Protein AF-A0A4S1ZKF4-F1 (afdb_monomer)

Secondary structure (DSSP, 8-state):
--THHHHHHHHHHHHHHTT----HHHHHHHHHHHHHHHTT--HHHHHHHTT--HHHHHHHHTTSS---HHHHHHHHHHTT--HHHHHS-HHHHHTT--EEEEETTEEEEE-SHHHHHHHHHHHHIIIIIHHHHHHHHHHHHHHHHTT------SS--SS--EEEETTTS-EEEE-STT-EETTEE----TT--SS-EEETTEEESSHHHHHHHHHT-SS-HHHHHHHHHHHT-SSHHHHHHHHHHIIIII-GGGS-TTGGGTHHHHHHHHHHHHHHH-HHHHHHHHHS-TTSEEEEB-TT--S-TTHHHHSEE-HHHHHHHHHHHHHHHHH-TTS-HHHHHHHHHHHHTT--SSSEEEE--HHHHHHHHHHHHHHHT------HHHHHHTT-EETTEE---GGGS-SPPEEEE-SBTTTEE-GGGGGGTT-HHHHGGGGGG-EEPTTHHHHHHHHHHHSEEEEEEEEEHHHHHHHHHHHT-S--GGGEEEE-TTS-SSHHHHHHHHHHHHHHHHHHHH---GGGEEEEESSHHHHHHHHHHT-EEEEE-SS--TTTT-TTSEEESSGGGHHHHHHHTTS--

Nearest PDB structures (foldseek):
  3vk0-assembly2_B  TM=8.733E-01  e=2.312E-02  Neisseria meningitidis MC58
  3f52-assembly1_A  TM=8.769E-01  e=2.549E-02  Corynebacterium glutamicum
  3g5g-assembly5_J  TM=8.722E-01  e=1.901E-02  Enterobacter sp. RFL1396
  1y9q-assembly1_A-2  TM=7.727E-01  e=1.351E-02  Vibrio cholerae
  5d50-assembly1_C  TM=8.800E-01  e=1.554E-01  Salmonella phage SPC32H

Sequence (581 aa):
MTMSSKVNVIIDNIINFAASNFNKMETAINNIKAILKEQNMSQSDLADKCGMAAGTINRIIRGKQKLTQNTLKLIADVLNVSIDELSENVSILNNGVNGYLQFGNEITHITSYRSLLNWLKKYEPLIIGLPQMAKNIQKEERRNQQYMIDSDLCNIDLFKHETIDCTKYDCWSFRKSEDERDGIDIDLGNMCVSYPFECNGKLFSNSEALYICGLFSLNTPQHIAIQEQLLNAKSGYDAKKGIRAVITRHHKELLRKDWNSFNVEWMKWCVWQKIKKNKQFAEILCSIPRTAYIIENSTHQRNSDTSLFWGMSNVELEEKRAIIEKWVEMSNPTLSQKELDKIKMKERNKINHIGVWQGVNCMGKILKSCQLALLYKKELGINYDLLRAKHIYMFGELMRFEDELSTPKIIIFDWDMTLVDSTLAKQYGNNYREVQKHISEFSIFEGIKEVIEQLSEHHIIYVVSGNVGSTIKKVIQYFNLNIPLENVHGYRQGYPMENLARKKKVMQVALDCIIQTHSVSKSNILYIGDEADDYTACQEYGVHFVGCLWGNNELKENSEVCTIDHPNEIFDIINLDGVTQ

Mean predicted aligned error: 17.49 Å

Structure (mmCIF, N/CA/C/O backbone):
data_AF-A0A4S1ZKF4-F1
#
_entry.id   AF-A0A4S1ZKF4-F1
#
loop_
_atom_site.group_PDB
_atom_site.id
_atom_site.type_symbol
_atom_site.label_atom_id
_atom_site.label_alt_id
_atom_site.label_comp_id
_atom_site.label_asym_id
_atom_site.label_entity_id
_atom_site.label_seq_id
_atom_site.pdbx_PDB_ins_code
_atom_site.Cartn_x
_atom_site.Cartn_y
_atom_site.Cartn_z
_atom_site.occupancy
_atom_site.B_iso_or_equiv
_atom_site.auth_seq_id
_atom_site.auth_comp_id
_atom_site.auth_asym_id
_atom_site.auth_atom_id
_atom_site.pdbx_PDB_model_num
ATOM 1 N N . MET A 1 1 ? -57.838 -2.610 44.134 1.00 38.38 1 MET A N 1
ATOM 2 C CA . MET A 1 1 ? -58.034 -1.990 45.464 1.00 38.38 1 MET A CA 1
ATOM 3 C C . MET A 1 1 ? -57.108 -0.794 45.565 1.00 38.38 1 MET A C 1
ATOM 5 O O . MET A 1 1 ? -55.912 -0.946 45.361 1.00 38.38 1 MET A O 1
ATOM 9 N N . THR A 1 2 ? -57.676 0.394 45.731 1.00 28.75 2 THR A N 1
ATOM 10 C CA . THR A 1 2 ? -57.017 1.692 45.550 1.00 28.75 2 THR A CA 1
ATOM 11 C C . THR A 1 2 ? -55.937 1.963 46.602 1.00 28.75 2 THR A C 1
ATOM 13 O O . THR A 1 2 ? -56.181 1.880 47.801 1.00 28.75 2 THR A O 1
ATOM 16 N N . MET A 1 3 ? -54.749 2.360 46.129 1.00 29.77 3 MET A N 1
ATOM 17 C CA . MET A 1 3 ? -53.576 2.794 46.911 1.00 29.77 3 MET A CA 1
ATOM 18 C C . MET A 1 3 ? -53.817 4.018 47.819 1.00 29.77 3 MET A C 1
ATOM 20 O O . MET A 1 3 ? -52.929 4.412 48.565 1.00 29.77 3 MET A O 1
ATOM 24 N N . SER A 1 4 ? -55.005 4.622 47.784 1.00 37.41 4 SER A N 1
ATOM 25 C CA . SER A 1 4 ? -55.293 5.906 48.429 1.00 37.41 4 SER A CA 1
ATOM 26 C C . SER A 1 4 ? -55.601 5.806 49.933 1.00 37.41 4 SER A C 1
ATOM 28 O O . SER A 1 4 ? -55.290 6.737 50.668 1.00 37.41 4 SER A O 1
ATOM 30 N N . SER A 1 5 ? -56.140 4.689 50.437 1.00 32.41 5 SER A N 1
ATOM 31 C CA . SER A 1 5 ? -56.579 4.611 51.845 1.00 32.41 5 SER A CA 1
ATOM 32 C C . SER A 1 5 ? -55.468 4.255 52.840 1.00 32.41 5 SER A C 1
ATOM 34 O O . SER A 1 5 ? -55.540 4.648 54.001 1.00 32.41 5 SER A O 1
ATOM 36 N N . LYS A 1 6 ? -54.408 3.561 52.402 1.00 37.22 6 LYS A N 1
ATOM 37 C CA . LYS A 1 6 ? -53.252 3.231 53.260 1.00 37.22 6 LYS A CA 1
ATOM 38 C C . LYS A 1 6 ? -52.252 4.381 53.403 1.00 37.22 6 LYS A C 1
ATOM 40 O O . LYS A 1 6 ? -51.510 4.404 54.377 1.00 37.22 6 LYS A O 1
ATOM 45 N N . VAL A 1 7 ? -52.251 5.336 52.472 1.00 40.12 7 VAL A N 1
ATOM 46 C CA . VAL A 1 7 ? -51.339 6.491 52.500 1.00 40.12 7 VAL A CA 1
ATOM 47 C C . VAL A 1 7 ? -51.798 7.534 53.527 1.00 40.12 7 VAL A C 1
ATOM 49 O O . VAL A 1 7 ? -50.971 8.048 54.273 1.00 40.12 7 VAL A O 1
ATOM 52 N N . ASN A 1 8 ? -53.107 7.760 53.676 1.00 34.25 8 ASN A N 1
ATOM 53 C CA . ASN A 1 8 ? -53.626 8.764 54.615 1.00 34.25 8 ASN A CA 1
ATOM 54 C C . ASN A 1 8 ? -53.453 8.371 56.096 1.00 34.25 8 ASN A C 1
ATOM 56 O O . ASN A 1 8 ? -53.095 9.213 56.909 1.00 34.25 8 ASN A O 1
ATOM 60 N N . VAL A 1 9 ? -53.575 7.083 56.442 1.00 40.59 9 VAL A N 1
ATOM 61 C CA . VAL A 1 9 ? -53.352 6.595 57.824 1.00 40.59 9 VAL A CA 1
ATOM 62 C C . VAL A 1 9 ? -51.876 6.690 58.244 1.00 40.59 9 VAL A C 1
ATOM 64 O O . VAL A 1 9 ? -51.563 6.802 59.428 1.00 40.59 9 VAL A O 1
ATOM 67 N N . ILE A 1 10 ? -50.947 6.668 57.285 1.00 44.81 10 ILE A N 1
ATOM 68 C CA . ILE A 1 10 ? -49.514 6.859 57.544 1.00 44.81 10 ILE A CA 1
ATOM 69 C C . ILE A 1 10 ? -49.207 8.351 57.724 1.00 44.81 10 ILE A C 1
ATOM 71 O O . ILE A 1 10 ? -48.476 8.710 58.642 1.00 44.81 10 ILE A O 1
ATOM 75 N N . ILE A 1 11 ? -49.827 9.223 56.924 1.00 39.16 11 ILE A N 1
ATOM 76 C CA . ILE A 1 11 ? -49.673 10.681 57.032 1.00 39.16 11 ILE A CA 1
ATOM 77 C C . ILE A 1 11 ? -50.222 11.205 58.372 1.00 39.16 11 ILE A C 1
ATOM 79 O O . ILE A 1 11 ? -49.535 11.974 59.040 1.00 39.16 11 ILE A O 1
ATOM 83 N N . ASP A 1 12 ? -51.377 10.723 58.840 1.00 35.84 12 ASP A N 1
ATOM 84 C CA . ASP A 1 12 ? -51.964 11.166 60.119 1.00 35.84 12 ASP A CA 1
ATOM 85 C C . ASP A 1 12 ? -51.167 10.695 61.352 1.00 35.84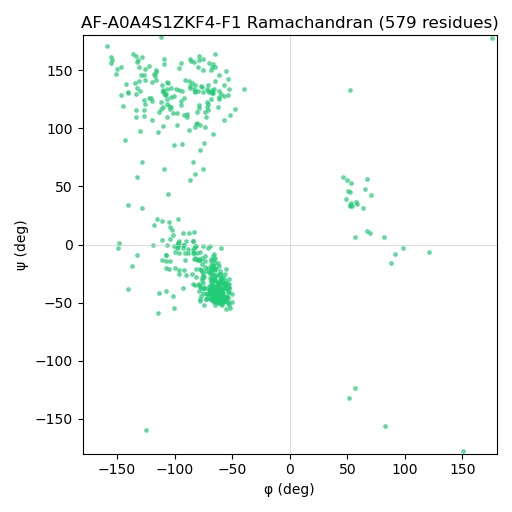 12 ASP A C 1
ATOM 87 O O . ASP A 1 12 ? -51.117 11.381 62.377 1.00 35.84 12 ASP A O 1
ATOM 91 N N . ASN A 1 13 ? -50.475 9.554 61.254 1.00 39.25 13 ASN A N 1
ATOM 92 C CA . ASN A 1 13 ? -49.548 9.094 62.294 1.00 39.25 13 ASN A CA 1
ATOM 93 C C . ASN A 1 13 ? -48.215 9.864 62.271 1.00 39.25 13 ASN A C 1
ATOM 95 O O . ASN A 1 13 ? -47.617 10.083 63.325 1.00 39.25 13 ASN A O 1
ATOM 99 N N . ILE A 1 14 ? -47.777 10.335 61.098 1.00 39.69 14 ILE A N 1
ATOM 100 C CA . ILE A 1 14 ? -46.602 11.209 60.942 1.00 39.69 14 ILE A CA 1
ATOM 101 C C . ILE A 1 14 ? -46.886 12.610 61.509 1.00 39.69 14 ILE A C 1
ATOM 103 O O . ILE A 1 14 ? -46.028 13.185 62.178 1.00 39.69 14 ILE A O 1
ATOM 107 N N . ILE A 1 15 ? -48.101 13.134 61.320 1.00 35.84 15 ILE A N 1
ATOM 108 C CA . ILE A 1 15 ? -48.511 14.448 61.839 1.00 35.84 15 ILE A CA 1
ATOM 109 C C . ILE A 1 15 ? -48.637 14.430 63.373 1.00 35.84 15 ILE A C 1
ATOM 111 O O . ILE A 1 15 ? -48.198 15.372 64.030 1.00 35.84 15 ILE A O 1
ATOM 115 N N . ASN A 1 16 ? -49.150 13.347 63.968 1.00 35.59 16 ASN A N 1
ATOM 116 C CA . ASN A 1 16 ? -49.294 13.245 65.428 1.00 35.59 16 ASN A CA 1
ATOM 117 C C . ASN A 1 16 ? -47.978 12.937 66.171 1.00 35.59 16 ASN A C 1
ATOM 119 O O . ASN A 1 16 ? -47.849 13.272 67.349 1.00 35.59 16 ASN A O 1
ATOM 123 N N . PHE A 1 17 ? -46.972 12.364 65.501 1.00 40.53 17 PHE A N 1
ATOM 124 C CA . PHE A 1 17 ? -45.644 12.135 66.089 1.00 40.53 17 PHE A CA 1
ATOM 125 C C . PHE A 1 17 ? -44.726 13.373 66.018 1.00 40.53 17 PHE A C 1
ATOM 127 O O . PHE A 1 17 ? -43.726 13.456 66.730 1.00 40.53 17 PHE A O 1
ATOM 134 N N . ALA A 1 18 ? -45.100 14.389 65.232 1.00 33.09 18 ALA A N 1
ATOM 135 C CA . ALA A 1 18 ? -44.397 15.672 65.144 1.00 33.09 18 ALA A CA 1
ATOM 136 C C . ALA A 1 18 ? -44.517 16.546 66.416 1.00 33.09 18 ALA A C 1
ATOM 138 O O . ALA A 1 18 ? -43.929 17.626 66.481 1.00 33.09 18 ALA A O 1
ATOM 139 N N . ALA A 1 19 ? -45.249 16.090 67.441 1.00 31.70 19 ALA A N 1
ATOM 140 C CA . ALA A 1 19 ? -45.538 16.852 68.655 1.00 31.70 19 ALA A CA 1
ATOM 141 C C . ALA A 1 19 ? -44.613 16.568 69.862 1.00 31.70 19 ALA A C 1
ATOM 143 O O . ALA A 1 19 ? -44.798 17.180 70.915 1.00 31.70 19 ALA A O 1
ATOM 144 N N . SER A 1 20 ? -43.599 15.698 69.764 1.00 33.59 20 SER A N 1
ATOM 145 C CA . SER A 1 20 ? -42.666 15.475 70.883 1.00 33.59 20 SER A CA 1
ATOM 146 C C . SER A 1 20 ? -41.370 16.279 70.731 1.00 33.59 20 SER A C 1
ATOM 148 O O . SER A 1 20 ? -40.472 15.914 69.972 1.00 33.59 20 SER A O 1
ATOM 150 N N . ASN A 1 21 ? -41.280 17.371 71.494 1.00 39.88 21 ASN A N 1
ATOM 151 C CA . ASN A 1 21 ? -40.092 18.204 71.680 1.00 39.88 21 ASN A CA 1
ATOM 152 C C . ASN A 1 21 ? -38.859 17.376 72.089 1.00 39.88 21 ASN A C 1
ATOM 154 O O . ASN A 1 21 ? -38.769 16.916 73.225 1.00 39.88 21 ASN A O 1
ATOM 158 N N . PHE A 1 22 ? -37.873 17.277 71.195 1.00 41.97 22 PHE A N 1
ATOM 159 C CA . PHE A 1 22 ? -36.510 16.837 71.503 1.00 41.97 22 PHE A CA 1
ATOM 160 C C . PHE A 1 22 ? -35.496 17.840 70.936 1.00 41.97 22 PHE A C 1
ATOM 162 O O . PHE A 1 22 ? -35.723 18.485 69.913 1.00 41.97 22 PHE A O 1
ATOM 169 N N . ASN A 1 23 ? -34.381 18.023 71.644 1.00 54.91 23 ASN A N 1
ATOM 170 C CA . ASN A 1 23 ? -33.386 19.067 71.394 1.00 54.91 23 ASN A CA 1
ATOM 171 C C . ASN A 1 23 ? -32.812 18.997 69.956 1.00 54.91 23 ASN A C 1
ATOM 173 O O . ASN A 1 23 ? -31.979 18.141 69.647 1.00 54.91 23 ASN A O 1
ATOM 177 N N . LYS A 1 24 ? -33.193 19.939 69.078 1.00 56.28 24 LYS A N 1
ATOM 178 C CA . LYS A 1 24 ? -32.708 20.035 67.678 1.00 56.28 24 LYS A CA 1
ATOM 179 C C . LYS A 1 24 ? -31.172 20.045 67.558 1.00 56.28 24 LYS A C 1
ATOM 181 O O . LYS A 1 24 ? -30.616 19.558 66.581 1.00 56.28 24 LYS A O 1
ATOM 186 N N . MET A 1 25 ? -30.467 20.558 68.570 1.00 57.25 25 MET A N 1
ATOM 187 C CA . MET A 1 25 ? -28.998 20.643 68.578 1.00 57.25 25 MET A CA 1
ATOM 188 C C . MET A 1 25 ? -28.289 19.306 68.830 1.00 57.25 25 MET A C 1
ATOM 190 O O . MET A 1 25 ? -27.208 19.079 68.291 1.00 57.25 25 MET A O 1
ATOM 194 N N . GLU A 1 26 ? -28.875 18.420 69.633 1.00 63.53 26 GLU A N 1
ATOM 195 C CA . GLU A 1 26 ? -28.297 17.101 69.923 1.00 63.53 26 GLU A CA 1
ATOM 196 C C . GLU A 1 26 ? -28.477 16.155 68.728 1.00 63.53 26 GLU A C 1
ATOM 198 O O . GLU A 1 26 ? -27.555 15.431 68.347 1.00 63.53 26 GLU A O 1
ATOM 203 N N . THR A 1 27 ? -29.628 16.277 68.062 1.00 67.94 27 THR A N 1
ATOM 204 C CA . THR A 1 27 ? -29.941 15.626 66.783 1.00 67.94 27 THR A CA 1
ATOM 205 C C . THR A 1 27 ? -28.910 15.999 65.712 1.00 67.94 27 THR A C 1
ATOM 207 O O . THR A 1 27 ? -28.309 15.115 65.102 1.00 67.94 27 THR A O 1
ATOM 210 N N . ALA A 1 28 ? -28.575 17.287 65.589 1.00 72.19 28 ALA A N 1
ATOM 211 C CA . ALA A 1 28 ? -27.570 17.752 64.635 1.00 72.19 28 ALA A CA 1
ATOM 212 C C . ALA A 1 28 ? -26.160 17.221 64.881 1.00 72.19 28 ALA A C 1
ATOM 214 O O . ALA A 1 28 ? -25.482 16.804 63.943 1.00 72.19 28 ALA A O 1
ATOM 215 N N . ILE A 1 29 ? -25.715 17.158 66.134 1.00 80.62 29 ILE A N 1
ATOM 216 C CA . ILE A 1 29 ? -24.396 16.603 66.461 1.00 80.62 29 ILE A CA 1
ATOM 217 C C . ILE A 1 29 ? -24.318 15.107 66.114 1.00 80.62 29 ILE A C 1
ATOM 219 O O . ILE A 1 29 ? -23.286 14.640 65.623 1.00 80.62 29 ILE A O 1
ATOM 223 N N . ASN A 1 30 ? -25.393 14.352 66.343 1.00 76.94 30 ASN A N 1
ATOM 224 C CA . ASN A 1 30 ? -25.444 12.929 66.011 1.00 76.94 30 ASN A CA 1
ATOM 225 C C . ASN A 1 30 ? -25.490 12.691 64.495 1.00 76.94 30 ASN A C 1
ATOM 227 O O . ASN A 1 30 ? -24.772 11.819 64.000 1.00 76.94 30 ASN A O 1
ATOM 231 N N . ASN A 1 31 ? -26.229 13.518 63.753 1.00 77.00 31 ASN A N 1
ATOM 232 C CA . ASN A 1 31 ? -26.263 13.472 62.291 1.00 77.00 31 ASN A CA 1
ATOM 233 C C . ASN A 1 31 ? -24.893 13.801 61.681 1.00 77.00 31 ASN A C 1
ATOM 235 O O . ASN A 1 31 ? -24.424 13.074 60.807 1.00 77.00 31 ASN A O 1
ATOM 239 N N . ILE A 1 32 ? -24.189 14.813 62.204 1.00 83.50 32 ILE A N 1
ATOM 240 C CA . ILE A 1 32 ? -22.815 15.136 61.782 1.00 83.50 32 ILE A CA 1
ATOM 241 C C . ILE A 1 32 ? -21.889 13.926 61.984 1.00 83.50 32 ILE A C 1
ATOM 243 O O . ILE A 1 32 ? -21.141 13.568 61.077 1.00 83.50 32 ILE A O 1
ATOM 247 N N . LYS A 1 33 ? -21.956 13.243 63.137 1.00 81.62 33 LYS A N 1
ATOM 248 C CA . LYS A 1 33 ? -21.145 12.035 63.398 1.00 81.62 33 LYS A CA 1
ATOM 249 C C . LYS A 1 33 ? -21.451 10.899 62.420 1.00 81.62 33 LYS A C 1
ATOM 251 O O . LYS A 1 33 ? -20.522 10.233 61.966 1.00 81.62 33 LYS A O 1
ATOM 256 N N . ALA A 1 34 ? -22.729 10.665 62.124 1.00 74.00 34 ALA A N 1
ATOM 257 C CA . ALA A 1 34 ? -23.150 9.623 61.193 1.00 74.00 34 ALA A CA 1
ATOM 258 C C . ALA A 1 34 ? -22.637 9.909 59.774 1.00 74.00 34 ALA A C 1
ATOM 260 O O . ALA A 1 34 ? -22.007 9.046 59.167 1.00 74.00 34 ALA A O 1
ATOM 261 N N . ILE A 1 35 ? -22.801 11.147 59.301 1.00 77.56 35 ILE A N 1
ATOM 262 C CA . ILE A 1 35 ? -22.356 11.585 57.973 1.00 77.56 35 ILE A CA 1
ATOM 263 C C . ILE A 1 35 ? -20.831 11.501 57.834 1.00 77.56 35 ILE A C 1
ATOM 265 O O . ILE A 1 35 ? -20.337 11.050 56.803 1.00 77.56 35 ILE A O 1
ATOM 269 N N . LEU A 1 36 ? -20.070 11.874 58.869 1.00 80.69 36 LEU A N 1
ATOM 270 C CA . LEU A 1 36 ? -18.608 11.738 58.859 1.00 80.69 36 LEU A CA 1
ATOM 271 C C . LEU A 1 36 ? -18.166 10.280 58.690 1.00 80.69 36 LEU A C 1
ATOM 273 O O . LEU A 1 36 ? -17.253 9.994 57.916 1.00 80.69 36 LEU A O 1
ATOM 277 N N . LYS A 1 37 ? -18.850 9.350 59.367 1.00 76.00 37 LYS A N 1
ATOM 278 C CA . LYS A 1 37 ? -18.589 7.914 59.230 1.00 76.00 37 LYS A CA 1
ATOM 279 C C . LYS A 1 37 ? -18.945 7.404 57.830 1.00 76.00 37 LYS A C 1
ATOM 281 O O . LYS A 1 37 ? -18.180 6.626 57.271 1.00 76.00 37 LYS A O 1
ATOM 286 N N . GLU A 1 38 ? -20.065 7.850 57.259 1.00 69.38 38 GLU A N 1
ATOM 287 C CA . GLU A 1 38 ? -20.486 7.487 55.896 1.00 69.38 38 GLU A CA 1
ATOM 288 C C . GLU A 1 38 ? -19.513 7.996 54.821 1.00 69.38 38 GLU A C 1
ATOM 290 O O . GLU A 1 38 ? -19.218 7.280 53.868 1.00 69.38 38 GLU A O 1
ATOM 295 N N . GLN A 1 39 ? -18.986 9.215 54.973 1.00 77.94 39 GLN A N 1
ATOM 296 C CA . GLN A 1 39 ? -18.048 9.820 54.018 1.00 77.94 39 GLN A CA 1
ATOM 297 C C . GLN A 1 39 ? -16.585 9.405 54.244 1.00 77.94 39 GLN A C 1
ATOM 299 O O . GLN A 1 39 ? -15.699 9.911 53.556 1.00 77.94 39 GLN A O 1
ATOM 304 N N . ASN A 1 40 ? -16.321 8.513 55.208 1.00 78.44 40 ASN A N 1
ATOM 305 C CA . ASN A 1 40 ? -14.977 8.139 55.655 1.00 78.44 40 ASN A CA 1
ATOM 306 C C . ASN A 1 40 ? -14.087 9.369 55.947 1.00 78.44 40 ASN A C 1
ATOM 308 O O . ASN A 1 40 ? -12.909 9.403 55.598 1.00 78.44 40 ASN A O 1
ATOM 312 N N . MET A 1 41 ? -14.686 10.403 56.546 1.00 83.25 41 MET A N 1
ATOM 313 C CA . MET A 1 41 ? -14.066 11.698 56.826 1.00 83.25 41 MET A CA 1
ATOM 314 C C . MET A 1 41 ? -13.800 11.827 58.326 1.00 83.25 41 MET A C 1
ATOM 316 O O . MET A 1 41 ? -14.696 11.613 59.147 1.00 83.25 41 MET A O 1
ATOM 320 N N . SER A 1 42 ? -12.576 12.194 58.711 1.00 89.31 42 SER A N 1
ATOM 321 C CA . SER A 1 42 ? -12.251 12.411 60.120 1.00 89.31 42 SER A CA 1
ATOM 322 C C . SER A 1 42 ? -12.757 13.771 60.619 1.00 89.31 42 SER A C 1
ATOM 324 O O . SER A 1 42 ? -13.047 14.690 59.853 1.00 89.31 42 SER A O 1
ATOM 326 N N . GLN A 1 43 ? -12.843 13.931 61.943 1.00 89.56 43 GLN A N 1
ATOM 327 C CA . GLN A 1 43 ? -13.203 15.218 62.556 1.00 89.56 43 GLN A CA 1
ATOM 328 C C . GLN A 1 43 ? -12.142 16.298 62.287 1.00 89.56 43 GLN A C 1
ATOM 330 O O . GLN A 1 43 ? -12.477 17.481 62.264 1.00 89.56 43 GLN A O 1
ATOM 335 N N . SER A 1 44 ? -10.887 15.890 62.066 1.00 86.69 44 SER A N 1
ATOM 336 C CA . SER A 1 44 ? -9.796 16.780 61.662 1.00 86.69 44 SER A CA 1
ATOM 337 C C . SER A 1 44 ? -9.980 17.252 60.220 1.00 86.69 44 SER A C 1
ATOM 339 O O . SER A 1 44 ? -9.949 18.453 59.986 1.00 86.69 44 SER A O 1
ATOM 341 N N . ASP A 1 45 ? -10.312 16.346 59.293 1.00 85.94 45 ASP A N 1
ATOM 342 C CA . ASP A 1 45 ? -10.576 16.705 57.890 1.00 85.94 45 ASP A CA 1
ATOM 343 C C . ASP A 1 45 ? -11.765 17.668 57.766 1.00 85.94 45 ASP A C 1
ATOM 345 O O . ASP A 1 45 ? -11.742 18.604 56.967 1.00 85.94 45 ASP A O 1
ATOM 349 N N . LEU A 1 46 ? -12.809 17.459 58.579 1.00 89.19 46 LEU A N 1
ATOM 350 C CA . LEU A 1 46 ? -13.943 18.378 58.656 1.00 89.19 46 LEU A CA 1
ATOM 351 C C . LEU A 1 46 ? -13.510 19.758 59.161 1.00 89.19 46 LEU A C 1
ATOM 353 O O . LEU A 1 46 ? -13.970 20.773 58.646 1.00 89.19 46 LEU A O 1
ATOM 357 N N . ALA A 1 47 ? -12.646 19.807 60.175 1.00 89.25 47 ALA A N 1
ATOM 358 C CA . ALA A 1 47 ? -12.159 21.065 60.724 1.00 89.25 47 ALA A CA 1
ATOM 359 C C . ALA A 1 47 ? -11.341 21.852 59.698 1.00 89.25 47 ALA A C 1
ATOM 361 O O . ALA A 1 47 ? -11.614 23.037 59.502 1.00 89.25 47 ALA A O 1
ATOM 362 N N . ASP A 1 48 ? -10.437 21.178 58.989 1.00 88.06 48 ASP A N 1
ATOM 363 C CA . ASP A 1 48 ? -9.610 21.783 57.947 1.00 88.06 48 ASP A CA 1
ATOM 364 C C . ASP A 1 48 ? -10.472 22.329 56.801 1.00 88.06 48 ASP A C 1
ATOM 366 O O . ASP A 1 48 ? -10.307 23.479 56.392 1.00 88.06 48 ASP A O 1
ATOM 370 N N . LYS A 1 49 ? -11.469 21.559 56.339 1.00 86.75 49 LYS A N 1
ATOM 371 C CA . LYS A 1 49 ? -12.396 21.996 55.279 1.00 86.75 49 LYS A CA 1
ATOM 372 C C . LYS A 1 49 ? -13.333 23.127 55.706 1.00 86.75 49 LYS A C 1
ATOM 374 O O . LYS A 1 49 ? -13.694 23.956 54.877 1.00 86.75 49 LYS A O 1
ATOM 379 N N . CYS A 1 50 ? -13.707 23.190 56.982 1.00 86.69 50 CYS A N 1
ATOM 380 C CA . CYS A 1 50 ? -14.457 24.314 57.545 1.00 86.69 50 CYS A CA 1
ATOM 381 C C . CYS A 1 50 ? -13.567 25.540 57.832 1.00 86.69 50 CYS A C 1
ATOM 383 O O . CYS A 1 50 ? -14.089 26.572 58.246 1.00 86.69 50 CYS A O 1
ATOM 385 N N . GLY A 1 51 ? -12.238 25.451 57.686 1.00 85.62 51 GLY A N 1
ATOM 386 C CA . GLY A 1 51 ? -11.320 26.521 58.093 1.00 85.62 51 GLY A CA 1
ATOM 387 C C . GLY A 1 51 ? -11.339 26.785 59.605 1.00 85.62 51 GLY A C 1
ATOM 388 O O . GLY A 1 51 ? -11.175 27.920 60.052 1.00 85.62 51 GLY A O 1
ATOM 389 N N . MET A 1 52 ? -11.594 25.751 60.410 1.00 85.88 52 MET A N 1
ATOM 390 C CA . MET A 1 52 ? -11.732 25.833 61.863 1.00 85.88 52 MET A CA 1
ATOM 391 C C . MET A 1 52 ? -10.626 25.044 62.565 1.00 85.88 52 MET A C 1
ATOM 393 O O . MET A 1 52 ? -10.188 24.001 62.098 1.00 85.88 52 MET A O 1
ATOM 397 N N . ALA A 1 53 ? -10.226 25.477 63.763 1.00 88.69 53 ALA A N 1
ATOM 398 C CA . ALA A 1 53 ? -9.321 24.678 64.587 1.00 88.69 53 ALA A CA 1
ATOM 399 C C . ALA A 1 53 ? -9.961 23.319 64.944 1.00 88.69 53 ALA A C 1
ATOM 401 O O . ALA A 1 53 ? -11.083 23.280 65.461 1.00 88.69 53 ALA A O 1
ATOM 402 N N . ALA A 1 54 ? -9.227 22.212 64.769 1.00 86.06 54 ALA A N 1
ATOM 403 C CA . ALA A 1 54 ? -9.694 20.853 65.082 1.00 86.06 54 ALA A CA 1
ATOM 404 C C . ALA A 1 54 ? -10.235 20.704 66.517 1.00 86.06 54 ALA A C 1
ATOM 406 O O . ALA A 1 54 ? -11.224 20.010 66.764 1.00 86.06 54 ALA A O 1
ATOM 407 N N . GLY A 1 55 ? -9.649 21.429 67.477 1.00 84.31 55 GLY A N 1
ATOM 408 C CA . GLY A 1 55 ? -10.132 21.483 68.861 1.00 84.31 55 GLY A CA 1
ATOM 409 C C . GLY A 1 55 ? -11.542 22.072 69.016 1.00 84.31 55 GLY A C 1
ATOM 410 O O . GLY A 1 55 ? -12.249 21.738 69.966 1.00 84.31 55 GLY A O 1
ATOM 411 N N . THR A 1 56 ? -11.989 22.925 68.095 1.00 84.06 56 THR A N 1
ATOM 412 C CA . THR A 1 56 ? -13.337 23.511 68.097 1.00 84.06 56 THR A CA 1
ATOM 413 C C . THR A 1 56 ? -14.374 22.512 67.591 1.00 84.06 56 THR A C 1
ATOM 415 O O . THR A 1 56 ? -15.355 22.268 68.291 1.00 84.06 56 THR A O 1
ATOM 418 N N . ILE A 1 57 ? -14.127 21.850 66.455 1.00 87.19 57 ILE A N 1
ATOM 419 C CA . ILE A 1 57 ? -15.011 20.792 65.936 1.00 87.19 57 ILE A CA 1
ATOM 420 C C . ILE A 1 57 ? -15.112 19.623 66.928 1.00 87.19 57 ILE A C 1
ATOM 422 O O . ILE A 1 57 ? -16.216 19.192 67.255 1.00 87.19 57 ILE A O 1
ATOM 426 N N . ASN A 1 58 ? -13.993 19.185 67.517 1.00 88.19 58 ASN A N 1
ATOM 427 C CA . ASN A 1 58 ? -13.986 18.125 68.532 1.00 88.19 58 ASN A CA 1
ATOM 428 C C . ASN A 1 58 ? -14.827 18.475 69.773 1.00 88.19 58 ASN A C 1
ATOM 430 O O . ASN A 1 58 ? -15.541 17.621 70.305 1.00 88.19 58 ASN A O 1
ATOM 434 N N . ARG A 1 59 ? -14.758 19.723 70.262 1.00 84.75 59 ARG A N 1
ATOM 435 C CA . ARG A 1 59 ? -15.568 20.166 71.412 1.00 84.75 59 ARG A CA 1
ATOM 436 C C . ARG A 1 59 ? -17.052 20.233 71.067 1.00 84.75 59 ARG A C 1
ATOM 438 O O . ARG A 1 59 ? -17.859 19.810 71.891 1.00 84.75 59 ARG A O 1
ATOM 445 N N . ILE A 1 60 ? -17.397 20.697 69.866 1.00 86.44 60 ILE A N 1
ATOM 446 C CA . ILE A 1 60 ? -18.778 20.730 69.364 1.00 86.44 60 ILE A CA 1
ATOM 447 C C . ILE A 1 60 ? -19.341 19.306 69.256 1.00 86.44 60 ILE A C 1
ATOM 449 O O . ILE A 1 60 ? -20.383 19.011 69.834 1.00 86.44 60 ILE A O 1
ATOM 453 N N . ILE A 1 61 ? -18.617 18.384 68.614 1.00 84.06 61 ILE A N 1
ATOM 454 C CA . ILE A 1 61 ? -19.055 16.994 68.403 1.00 84.06 61 ILE A CA 1
ATOM 455 C C . ILE A 1 61 ? -19.191 16.216 69.727 1.00 84.06 61 ILE A C 1
ATOM 457 O O . ILE A 1 61 ? -20.035 15.324 69.859 1.00 84.06 61 ILE A O 1
ATOM 461 N N . ARG A 1 62 ? -18.388 16.553 70.744 1.00 82.75 62 ARG A N 1
ATOM 462 C CA . ARG A 1 62 ? -18.479 15.975 72.098 1.00 82.75 62 ARG A CA 1
ATOM 463 C C . ARG A 1 62 ? -19.521 16.658 72.996 1.00 82.75 62 ARG A C 1
ATOM 465 O O . ARG A 1 62 ? -19.590 16.316 74.171 1.00 82.75 62 ARG A O 1
ATOM 472 N N . GLY A 1 63 ? -20.277 17.634 72.486 1.00 76.94 63 GLY A N 1
ATOM 473 C CA . GLY A 1 63 ? -21.269 18.386 73.264 1.00 76.94 63 GLY A CA 1
ATOM 474 C C . GLY A 1 63 ? -20.668 19.335 74.309 1.00 76.94 63 GLY A C 1
ATOM 475 O O . GLY A 1 63 ? -21.390 19.889 75.128 1.00 76.94 63 GLY A O 1
ATOM 476 N N . LYS A 1 64 ? -19.344 19.550 74.285 1.00 79.19 64 LYS A N 1
ATOM 477 C CA . LYS A 1 64 ? -18.622 20.457 75.197 1.00 79.19 64 LYS A CA 1
ATOM 478 C C . LYS A 1 64 ? -18.646 21.917 74.734 1.00 79.19 64 LYS A C 1
ATOM 480 O O . LYS A 1 64 ? -18.169 22.793 75.449 1.00 79.19 64 LYS A O 1
ATOM 485 N N . GLN A 1 65 ? -19.154 22.180 73.533 1.00 83.50 65 GLN A N 1
ATOM 486 C CA . GLN A 1 65 ? -19.325 23.516 72.973 1.00 83.50 65 GLN A CA 1
ATOM 487 C C . GLN A 1 65 ? -20.630 23.573 72.176 1.00 83.50 65 GLN A C 1
ATOM 489 O O . GLN A 1 65 ? -20.951 22.644 71.438 1.00 83.50 65 GLN A O 1
ATOM 494 N N . LYS A 1 66 ? -21.381 24.672 72.320 1.00 79.94 66 LYS A N 1
ATOM 495 C CA . LYS A 1 66 ? -22.665 24.869 71.635 1.00 79.94 66 LYS A CA 1
ATOM 496 C C . LYS A 1 66 ? -22.459 24.992 70.123 1.00 79.94 66 LYS A C 1
ATOM 498 O O . LYS A 1 66 ? -21.653 25.806 69.672 1.00 79.94 66 LYS A O 1
ATOM 503 N N . LEU A 1 67 ? -23.226 24.223 69.353 1.00 82.06 67 LEU A N 1
ATOM 504 C CA . LEU A 1 67 ? -23.287 24.345 67.900 1.00 82.06 67 LEU A CA 1
ATOM 505 C C . LEU A 1 67 ? -24.083 25.607 67.533 1.00 82.06 67 LEU A C 1
ATOM 507 O O . LEU A 1 67 ? -25.267 25.710 67.847 1.00 82.06 67 LEU A O 1
ATOM 511 N N . THR A 1 68 ? -23.427 26.599 66.926 1.00 82.06 68 THR A N 1
ATOM 512 C CA . THR A 1 68 ? -24.101 27.826 66.463 1.00 82.06 68 THR A CA 1
ATOM 513 C C . THR A 1 68 ? -24.732 27.610 65.089 1.00 82.06 68 THR A C 1
ATOM 515 O O . THR A 1 68 ? -24.275 26.753 64.339 1.00 82.06 68 THR A O 1
ATOM 518 N N . GLN A 1 69 ? -25.740 28.410 64.730 1.00 76.56 69 GLN A N 1
ATOM 519 C CA . GLN A 1 69 ? -26.384 28.333 63.409 1.00 76.56 69 GLN A CA 1
ATOM 520 C C . GLN A 1 69 ? -25.400 28.596 62.257 1.00 76.56 69 GLN A C 1
ATOM 522 O O . GLN A 1 69 ? -25.425 27.898 61.249 1.00 76.56 69 GLN A O 1
ATOM 527 N N . ASN A 1 70 ? -24.464 29.534 62.433 1.00 78.62 70 ASN A N 1
ATOM 528 C CA . ASN A 1 70 ? -23.435 29.819 61.428 1.00 78.62 70 ASN A CA 1
ATOM 529 C C . ASN A 1 70 ? -22.468 28.641 61.256 1.00 78.62 70 ASN A C 1
ATOM 531 O O . ASN A 1 70 ? -22.113 28.288 60.137 1.00 78.62 70 ASN A O 1
ATOM 535 N N . THR A 1 71 ? -22.071 28.002 62.361 1.00 82.81 71 THR A N 1
ATOM 536 C CA . THR A 1 71 ? -21.224 26.801 62.317 1.00 82.81 71 THR A CA 1
ATOM 537 C C . THR A 1 71 ? -21.972 25.603 61.734 1.00 82.81 71 THR A C 1
ATOM 539 O O . THR A 1 71 ? -21.385 24.835 60.985 1.00 82.81 71 THR A O 1
ATOM 542 N N . LEU A 1 72 ? -23.263 25.453 62.042 1.00 82.69 72 LEU A N 1
ATOM 543 C CA . LEU A 1 72 ? -24.119 24.412 61.474 1.00 82.69 72 LEU A CA 1
ATOM 544 C C . LEU A 1 72 ? -24.233 24.559 59.954 1.00 82.69 72 LEU A C 1
ATOM 546 O O . LEU A 1 72 ? -24.055 23.574 59.249 1.00 82.69 72 LEU A O 1
ATOM 550 N N . LYS A 1 73 ? -24.452 25.782 59.455 1.00 81.75 73 LYS A N 1
ATOM 551 C CA . LYS A 1 73 ? -24.476 26.083 58.019 1.00 81.75 73 LYS A CA 1
ATOM 552 C C . LYS A 1 73 ? -23.141 25.766 57.342 1.00 81.75 73 LYS A C 1
ATOM 554 O O . LYS A 1 73 ? -23.127 25.077 56.336 1.00 81.75 73 LYS A O 1
ATOM 559 N N . LEU A 1 74 ? -22.027 26.188 57.940 1.00 85.31 74 LEU A N 1
ATOM 560 C CA . LEU A 1 74 ? -20.691 25.914 57.403 1.00 85.31 74 LEU A CA 1
ATOM 561 C C . LEU A 1 74 ? -20.391 24.409 57.328 1.00 85.31 74 LEU A C 1
ATOM 563 O O . LEU A 1 74 ? -19.859 23.925 56.333 1.00 85.31 74 LEU A O 1
ATOM 567 N N . ILE A 1 75 ? -20.771 23.660 58.366 1.00 86.50 75 ILE A N 1
ATOM 568 C CA . ILE A 1 75 ? -20.654 22.199 58.379 1.00 86.50 75 ILE A CA 1
ATOM 569 C C . ILE A 1 75 ? -21.578 21.575 57.323 1.00 86.50 75 ILE A C 1
ATOM 571 O O . ILE A 1 75 ? -21.159 20.639 56.649 1.00 86.50 75 ILE A O 1
ATOM 575 N N . ALA A 1 76 ? -22.799 22.087 57.147 1.00 82.88 76 ALA A N 1
ATOM 576 C CA . ALA A 1 76 ? -23.730 21.619 56.120 1.00 82.88 76 ALA A CA 1
ATOM 577 C C . ALA A 1 76 ? -23.156 21.800 54.707 1.00 82.88 76 ALA A C 1
ATOM 579 O O . ALA A 1 76 ? -23.129 20.847 53.929 1.00 82.88 76 ALA A O 1
ATOM 580 N N . ASP A 1 77 ? -22.604 22.983 54.426 1.00 80.38 77 ASP A N 1
ATOM 581 C CA . ASP A 1 77 ? -21.982 23.320 53.145 1.00 80.38 77 ASP A CA 1
ATOM 582 C C . ASP A 1 77 ? -20.777 22.402 52.855 1.00 80.38 77 ASP A C 1
ATOM 584 O O . ASP A 1 77 ? -20.676 21.819 51.775 1.00 80.38 77 ASP A O 1
ATOM 588 N N . VAL A 1 78 ? -19.895 22.187 53.841 1.00 85.62 78 VAL A N 1
ATOM 589 C CA . VAL A 1 78 ? -18.714 21.310 53.702 1.00 85.62 78 VAL A CA 1
ATOM 590 C C . VAL A 1 78 ? -19.091 19.837 53.531 1.00 85.62 78 VAL A C 1
ATOM 592 O O . VAL A 1 78 ? -18.449 19.114 52.766 1.00 85.62 78 VAL A O 1
ATOM 595 N N . LEU A 1 79 ? -20.132 19.378 54.228 1.00 81.44 79 LEU A N 1
ATOM 596 C CA . LEU A 1 79 ? -20.644 18.009 54.121 1.00 81.44 79 LEU A CA 1
ATOM 597 C C . LEU A 1 79 ? -21.583 17.810 52.920 1.00 81.44 79 LEU A C 1
ATOM 599 O O . LEU A 1 79 ? -22.042 16.679 52.698 1.00 81.44 79 LEU A O 1
ATOM 603 N N . ASN A 1 80 ? -21.844 18.878 52.157 1.00 77.75 80 ASN A N 1
ATOM 604 C CA . ASN A 1 80 ? -22.755 18.939 51.018 1.00 77.75 80 ASN A CA 1
ATOM 605 C C . ASN A 1 80 ? -24.142 18.357 51.353 1.00 77.75 80 ASN A C 1
ATOM 607 O O . ASN A 1 80 ? -24.600 17.397 50.725 1.00 77.75 80 ASN A O 1
ATOM 611 N N . VAL A 1 81 ? -24.755 18.894 52.410 1.00 76.19 81 VAL A N 1
ATOM 612 C CA . VAL A 1 81 ? -26.107 18.567 52.895 1.00 76.19 81 VAL A CA 1
ATOM 613 C C . VAL A 1 81 ? -26.904 19.832 53.158 1.00 76.19 81 VAL A C 1
ATOM 615 O O . VAL A 1 81 ? -26.332 20.894 53.399 1.00 76.19 81 VAL A O 1
ATOM 618 N N . SER A 1 82 ? -28.230 19.722 53.170 1.00 76.12 82 SER A N 1
ATOM 619 C CA . SER A 1 82 ? -29.076 20.810 53.661 1.00 76.12 82 SER A CA 1
ATOM 620 C C . SER A 1 82 ? -28.959 20.987 55.186 1.00 76.12 82 SER A C 1
ATOM 622 O O . SER A 1 82 ? -28.616 20.064 55.929 1.00 76.12 82 SER A O 1
ATOM 624 N N . ILE A 1 83 ? -29.262 22.193 55.682 1.00 71.69 83 ILE A N 1
ATOM 625 C CA . ILE A 1 83 ? -29.337 22.460 57.131 1.00 71.69 83 ILE A CA 1
ATOM 626 C C . ILE A 1 83 ? -30.436 21.604 57.776 1.00 71.69 83 ILE A C 1
ATOM 628 O O . ILE A 1 83 ? -30.276 21.155 58.913 1.00 71.69 83 ILE A O 1
ATOM 632 N N . ASP A 1 84 ? -31.517 21.344 57.045 1.00 66.50 84 ASP A N 1
ATOM 633 C CA . ASP A 1 84 ? -32.632 20.520 57.504 1.00 66.50 84 ASP A CA 1
ATOM 634 C C . ASP A 1 84 ? -32.212 19.051 57.659 1.00 66.50 84 ASP A C 1
ATOM 636 O O . ASP A 1 84 ? -32.487 18.462 58.698 1.00 66.50 84 ASP A O 1
ATOM 640 N N . GLU A 1 85 ? -31.404 18.497 56.745 1.00 66.62 85 GLU A N 1
ATOM 641 C CA . GLU A 1 85 ? -30.815 17.150 56.895 1.00 66.62 85 GLU A CA 1
ATOM 642 C C . GLU A 1 85 ? -29.941 17.003 58.148 1.00 66.62 85 GLU A C 1
ATOM 644 O O . GLU A 1 85 ? -29.860 15.922 58.732 1.00 66.62 85 GLU A O 1
ATOM 649 N N . LEU A 1 86 ? -29.276 18.077 58.583 1.00 72.38 86 LEU A N 1
ATOM 650 C CA . LEU A 1 86 ? -28.561 18.065 59.856 1.00 72.38 86 LEU A CA 1
ATOM 651 C C . LEU A 1 86 ? -29.514 18.242 61.038 1.00 72.38 86 LEU A C 1
ATOM 653 O O . LEU A 1 86 ? -29.263 17.679 62.092 1.00 72.38 86 LEU A O 1
ATOM 657 N N . SER A 1 87 ? -30.592 19.004 60.898 1.00 65.81 87 SER A N 1
ATOM 658 C CA . SER A 1 87 ? -31.437 19.431 62.021 1.00 65.81 87 SER A CA 1
ATOM 659 C C . SER A 1 87 ? -32.611 18.492 62.316 1.00 65.81 87 SER A C 1
ATOM 661 O O . SER A 1 87 ? -33.137 18.505 63.432 1.00 65.81 87 SER A O 1
ATOM 663 N N . GLU A 1 88 ? -33.030 17.696 61.335 1.00 60.56 88 GLU A N 1
ATOM 664 C CA . GLU A 1 88 ? -34.122 16.734 61.437 1.00 60.56 88 GLU A CA 1
ATOM 665 C C . GLU A 1 88 ? -33.660 15.387 61.998 1.00 60.56 88 GLU A C 1
ATOM 667 O O . GLU A 1 88 ? -32.487 15.010 61.956 1.00 60.56 88 GLU A O 1
ATOM 672 N N . ASN A 1 89 ? -34.604 14.625 62.548 1.00 54.53 89 ASN A N 1
ATOM 673 C CA . ASN A 1 89 ? -34.327 13.292 63.061 1.00 54.53 89 ASN A CA 1
ATOM 674 C C . ASN A 1 89 ? -34.156 12.329 61.869 1.00 54.53 89 ASN A C 1
ATOM 676 O O . ASN A 1 89 ? -35.110 11.693 61.426 1.00 54.53 89 ASN A O 1
ATOM 680 N N . VAL A 1 90 ? -32.928 12.223 61.341 1.00 51.72 90 VAL A N 1
ATOM 681 C CA . VAL A 1 90 ? -32.545 11.344 60.211 1.00 51.72 90 VAL A CA 1
ATOM 682 C C . VAL A 1 90 ? -32.908 9.873 60.482 1.00 51.72 90 VAL A C 1
ATOM 684 O O . VAL A 1 90 ? -33.110 9.088 59.557 1.00 51.72 90 VAL A O 1
ATOM 687 N N . SER A 1 91 ? -33.086 9.505 61.754 1.00 50.38 91 SER A N 1
ATOM 688 C CA . SER A 1 91 ? -33.631 8.215 62.190 1.00 50.38 91 SER A CA 1
ATOM 689 C C . SER A 1 91 ? -35.019 7.897 61.603 1.00 50.38 91 SER A C 1
ATOM 691 O O . SER A 1 91 ? -35.298 6.733 61.331 1.00 50.38 91 SER A O 1
ATOM 693 N N . ILE A 1 92 ? -35.859 8.900 61.321 1.00 49.75 92 ILE A N 1
ATOM 694 C CA . ILE A 1 92 ? -37.193 8.708 60.723 1.00 49.75 92 ILE A CA 1
ATOM 695 C C . ILE A 1 92 ? -37.093 8.473 59.204 1.00 49.75 92 ILE A C 1
ATOM 697 O O . ILE A 1 92 ? -37.833 7.653 58.671 1.00 49.75 92 ILE A O 1
ATOM 701 N N . LEU A 1 93 ? -36.135 9.112 58.519 1.00 48.75 93 LEU A N 1
ATOM 702 C CA . LEU A 1 93 ? -35.868 8.909 57.083 1.00 48.75 93 LEU A CA 1
ATOM 703 C C . LEU A 1 93 ? -35.139 7.584 56.787 1.00 48.75 93 LEU A C 1
ATOM 705 O O . LEU A 1 93 ? -35.259 7.039 55.692 1.00 48.75 93 LEU A O 1
ATOM 709 N N . ASN A 1 94 ? -34.390 7.056 57.759 1.00 50.66 94 ASN A N 1
ATOM 710 C CA . ASN A 1 94 ? -33.662 5.788 57.638 1.00 50.66 94 ASN A CA 1
ATOM 711 C C . ASN A 1 94 ? -34.474 4.562 58.091 1.00 50.66 94 ASN A C 1
ATOM 713 O O . ASN A 1 94 ? -34.079 3.431 57.795 1.00 50.66 94 ASN A O 1
ATOM 717 N N . ASN A 1 95 ? -35.605 4.759 58.777 1.00 49.31 95 ASN A N 1
ATOM 718 C CA . ASN A 1 95 ? -36.507 3.676 59.163 1.00 49.31 95 ASN A CA 1
ATOM 719 C C . ASN A 1 95 ? -37.148 3.052 57.912 1.00 49.31 95 ASN A C 1
ATOM 721 O O . ASN A 1 95 ? -38.155 3.529 57.401 1.00 49.31 95 ASN A O 1
ATOM 725 N N . GLY A 1 96 ? -36.543 1.968 57.418 1.00 57.91 96 GLY A N 1
ATOM 726 C CA . GLY A 1 96 ? -37.044 1.178 56.288 1.00 57.91 96 GLY A CA 1
ATOM 727 C C . GLY A 1 96 ? -36.097 1.075 55.090 1.00 57.91 96 GLY A C 1
ATOM 728 O O . GLY A 1 96 ? -36.376 0.293 54.185 1.00 57.91 96 GLY A O 1
ATOM 729 N N . VAL A 1 97 ? -34.967 1.794 55.077 1.00 63.09 97 VAL A N 1
ATOM 730 C CA . VAL A 1 97 ? -33.976 1.714 53.987 1.00 63.09 97 VAL A CA 1
ATOM 731 C C . VAL A 1 97 ? -32.804 0.829 54.413 1.00 63.09 97 VAL A C 1
ATOM 733 O O . VAL A 1 97 ? -31.796 1.300 54.929 1.00 63.09 97 VAL A O 1
ATOM 736 N N . ASN A 1 98 ? -32.953 -0.479 54.214 1.00 73.81 98 ASN A N 1
ATOM 737 C CA . ASN A 1 98 ? -31.895 -1.464 54.426 1.00 73.81 98 ASN A CA 1
ATOM 738 C C . ASN A 1 98 ? -32.019 -2.577 53.379 1.00 73.81 98 ASN A C 1
ATOM 740 O O . ASN A 1 98 ? -33.046 -3.252 53.318 1.00 73.81 98 ASN A O 1
ATOM 744 N N . GLY A 1 99 ? -30.999 -2.764 52.548 1.00 79.94 99 GLY A N 1
ATOM 745 C CA . GLY A 1 99 ? -31.004 -3.790 51.508 1.00 79.94 99 GLY A CA 1
ATOM 746 C C . GLY A 1 99 ? -29.770 -3.738 50.619 1.00 79.94 99 GLY A C 1
ATOM 747 O O . GLY A 1 99 ? -28.913 -2.874 50.775 1.00 79.94 99 GLY A O 1
ATOM 748 N N . TYR A 1 100 ? -29.668 -4.666 49.675 1.00 82.62 100 TYR A N 1
ATOM 749 C CA . TYR A 1 100 ? -28.556 -4.730 48.728 1.00 82.62 100 TYR A CA 1
ATOM 750 C C . TYR A 1 100 ? -29.047 -4.352 47.333 1.00 82.62 100 TYR A C 1
ATOM 752 O O . TYR A 1 100 ? -30.063 -4.868 46.874 1.00 82.62 100 TYR A O 1
ATOM 760 N N . LEU A 1 101 ? -28.317 -3.465 46.659 1.00 79.94 101 LEU A N 1
ATOM 761 C CA . LEU A 1 101 ? -28.509 -3.162 45.244 1.00 79.94 101 LEU A CA 1
ATOM 762 C C . LEU A 1 101 ? -27.321 -3.694 44.456 1.00 79.94 101 LEU A C 1
ATOM 764 O O . LEU A 1 101 ? -26.175 -3.429 44.811 1.00 79.94 101 LEU A O 1
ATOM 768 N N . GLN A 1 102 ? -27.592 -4.413 43.373 1.00 77.38 102 GLN A N 1
ATOM 769 C CA . GLN A 1 102 ? -26.566 -4.892 42.455 1.00 77.38 102 GLN A CA 1
ATOM 770 C C . GLN A 1 102 ? -26.600 -4.081 41.157 1.00 77.38 102 GLN A C 1
ATOM 772 O O . GLN A 1 102 ? -27.667 -3.874 40.582 1.00 77.38 102 GLN A O 1
ATOM 777 N N . PHE A 1 103 ? -25.432 -3.650 40.684 1.00 72.56 103 PHE A N 1
ATOM 778 C CA . PHE A 1 103 ? -25.248 -3.070 39.356 1.00 72.56 103 PHE A CA 1
ATOM 779 C C . PHE A 1 103 ? -24.018 -3.690 38.689 1.00 72.56 103 PHE A C 1
ATOM 781 O O . PHE A 1 103 ? -22.896 -3.553 39.179 1.00 72.56 103 PHE A O 1
ATOM 788 N N . GLY A 1 104 ? -24.230 -4.404 37.580 1.00 69.88 104 GLY A N 1
ATOM 789 C CA . GLY A 1 104 ? -23.198 -5.261 36.993 1.00 69.88 104 GLY A CA 1
ATOM 790 C C . GLY A 1 104 ? -22.706 -6.298 38.011 1.00 69.88 104 GLY A C 1
ATOM 791 O O . GLY A 1 104 ? -23.505 -7.036 38.593 1.00 69.88 104 GLY A O 1
ATOM 792 N N . ASN A 1 105 ? -21.397 -6.307 38.264 1.00 70.62 105 ASN A N 1
ATOM 793 C CA . ASN A 1 105 ? -20.759 -7.197 39.240 1.00 70.62 105 ASN A CA 1
ATOM 794 C C . ASN A 1 105 ? -20.617 -6.569 40.639 1.00 70.62 105 ASN A C 1
ATOM 796 O O . ASN A 1 105 ? -20.144 -7.233 41.559 1.00 70.62 105 ASN A O 1
ATOM 800 N N . GLU A 1 106 ? -21.006 -5.302 40.823 1.00 76.38 106 GLU A N 1
ATOM 801 C CA . GLU A 1 106 ? -20.916 -4.619 42.117 1.00 76.38 106 GLU A CA 1
ATOM 802 C C . GLU A 1 106 ? -22.215 -4.787 42.914 1.00 76.38 106 GLU A C 1
ATOM 804 O O . GLU A 1 106 ? -23.294 -4.420 42.448 1.00 76.38 106 GLU A O 1
ATOM 809 N N . ILE A 1 107 ? -22.107 -5.284 44.150 1.00 81.75 107 ILE A N 1
ATOM 810 C CA . ILE A 1 107 ? -23.198 -5.305 45.132 1.00 81.75 107 ILE A CA 1
ATOM 811 C C . ILE A 1 107 ? -22.922 -4.211 46.164 1.00 81.75 107 ILE A C 1
ATOM 813 O O . ILE A 1 107 ? -21.906 -4.236 46.853 1.00 81.75 107 ILE A O 1
ATOM 817 N N . THR A 1 108 ? -23.828 -3.244 46.279 1.00 82.50 108 THR A N 1
ATOM 818 C CA . THR A 1 108 ? -23.758 -2.161 47.265 1.00 82.50 108 THR A CA 1
ATOM 819 C C . THR A 1 108 ? -24.794 -2.386 48.358 1.00 82.50 108 THR A C 1
ATOM 821 O O . THR A 1 108 ? -25.985 -2.516 48.078 1.00 82.50 108 THR A O 1
ATOM 824 N N . HIS A 1 109 ? -24.349 -2.415 49.614 1.00 83.75 109 HIS A N 1
ATOM 825 C CA . HIS A 1 109 ? -25.249 -2.418 50.766 1.00 83.75 109 HIS A CA 1
ATOM 826 C C . HIS A 1 109 ? -25.754 -0.994 51.023 1.00 83.75 109 HIS A C 1
ATOM 828 O O . HIS A 1 109 ? -24.969 -0.072 51.239 1.00 83.75 109 HIS A O 1
ATOM 834 N N . ILE A 1 110 ? -27.068 -0.813 50.965 1.00 81.69 110 ILE A N 1
ATOM 835 C CA . ILE A 1 110 ? -27.757 0.456 51.168 1.00 81.69 110 ILE A CA 1
ATOM 836 C C . ILE A 1 110 ? -28.389 0.434 52.555 1.00 81.69 110 ILE A C 1
ATOM 838 O O . ILE A 1 110 ? -29.275 -0.374 52.820 1.00 81.69 110 ILE A O 1
ATOM 842 N N . THR A 1 111 ? -27.938 1.330 53.429 1.00 72.38 111 THR A N 1
ATOM 843 C CA . THR A 1 111 ? -28.367 1.408 54.839 1.00 72.38 111 THR A CA 1
ATOM 844 C C . THR A 1 111 ? -29.034 2.733 55.205 1.00 72.38 111 THR A C 1
ATOM 846 O O . THR A 1 111 ? -29.375 2.950 56.366 1.00 72.38 111 THR A O 1
ATOM 849 N N . SER A 1 112 ? -29.149 3.658 54.251 1.00 70.56 112 SER A N 1
ATOM 850 C CA . SER A 1 112 ? -29.729 4.985 54.458 1.00 70.56 112 SER A CA 1
ATOM 851 C C . SER A 1 112 ? -30.280 5.551 53.150 1.00 70.56 112 SER A C 1
ATOM 853 O O . SER A 1 112 ? -29.821 5.192 52.060 1.00 70.56 112 SER A O 1
ATOM 855 N N . TYR A 1 113 ? -31.242 6.474 53.246 1.00 66.06 113 TYR A N 1
ATOM 856 C CA . TYR A 1 113 ? -31.784 7.191 52.082 1.00 66.06 113 TYR A CA 1
ATOM 857 C C . TYR A 1 113 ? -30.685 7.943 51.309 1.00 66.06 113 TYR A C 1
ATOM 859 O O . TYR A 1 113 ? -30.673 7.975 50.079 1.00 66.06 113 TYR A O 1
ATOM 867 N N . ARG A 1 114 ? -29.686 8.477 52.022 1.00 65.06 114 ARG A N 1
ATOM 868 C CA . ARG A 1 114 ? -28.535 9.148 51.411 1.00 65.06 114 ARG A CA 1
ATOM 869 C C . ARG A 1 114 ? -27.640 8.191 50.622 1.00 65.06 114 ARG A C 1
ATOM 871 O O . ARG A 1 114 ? -27.213 8.537 49.522 1.00 65.06 114 ARG A O 1
ATOM 878 N N . SER A 1 115 ? -27.377 6.995 51.153 1.00 68.81 115 SER A N 1
ATOM 879 C CA . SER A 1 115 ? -26.634 5.953 50.431 1.00 68.81 115 SER A CA 1
ATOM 880 C C . SER A 1 115 ? -27.350 5.565 49.131 1.00 68.81 115 SER A C 1
ATOM 882 O O . SER A 1 115 ? -26.714 5.481 48.080 1.00 68.81 115 SER A O 1
ATOM 884 N N . LEU A 1 116 ? -28.686 5.465 49.161 1.00 75.88 116 LEU A N 1
ATOM 885 C CA . LEU A 1 116 ? -29.506 5.240 47.968 1.00 75.88 116 LEU A CA 1
ATOM 886 C C . LEU A 1 116 ? -29.387 6.382 46.945 1.00 75.88 116 LEU A C 1
ATOM 888 O O . LEU A 1 116 ? -29.184 6.119 45.762 1.00 75.88 116 LEU A O 1
ATOM 892 N N . LEU A 1 117 ? -29.466 7.647 47.378 1.00 73.44 117 LEU A N 1
ATOM 893 C CA . LEU A 1 117 ? -29.305 8.804 46.486 1.00 73.44 117 LEU A CA 1
ATOM 894 C C . LEU A 1 117 ? -27.904 8.881 45.868 1.00 73.44 117 LEU A C 1
ATOM 896 O O . LEU A 1 117 ? -27.773 9.216 44.695 1.00 73.44 117 LEU A O 1
ATOM 900 N N . ASN A 1 118 ? -26.855 8.568 46.630 1.00 73.19 118 ASN A N 1
ATOM 901 C CA . ASN A 1 118 ? -25.488 8.525 46.108 1.00 73.19 118 ASN A CA 1
ATOM 902 C C . ASN A 1 118 ? -25.306 7.385 45.102 1.00 73.19 118 ASN A C 1
ATOM 904 O O . ASN A 1 118 ? -24.667 7.577 44.068 1.00 73.19 118 ASN A O 1
ATOM 908 N N . TRP A 1 119 ? -25.900 6.222 45.378 1.00 81.19 119 TRP A N 1
ATOM 909 C CA . TRP A 1 119 ? -25.942 5.104 44.442 1.00 81.19 119 TRP A CA 1
ATOM 910 C C . TRP A 1 119 ? -26.655 5.509 43.146 1.00 81.19 119 TRP A C 1
ATOM 912 O O . TRP A 1 119 ? -26.101 5.336 42.063 1.00 81.19 119 TRP A O 1
ATOM 922 N N . LEU A 1 120 ? -27.829 6.144 43.240 1.00 76.19 120 LEU A N 1
ATOM 923 C CA . LEU A 1 120 ? -28.557 6.658 42.078 1.00 76.19 120 LEU A CA 1
ATOM 924 C C . LEU A 1 120 ? -27.730 7.691 41.312 1.00 76.19 120 LEU A C 1
ATOM 926 O O . LEU A 1 120 ? -27.520 7.506 40.125 1.00 76.19 120 LEU A O 1
ATOM 930 N N . LYS A 1 121 ? -27.141 8.697 41.966 1.00 75.06 121 LYS A N 1
ATOM 931 C CA . LYS A 1 121 ? -26.253 9.670 41.299 1.00 75.06 121 LYS A CA 1
ATOM 932 C C . LYS A 1 121 ? -25.071 9.008 40.578 1.00 75.06 121 LYS A C 1
ATOM 934 O O . LYS A 1 121 ? -24.656 9.491 39.528 1.00 75.06 121 LYS A O 1
ATOM 939 N N . LYS A 1 122 ? -24.529 7.913 41.126 1.00 76.81 122 LYS A N 1
ATOM 940 C CA . LYS A 1 122 ? -23.431 7.144 40.516 1.00 76.81 122 LYS A CA 1
ATOM 941 C C . LYS A 1 122 ? -23.887 6.405 39.251 1.00 76.81 122 LYS A C 1
ATOM 943 O O . LYS A 1 122 ? -23.155 6.405 38.263 1.00 76.81 122 LYS A O 1
ATOM 948 N N . TYR A 1 123 ? -25.062 5.774 39.272 1.00 77.00 123 TYR A N 1
ATOM 949 C CA . TYR A 1 123 ? -25.481 4.840 38.217 1.00 77.00 123 TYR A CA 1
ATOM 950 C C . TYR A 1 123 ? -26.577 5.358 37.280 1.00 77.00 123 TYR A C 1
ATOM 952 O O . TYR A 1 123 ? -26.681 4.873 36.160 1.00 77.00 123 TYR A O 1
ATOM 960 N N . GLU A 1 124 ? -27.356 6.364 37.663 1.00 76.06 124 GLU A N 1
ATOM 961 C CA . GLU A 1 124 ? -28.405 6.977 36.838 1.00 76.06 124 GLU A CA 1
ATOM 962 C C . GLU A 1 124 ? -27.878 7.469 35.476 1.00 76.06 124 GLU A C 1
ATOM 964 O O . GLU A 1 124 ? -28.498 7.128 34.461 1.00 76.06 124 GLU A O 1
ATOM 969 N N . PRO A 1 125 ? -26.710 8.148 35.374 1.00 73.50 125 PRO A N 1
ATOM 970 C CA . PRO A 1 125 ? -26.145 8.512 34.073 1.00 73.50 125 PRO A CA 1
ATOM 971 C C . PRO A 1 125 ? -25.844 7.298 33.183 1.00 73.50 125 PRO A C 1
ATOM 973 O O . PRO A 1 125 ? -25.901 7.393 31.959 1.00 73.50 125 PRO A O 1
ATOM 976 N N . LEU A 1 126 ? -25.544 6.144 33.784 1.00 72.44 126 LEU A N 1
ATOM 977 C CA . LEU A 1 126 ? -25.281 4.894 33.072 1.00 72.44 126 LEU A CA 1
ATOM 978 C C . LEU A 1 126 ? -26.581 4.168 32.695 1.00 72.44 126 LEU A C 1
ATOM 980 O O . LEU A 1 126 ? -26.648 3.562 31.633 1.00 72.44 126 LEU A O 1
ATOM 984 N N . ILE A 1 127 ? -27.616 4.239 33.533 1.00 70.94 127 ILE A N 1
ATOM 985 C CA . ILE A 1 127 ? -28.899 3.553 33.315 1.00 70.94 127 ILE A CA 1
ATOM 986 C C . ILE A 1 127 ? -29.757 4.296 32.286 1.00 70.94 127 ILE A C 1
ATOM 988 O O . ILE A 1 127 ? -30.302 3.676 31.376 1.00 70.94 127 ILE A O 1
ATOM 992 N N . ILE A 1 128 ? -29.881 5.618 32.417 1.00 75.62 128 ILE A N 1
ATOM 993 C CA . ILE A 1 128 ? -30.757 6.441 31.568 1.00 75.62 128 ILE A CA 1
ATOM 994 C C . ILE A 1 128 ? -29.943 7.160 30.489 1.00 75.62 128 ILE A C 1
ATOM 996 O O . ILE A 1 128 ? -30.326 7.176 29.317 1.00 75.62 128 ILE A O 1
ATOM 1000 N N . GLY A 1 129 ? -28.803 7.738 30.871 1.00 82.25 129 GLY A N 1
ATOM 1001 C CA . GLY A 1 129 ? -27.987 8.554 29.973 1.00 82.25 129 GLY A CA 1
ATOM 1002 C C . GLY A 1 129 ? -27.324 7.739 28.864 1.00 82.25 129 GLY A C 1
ATOM 1003 O O . GLY A 1 129 ? -27.425 8.109 27.696 1.00 82.25 129 GLY A O 1
ATOM 1004 N N . LEU A 1 130 ? -26.699 6.606 29.197 1.00 86.69 130 LEU A N 1
ATOM 1005 C CA . LEU A 1 130 ? -25.938 5.811 28.230 1.00 86.69 130 LEU A CA 1
ATOM 1006 C C . LEU A 1 130 ? -26.796 5.261 27.072 1.00 86.69 130 LEU A C 1
ATOM 1008 O O . LEU A 1 130 ? -26.389 5.447 25.922 1.00 86.69 130 LEU A O 1
ATOM 1012 N N . PRO A 1 131 ? -27.993 4.670 27.294 1.00 88.81 131 PRO A N 1
ATOM 1013 C CA . PRO A 1 131 ? -28.859 4.267 26.185 1.00 88.81 131 PRO A CA 1
ATOM 1014 C C . PRO A 1 131 ? -29.305 5.444 25.312 1.00 88.81 131 PRO A C 1
ATOM 1016 O O . PRO A 1 131 ? -29.416 5.299 24.095 1.00 88.81 131 PRO A O 1
ATOM 1019 N N . GLN A 1 132 ? -29.550 6.619 25.904 1.00 90.12 132 GLN A N 1
ATOM 1020 C CA . GLN A 1 132 ? -29.917 7.813 25.142 1.00 90.12 132 GLN A CA 1
ATOM 1021 C C . GLN A 1 132 ? -28.742 8.332 24.303 1.00 90.12 132 GLN A C 1
ATOM 1023 O O . GLN A 1 132 ? -28.932 8.680 23.137 1.00 90.12 132 GLN A O 1
ATOM 1028 N N . MET A 1 133 ? -27.528 8.339 24.861 1.00 92.81 133 MET A N 1
ATOM 1029 C CA . MET A 1 133 ? -26.303 8.677 24.133 1.00 92.81 133 MET A CA 1
ATOM 1030 C C . MET A 1 133 ? -26.079 7.712 22.966 1.00 92.81 133 MET A C 1
ATOM 1032 O O . MET A 1 133 ? -25.906 8.168 21.840 1.00 92.81 133 MET A O 1
ATOM 1036 N N . ALA A 1 134 ? -26.176 6.399 23.197 1.00 94.38 134 ALA A N 1
ATOM 1037 C CA . ALA A 1 134 ? -26.034 5.386 22.151 1.00 94.38 134 ALA A CA 1
ATOM 1038 C C . ALA A 1 134 ? -27.062 5.573 21.021 1.00 94.38 134 ALA A C 1
ATOM 1040 O O . ALA A 1 134 ? -26.696 5.600 19.845 1.00 94.38 134 ALA A O 1
ATOM 1041 N N . LYS A 1 135 ? -28.339 5.806 21.362 1.00 94.62 135 LYS A N 1
ATOM 1042 C CA . LYS A 1 135 ? -29.391 6.116 20.378 1.00 94.62 135 LYS A CA 1
ATOM 1043 C C . LYS A 1 135 ? -29.093 7.383 19.577 1.00 94.62 135 LYS A C 1
ATOM 1045 O O . LYS A 1 135 ? -29.338 7.411 18.371 1.00 94.62 135 LYS A O 1
ATOM 1050 N N . ASN A 1 136 ? -28.585 8.429 20.229 1.00 96.44 136 ASN A N 1
ATOM 1051 C CA . ASN A 1 136 ? -28.223 9.678 19.562 1.00 96.44 136 ASN A CA 1
ATOM 1052 C C . ASN A 1 136 ? -27.055 9.471 18.588 1.00 96.44 136 ASN A C 1
ATOM 1054 O O . ASN A 1 136 ? -27.146 9.943 17.460 1.00 96.44 136 ASN A O 1
ATOM 1058 N N . ILE A 1 137 ? -26.027 8.709 18.978 1.00 97.50 137 ILE A N 1
ATOM 1059 C CA . ILE A 1 137 ? -24.886 8.345 18.118 1.00 97.50 137 ILE A CA 1
ATOM 1060 C C . ILE A 1 137 ? -25.364 7.559 16.894 1.00 97.50 137 ILE A C 1
ATOM 1062 O O . ILE A 1 137 ? -25.050 7.914 15.766 1.00 97.50 137 ILE A O 1
ATOM 1066 N N . GLN A 1 138 ? -26.209 6.544 17.086 1.00 96.56 138 GLN A N 1
ATOM 1067 C CA . GLN A 1 138 ? -26.778 5.767 15.978 1.00 96.56 138 GLN A CA 1
ATOM 1068 C C . GLN A 1 138 ? -27.694 6.600 15.064 1.00 96.56 138 GLN A C 1
ATOM 1070 O O . GLN A 1 138 ? -27.900 6.264 13.897 1.00 96.56 138 GLN A O 1
ATOM 1075 N N . LYS A 1 139 ? -28.327 7.658 15.586 1.00 96.69 139 LYS A N 1
ATOM 1076 C CA . LYS A 1 139 ? -29.113 8.606 14.781 1.00 96.69 139 LYS A CA 1
ATOM 1077 C C . LYS A 1 139 ? -28.202 9.550 13.995 1.00 96.69 139 LYS A C 1
ATOM 1079 O O . LYS A 1 139 ? -28.495 9.827 12.837 1.00 96.69 139 LYS A O 1
ATOM 1084 N N . GLU A 1 140 ? -27.136 10.031 14.623 1.00 96.56 140 GLU A N 1
ATOM 1085 C CA . GLU A 1 140 ? -26.098 10.855 14.005 1.00 96.56 140 GLU A CA 1
ATOM 1086 C C . GLU A 1 140 ? -25.413 10.110 12.854 1.00 96.56 140 GLU A C 1
ATOM 1088 O O . GLU A 1 140 ? -25.415 10.622 11.740 1.00 96.56 140 GLU A O 1
ATOM 1093 N N . GLU A 1 141 ? -24.974 8.870 13.082 1.00 95.75 141 GLU A N 1
ATOM 1094 C CA . GLU A 1 141 ? -24.398 7.980 12.066 1.00 95.75 141 GLU A CA 1
ATOM 1095 C C . GLU A 1 141 ? -25.313 7.847 10.840 1.00 95.75 141 GLU A C 1
ATOM 1097 O O . GLU A 1 141 ? -24.918 8.160 9.720 1.00 95.75 141 GLU A O 1
ATOM 1102 N N . ARG A 1 142 ? -26.580 7.462 11.059 1.00 95.00 142 ARG A N 1
ATOM 1103 C CA . ARG A 1 142 ? -27.563 7.293 9.975 1.00 95.00 142 ARG A CA 1
ATOM 1104 C C . ARG A 1 142 ? -27.843 8.583 9.217 1.00 95.00 142 ARG A C 1
ATOM 1106 O O . ARG A 1 142 ? -28.104 8.536 8.021 1.00 95.00 142 ARG A O 1
ATOM 1113 N N . ARG A 1 143 ? -27.849 9.724 9.910 1.00 95.56 143 ARG A N 1
ATOM 1114 C CA . ARG A 1 143 ? -28.033 11.029 9.271 1.00 95.56 143 ARG A CA 1
ATOM 1115 C C . ARG A 1 143 ? -26.835 11.345 8.385 1.00 95.56 143 ARG A C 1
ATOM 1117 O O . ARG A 1 143 ? -27.038 11.735 7.247 1.00 95.56 143 ARG A O 1
ATOM 1124 N N . ASN A 1 144 ? -25.618 11.184 8.894 1.00 95.00 144 ASN A N 1
ATOM 1125 C CA . ASN A 1 144 ? -24.403 11.560 8.175 1.00 95.00 144 ASN A CA 1
ATOM 1126 C C . ASN A 1 144 ? -24.164 10.645 6.960 1.00 95.00 144 ASN A C 1
ATOM 1128 O O . ASN A 1 144 ? -23.830 11.138 5.888 1.00 95.00 144 ASN A O 1
ATOM 1132 N N . GLN A 1 145 ? -24.475 9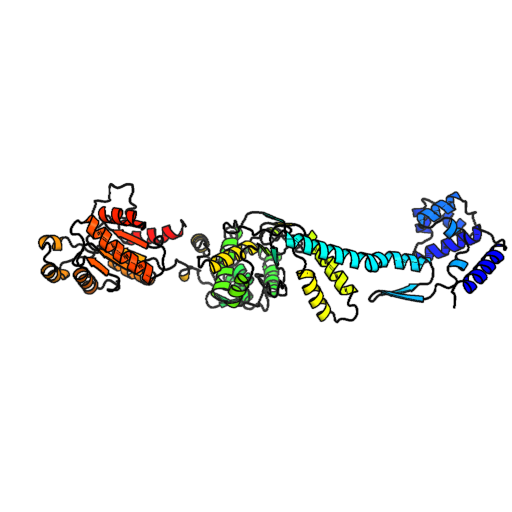.350 7.077 1.00 91.62 145 GLN A N 1
ATOM 1133 C CA . GLN A 1 145 ? -24.413 8.388 5.970 1.00 91.62 145 GLN A CA 1
ATOM 1134 C C . GLN A 1 145 ? -25.271 8.793 4.750 1.00 91.62 145 GLN A C 1
ATOM 1136 O O . GLN A 1 145 ? -24.976 8.397 3.628 1.00 91.62 145 GLN A O 1
ATOM 1141 N N . GLN A 1 146 ? -26.332 9.590 4.923 1.00 90.50 146 GLN A N 1
ATOM 1142 C CA . GLN A 1 146 ? -27.196 10.016 3.810 1.00 90.50 146 GLN A CA 1
ATOM 1143 C C . GLN A 1 146 ? -26.583 11.112 2.929 1.00 90.50 146 GLN A C 1
ATOM 1145 O O . GLN A 1 146 ? -27.071 11.333 1.824 1.00 90.50 146 GLN A O 1
ATOM 1150 N N . TYR A 1 147 ? -25.546 11.805 3.406 1.00 88.19 147 TYR A N 1
ATOM 1151 C CA . TYR A 1 147 ? -24.955 12.968 2.733 1.00 88.19 147 TYR A CA 1
ATOM 1152 C C . TYR A 1 147 ? -23.547 12.692 2.193 1.00 88.19 147 TYR A C 1
ATOM 1154 O O . TYR A 1 147 ? -22.785 13.628 1.945 1.00 88.19 147 TYR A O 1
ATOM 1162 N N . MET A 1 148 ? -23.199 11.415 2.017 1.00 90.88 148 MET A N 1
ATOM 1163 C CA . MET A 1 148 ? -21.904 11.019 1.474 1.00 90.88 148 MET A CA 1
ATOM 1164 C C . MET A 1 148 ? -21.746 11.468 0.024 1.00 90.88 148 MET A C 1
ATOM 1166 O O . MET A 1 148 ? -22.672 11.352 -0.781 1.00 90.88 148 MET A O 1
ATOM 1170 N N . ILE A 1 149 ? -20.543 11.917 -0.309 1.00 91.00 149 ILE A N 1
ATOM 1171 C CA . ILE A 1 149 ? -20.120 12.196 -1.677 1.00 91.00 149 ILE A CA 1
ATOM 1172 C C . ILE A 1 149 ? -18.957 11.283 -2.055 1.00 91.00 149 ILE A C 1
ATOM 1174 O O . ILE A 1 149 ? -18.112 10.940 -1.223 1.00 91.00 149 ILE A O 1
ATOM 1178 N N . ASP A 1 150 ? -18.902 10.913 -3.330 1.00 89.56 150 ASP A N 1
ATOM 1179 C CA . ASP A 1 150 ? -17.773 10.165 -3.867 1.00 89.56 150 ASP A CA 1
ATOM 1180 C C . ASP A 1 150 ? -16.513 11.034 -3.864 1.00 89.56 150 ASP A C 1
ATOM 1182 O O . ASP A 1 150 ? -16.525 12.180 -4.319 1.00 89.56 150 ASP A O 1
ATOM 1186 N N . SER A 1 151 ? -15.413 10.479 -3.353 1.00 87.25 151 SER A N 1
ATOM 1187 C CA . SER A 1 151 ? -14.112 11.143 -3.395 1.00 87.25 151 SER A CA 1
ATOM 1188 C C . SER A 1 151 ? -13.365 10.829 -4.696 1.00 87.25 151 SER A C 1
ATOM 1190 O O . SER A 1 151 ? -13.390 9.696 -5.190 1.00 87.25 151 SER A O 1
ATOM 1192 N N . ASP A 1 152 ? -12.684 11.838 -5.248 1.00 83.75 152 ASP A N 1
ATOM 1193 C CA . ASP A 1 152 ? -11.725 11.651 -6.336 1.00 83.75 152 ASP A CA 1
ATOM 1194 C C . ASP A 1 152 ? -10.334 11.384 -5.753 1.00 83.75 152 ASP A C 1
ATOM 1196 O O . ASP A 1 152 ? -9.708 12.260 -5.157 1.00 83.75 152 ASP A O 1
ATOM 1200 N N . LEU A 1 153 ? -9.872 10.143 -5.904 1.00 87.00 153 LEU A N 1
ATOM 1201 C CA . LEU A 1 153 ? -8.619 9.646 -5.335 1.00 87.00 153 LEU A CA 1
ATOM 1202 C C . LEU A 1 153 ? -7.602 9.268 -6.417 1.00 87.00 153 LEU A C 1
ATOM 1204 O O . LEU A 1 153 ? -6.719 8.455 -6.160 1.00 87.00 153 LEU A O 1
ATOM 1208 N N . CYS A 1 154 ? -7.724 9.812 -7.633 1.00 71.88 154 CYS A N 1
ATOM 1209 C CA . CYS A 1 154 ? -6.809 9.484 -8.729 1.00 71.88 154 CYS A CA 1
ATOM 1210 C C . CYS A 1 154 ? -5.371 9.990 -8.511 1.00 71.88 154 CYS A C 1
ATOM 1212 O O . CYS A 1 154 ? -4.434 9.339 -8.966 1.00 71.88 154 CYS A O 1
ATOM 1214 N N . ASN A 1 155 ? -5.194 11.093 -7.775 1.00 81.81 155 ASN A N 1
ATOM 1215 C CA . ASN A 1 155 ? -3.896 11.718 -7.515 1.00 81.81 155 ASN A CA 1
ATOM 1216 C C . ASN A 1 155 ? -3.549 11.637 -6.024 1.00 81.81 155 ASN A C 1
ATOM 1218 O O . ASN A 1 155 ? -3.992 12.460 -5.221 1.00 81.81 155 ASN A O 1
ATOM 1222 N N . ILE A 1 156 ? -2.759 10.628 -5.650 1.00 89.50 156 ILE A N 1
ATOM 1223 C CA . ILE A 1 156 ? -2.407 10.340 -4.254 1.00 89.50 156 ILE A CA 1
ATOM 1224 C C . ILE A 1 156 ? -0.998 10.854 -3.954 1.00 89.50 156 ILE A C 1
ATOM 1226 O O . ILE A 1 156 ? -0.011 10.299 -4.429 1.00 89.50 156 ILE A O 1
ATOM 1230 N N . ASP A 1 157 ? -0.902 11.867 -3.093 1.00 91.69 157 ASP A N 1
ATOM 1231 C CA . ASP A 1 157 ? 0.365 12.302 -2.498 1.00 91.69 157 ASP A CA 1
ATOM 1232 C C . ASP A 1 157 ? 0.599 11.568 -1.166 1.00 91.69 157 ASP A C 1
ATOM 1234 O O . ASP A 1 157 ? -0.105 11.802 -0.175 1.00 91.69 157 ASP A O 1
ATOM 1238 N N . LEU A 1 158 ? 1.602 10.683 -1.150 1.00 95.19 158 LEU A N 1
ATOM 1239 C CA . LEU A 1 158 ? 1.950 9.816 -0.017 1.00 95.19 158 LEU A CA 1
ATOM 1240 C C . LEU A 1 158 ? 2.469 10.562 1.220 1.00 95.19 158 LEU A C 1
ATOM 1242 O O . LEU A 1 158 ? 2.440 9.991 2.310 1.00 95.19 158 LEU A O 1
ATOM 1246 N N . PHE A 1 159 ? 2.946 11.799 1.067 1.00 95.12 159 PHE A N 1
ATOM 1247 C CA . PHE A 1 159 ? 3.563 12.586 2.141 1.00 95.12 159 PHE A CA 1
ATOM 1248 C C . PHE A 1 159 ? 2.672 13.731 2.622 1.00 95.12 159 PHE A C 1
ATOM 1250 O O . PHE A 1 159 ? 2.908 14.299 3.691 1.00 95.12 159 PHE A O 1
ATOM 1257 N N . LYS A 1 160 ? 1.625 14.059 1.860 1.00 94.94 160 LYS A N 1
ATOM 1258 C CA . LYS A 1 160 ? 0.679 15.115 2.210 1.00 94.94 160 LYS A CA 1
ATO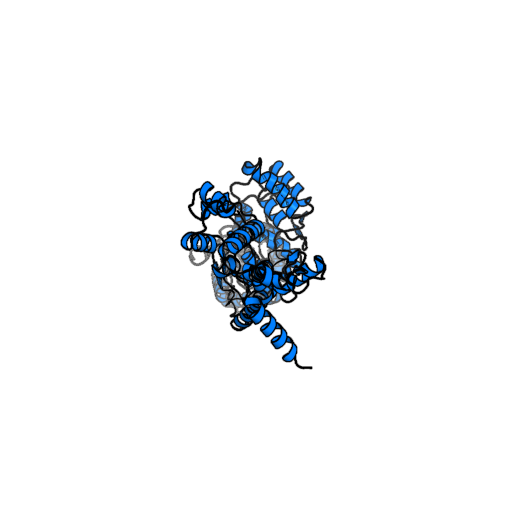M 1259 C C . LYS A 1 160 ? -0.039 14.819 3.524 1.00 94.94 160 LYS A C 1
ATOM 1261 O O . LYS A 1 160 ? -0.683 13.781 3.676 1.00 94.94 160 LYS A O 1
ATOM 1266 N N . HIS A 1 161 ? 0.012 15.780 4.441 1.00 95.69 161 HIS A N 1
ATOM 1267 C CA . HIS A 1 161 ? -0.842 15.795 5.623 1.00 95.69 161 HIS A CA 1
ATOM 1268 C C . HIS A 1 161 ? -2.264 16.207 5.234 1.00 95.69 161 HIS A C 1
ATOM 1270 O O . HIS A 1 161 ? -2.461 17.217 4.556 1.00 95.69 161 HIS A O 1
ATOM 1276 N N . GLU A 1 162 ? -3.263 15.450 5.680 1.00 94.81 162 GLU A N 1
ATOM 1277 C CA . GLU A 1 162 ? -4.657 15.634 5.288 1.00 94.81 162 GLU A CA 1
ATOM 1278 C C . GLU A 1 162 ? -5.609 15.633 6.483 1.00 94.81 162 GLU A C 1
ATOM 1280 O O . GLU A 1 162 ? -5.324 15.107 7.561 1.00 94.81 162 GLU A O 1
ATOM 1285 N N . THR A 1 163 ? -6.759 16.257 6.244 1.00 96.88 163 THR A N 1
ATOM 1286 C CA . THR A 1 163 ? -7.885 16.353 7.166 1.00 96.88 163 THR A CA 1
ATOM 1287 C C . THR A 1 163 ? -9.114 15.862 6.411 1.00 96.88 163 THR A C 1
ATOM 1289 O O . THR A 1 163 ? -9.549 16.520 5.466 1.00 96.88 163 THR A O 1
ATOM 1292 N N . ILE A 1 164 ? -9.648 14.701 6.790 1.00 96.44 164 ILE A N 1
ATOM 1293 C CA . ILE A 1 164 ? -10.742 14.031 6.074 1.00 96.44 164 ILE A CA 1
ATOM 1294 C C . ILE A 1 164 ? -11.987 14.029 6.956 1.00 96.44 164 ILE A C 1
ATOM 1296 O O . ILE A 1 164 ? -12.027 13.404 8.015 1.00 96.44 164 ILE A O 1
ATOM 1300 N N . ASP A 1 165 ? -13.009 14.745 6.503 1.00 96.12 165 ASP A N 1
ATOM 1301 C CA . ASP A 1 165 ? -14.310 14.833 7.157 1.00 96.12 165 ASP A CA 1
ATOM 1302 C C . ASP A 1 165 ? -15.151 13.595 6.813 1.00 96.12 165 ASP A C 1
ATOM 1304 O O . ASP A 1 165 ? -15.677 13.470 5.703 1.00 96.12 165 ASP A O 1
ATOM 1308 N N . CYS A 1 166 ? -15.274 12.666 7.763 1.00 94.06 166 CYS A N 1
ATOM 1309 C CA . CYS A 1 166 ? -16.002 11.414 7.541 1.00 94.06 166 CYS A CA 1
ATOM 1310 C C . CYS A 1 166 ? -17.530 11.582 7.551 1.00 94.06 166 CYS A C 1
ATOM 1312 O O . CYS A 1 166 ? -18.251 10.627 7.279 1.00 94.06 166 CYS A O 1
ATOM 1314 N N . THR A 1 167 ? -18.044 12.799 7.779 1.00 94.00 167 THR A N 1
ATOM 1315 C CA . THR A 1 167 ? -19.454 13.120 7.493 1.00 94.00 167 THR A CA 1
ATOM 1316 C C . THR A 1 167 ? -19.711 13.363 6.002 1.00 94.00 167 THR A C 1
ATOM 1318 O O . THR A 1 167 ? -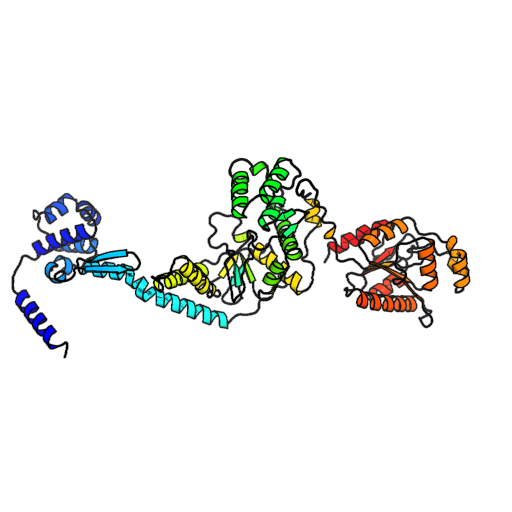20.865 13.387 5.582 1.00 94.00 167 THR A O 1
ATOM 1321 N N . LYS A 1 168 ? -18.647 13.528 5.202 1.00 94.19 168 LYS A N 1
ATOM 1322 C CA . LYS A 1 168 ? -18.710 13.787 3.755 1.00 94.19 168 LYS A CA 1
ATOM 1323 C C . LYS A 1 168 ? -18.146 12.642 2.927 1.00 94.19 168 LYS A C 1
ATOM 1325 O O . LYS A 1 168 ? -18.727 12.306 1.902 1.00 94.19 168 LYS A O 1
ATOM 1330 N N . TYR A 1 169 ? -17.031 12.053 3.356 1.00 95.50 169 TYR A N 1
ATOM 1331 C CA . TYR A 1 169 ? -16.312 11.039 2.585 1.00 95.50 169 TYR A CA 1
ATOM 1332 C C . TYR A 1 169 ? -16.290 9.686 3.274 1.00 95.50 169 TYR A C 1
ATOM 1334 O O . TYR A 1 169 ? -16.125 9.605 4.494 1.00 95.50 169 TYR A O 1
ATOM 1342 N N . ASP A 1 170 ? -16.421 8.620 2.485 1.00 95.06 170 ASP A N 1
ATOM 1343 C CA . ASP A 1 170 ? -16.425 7.264 3.017 1.00 95.06 170 ASP A CA 1
ATOM 1344 C C . ASP A 1 170 ? -15.019 6.876 3.493 1.00 95.06 170 ASP A C 1
ATOM 1346 O O . ASP A 1 170 ? -14.055 6.913 2.728 1.00 95.06 170 ASP A O 1
ATOM 1350 N N . CYS A 1 171 ? -14.896 6.534 4.775 1.00 95.38 171 CYS A N 1
ATOM 1351 C CA . CYS A 1 171 ? -13.627 6.268 5.444 1.00 95.38 171 CYS A CA 1
ATOM 1352 C C . CYS A 1 171 ? -13.588 4.832 5.979 1.00 95.38 171 CYS A C 1
ATOM 1354 O O . CYS A 1 171 ? -14.214 4.502 6.985 1.00 95.38 171 CYS A O 1
ATOM 1356 N N . TRP A 1 172 ? -12.811 3.972 5.330 1.00 96.00 172 TRP A N 1
ATOM 1357 C CA . TRP A 1 172 ? -12.581 2.584 5.716 1.00 96.00 172 TRP A CA 1
ATOM 1358 C C . TRP A 1 172 ? -11.325 2.495 6.579 1.00 96.00 172 TRP A C 1
ATOM 1360 O O . TRP A 1 172 ? -10.210 2.306 6.091 1.00 96.00 172 TRP A O 1
ATOM 1370 N N . SER A 1 173 ? -11.512 2.693 7.885 1.00 95.00 173 SER A N 1
ATOM 1371 C CA . SER A 1 173 ? -10.429 2.628 8.864 1.00 95.00 173 SER A CA 1
ATOM 1372 C C . SER A 1 173 ? -10.183 1.205 9.369 1.00 95.00 173 SER A C 1
ATOM 1374 O O . SER A 1 173 ? -11.143 0.544 9.761 1.00 95.00 173 SER A O 1
ATOM 1376 N N . PHE A 1 174 ? -8.923 0.788 9.479 1.00 93.50 174 PHE A N 1
ATOM 1377 C CA . PHE A 1 174 ? -8.511 -0.486 10.078 1.00 93.50 174 PHE A CA 1
ATOM 1378 C C . PHE A 1 174 ? -7.478 -0.271 11.187 1.00 93.50 174 PHE A C 1
ATOM 1380 O O . PHE A 1 174 ? -6.711 0.694 11.171 1.00 93.50 174 PHE A O 1
ATOM 1387 N N . ARG A 1 175 ? -7.452 -1.173 12.170 1.00 88.50 175 ARG A N 1
ATOM 1388 C CA . ARG A 1 175 ? -6.503 -1.157 13.293 1.00 88.50 175 ARG A CA 1
ATOM 1389 C C . ARG A 1 175 ? -6.015 -2.552 13.670 1.00 88.50 175 ARG A C 1
ATOM 1391 O O . ARG A 1 175 ? -4.863 -2.700 14.077 1.00 88.50 175 ARG A O 1
ATOM 1398 N N . LYS A 1 176 ? -6.898 -3.546 13.629 1.00 83.00 176 LYS A N 1
ATOM 1399 C CA . LYS A 1 176 ? -6.635 -4.929 14.036 1.00 83.00 176 LYS A CA 1
ATOM 1400 C C . LYS A 1 176 ? -7.053 -5.899 12.938 1.00 83.00 176 LYS A C 1
ATOM 1402 O O . LYS A 1 176 ? -7.874 -5.560 12.096 1.00 83.00 176 LYS A O 1
ATOM 1407 N N . SER A 1 177 ? -6.531 -7.119 13.006 1.00 82.19 177 SER A N 1
ATOM 1408 C CA . SER A 1 177 ? -6.865 -8.202 12.077 1.00 82.19 177 SER A CA 1
ATOM 1409 C C . SER A 1 177 ? -8.323 -8.647 12.135 1.00 82.19 177 SER A C 1
ATOM 1411 O O . SER A 1 177 ? -8.813 -9.253 11.192 1.00 82.19 177 SER A O 1
ATOM 1413 N N . GLU A 1 178 ? -9.023 -8.358 13.233 1.00 81.81 178 GLU A N 1
ATOM 1414 C CA . GLU A 1 178 ? -10.427 -8.732 13.410 1.00 81.81 178 GLU A CA 1
ATOM 1415 C C . GLU A 1 178 ? -11.408 -7.644 12.947 1.00 81.81 178 GLU A C 1
ATOM 1417 O O . GLU A 1 178 ? -12.616 -7.818 13.094 1.00 81.81 178 GLU A O 1
ATOM 1422 N N . ASP A 1 179 ? -10.925 -6.499 12.455 1.00 85.06 179 ASP A N 1
ATOM 1423 C CA . ASP A 1 179 ? -11.819 -5.432 12.011 1.00 85.06 179 ASP A CA 1
ATOM 1424 C C . ASP A 1 179 ? -12.600 -5.866 10.758 1.00 85.06 179 ASP A C 1
ATOM 1426 O O . ASP A 1 179 ? -12.042 -6.386 9.797 1.00 85.06 179 ASP A O 1
ATOM 1430 N N . GLU A 1 180 ? -13.910 -5.628 10.772 1.00 89.12 180 GLU A N 1
ATOM 1431 C CA . GLU A 1 180 ? -14.856 -6.009 9.718 1.00 89.12 180 GLU A CA 1
ATOM 1432 C C . GLU A 1 180 ? -15.778 -4.833 9.421 1.00 89.12 180 GLU A C 1
ATOM 1434 O O . GLU A 1 180 ? -16.233 -4.157 10.348 1.00 89.12 180 GLU A O 1
ATOM 1439 N N . ARG A 1 181 ? -16.074 -4.601 8.146 1.00 89.31 181 ARG A N 1
ATOM 1440 C CA . ARG A 1 181 ? -17.067 -3.619 7.722 1.00 89.31 181 ARG A CA 1
ATOM 1441 C C . ARG A 1 181 ? -17.869 -4.150 6.547 1.00 89.31 181 ARG A C 1
ATOM 1443 O O . ARG A 1 181 ? -17.298 -4.575 5.549 1.00 89.31 181 ARG A O 1
ATOM 1450 N N . ASP A 1 182 ? -19.190 -4.056 6.650 1.00 86.38 182 ASP A N 1
ATOM 1451 C CA . ASP A 1 182 ? -20.136 -4.434 5.597 1.00 86.38 182 ASP A CA 1
ATOM 1452 C C . ASP A 1 182 ? -19.911 -5.865 5.058 1.00 86.38 182 ASP A C 1
ATOM 1454 O O . ASP A 1 182 ? -20.126 -6.154 3.883 1.00 86.38 182 ASP A O 1
ATOM 1458 N N . GLY A 1 183 ? -19.488 -6.784 5.934 1.00 86.44 183 GLY A N 1
ATOM 1459 C CA . GLY A 1 183 ? -19.179 -8.176 5.604 1.00 86.44 183 GLY A CA 1
ATOM 1460 C C . GLY A 1 183 ? -17.787 -8.403 5.006 1.00 86.44 183 GLY A C 1
ATOM 1461 O O . GLY A 1 183 ? -17.499 -9.522 4.584 1.00 86.44 183 GLY A O 1
ATOM 1462 N N . ILE A 1 184 ? -16.938 -7.374 4.965 1.00 88.81 184 ILE A N 1
ATOM 1463 C CA . ILE A 1 184 ? -15.557 -7.434 4.481 1.00 88.81 184 ILE A CA 1
ATOM 1464 C C . ILE A 1 184 ? -14.611 -7.365 5.681 1.00 88.81 184 ILE A C 1
ATOM 1466 O O . ILE A 1 184 ? -14.601 -6.376 6.415 1.00 88.81 184 ILE A O 1
ATOM 1470 N N . ASP A 1 185 ? -13.781 -8.392 5.852 1.00 89.69 185 ASP A N 1
ATOM 1471 C CA . ASP A 1 185 ? -12.708 -8.397 6.848 1.00 89.69 185 ASP A CA 1
ATOM 1472 C C . ASP A 1 185 ? -11.584 -7.445 6.388 1.00 89.69 185 ASP A C 1
ATOM 1474 O O . ASP A 1 185 ? -10.868 -7.720 5.421 1.00 89.69 185 ASP A O 1
ATOM 1478 N N . ILE A 1 186 ? -11.418 -6.303 7.065 1.00 88.06 186 ILE A N 1
ATOM 1479 C CA . ILE A 1 186 ? -10.440 -5.255 6.715 1.00 88.06 186 ILE A CA 1
ATOM 1480 C C . ILE A 1 186 ? -9.085 -5.562 7.368 1.00 88.06 186 ILE A C 1
ATOM 1482 O O . ILE A 1 186 ? -8.485 -4.751 8.079 1.00 88.06 186 ILE A O 1
ATOM 1486 N N . ASP A 1 187 ? -8.571 -6.756 7.099 1.00 89.94 187 ASP A N 1
ATOM 1487 C CA . ASP A 1 187 ? -7.298 -7.240 7.629 1.00 89.94 187 ASP A CA 1
ATOM 1488 C C . ASP A 1 187 ? -6.101 -6.714 6.803 1.00 89.94 187 ASP A C 1
ATOM 1490 O O . ASP A 1 187 ? -5.345 -7.451 6.164 1.00 89.94 187 ASP A O 1
ATOM 1494 N N . LEU A 1 188 ? -5.965 -5.385 6.754 1.00 90.94 188 LEU A N 1
ATOM 1495 C CA . LEU A 1 188 ? -5.005 -4.677 5.893 1.00 90.94 188 LEU A CA 1
ATOM 1496 C C . LEU A 1 188 ? -3.688 -4.308 6.580 1.00 90.94 188 LEU A C 1
ATOM 1498 O O . LEU A 1 188 ? -2.762 -3.827 5.921 1.00 90.94 188 LEU A O 1
ATOM 1502 N N . GLY A 1 189 ? -3.591 -4.523 7.892 1.00 86.06 189 GLY A N 1
ATOM 1503 C CA . GLY A 1 189 ? -2.407 -4.179 8.669 1.00 86.06 189 GLY A CA 1
ATOM 1504 C C . GLY A 1 189 ? -1.150 -4.858 8.128 1.00 86.06 189 GLY A C 1
ATOM 1505 O O . GLY A 1 189 ? -1.128 -6.049 7.808 1.00 86.06 189 GLY A O 1
ATOM 1506 N N . ASN A 1 190 ? -0.055 -4.107 8.061 1.00 82.38 190 ASN A N 1
ATOM 1507 C CA . ASN A 1 190 ? 1.227 -4.638 7.600 1.00 82.38 190 ASN A CA 1
ATOM 1508 C C . ASN A 1 190 ? 1.823 -5.691 8.564 1.00 82.38 190 ASN A C 1
ATOM 1510 O O . ASN A 1 190 ? 2.659 -6.496 8.163 1.00 82.38 190 ASN A O 1
ATOM 1514 N N . MET A 1 191 ? 1.356 -5.730 9.816 1.00 80.31 191 MET A N 1
ATOM 1515 C CA . MET A 1 191 ? 1.716 -6.735 10.826 1.00 80.31 191 MET A CA 1
ATOM 1516 C C . MET A 1 191 ? 0.829 -7.993 10.803 1.00 80.31 191 MET A C 1
ATOM 1518 O O . MET A 1 191 ? 1.075 -8.919 11.579 1.00 80.31 191 MET A O 1
ATOM 1522 N N . CYS A 1 192 ? -0.204 -8.034 9.962 1.00 81.62 192 CYS A N 1
ATOM 1523 C CA . CYS A 1 192 ? -1.179 -9.119 9.960 1.00 81.62 192 CYS A CA 1
ATOM 1524 C C . CYS A 1 192 ? -0.628 -10.380 9.288 1.00 81.62 192 CYS A C 1
ATOM 1526 O O . CYS A 1 192 ? 0.014 -10.307 8.238 1.00 81.62 192 CYS A O 1
ATOM 1528 N N . VAL A 1 193 ? -0.886 -11.536 9.908 1.00 84.12 193 VAL A N 1
ATOM 1529 C CA . VAL A 1 193 ? -0.285 -12.832 9.537 1.00 84.12 193 VAL A CA 1
ATOM 1530 C C . VAL A 1 193 ? -1.171 -13.701 8.642 1.00 84.12 193 VAL A C 1
ATOM 1532 O O . VAL A 1 193 ? -0.751 -14.774 8.219 1.00 84.12 193 VAL A O 1
ATOM 1535 N N . SER A 1 194 ? -2.390 -13.250 8.347 1.00 87.56 194 SER A N 1
ATOM 1536 C CA . SER A 1 194 ? -3.393 -14.009 7.587 1.00 87.56 194 SER A CA 1
ATOM 1537 C C . SER A 1 194 ? -3.017 -14.214 6.117 1.00 87.56 194 SER A C 1
ATOM 1539 O O . SER A 1 194 ? -3.554 -15.100 5.460 1.00 87.56 194 SER A O 1
ATOM 1541 N N . TYR A 1 195 ? -2.076 -13.417 5.604 1.00 91.81 195 TYR A N 1
ATOM 1542 C CA . TYR A 1 195 ? -1.703 -13.386 4.190 1.00 91.81 195 TYR A CA 1
ATOM 1543 C C . TYR A 1 195 ? -0.188 -13.540 4.020 1.00 91.81 195 TYR A C 1
ATOM 1545 O O . TYR A 1 195 ? 0.491 -12.564 3.673 1.00 91.81 195 TYR A O 1
ATOM 1553 N N . PRO A 1 196 ? 0.362 -14.741 4.281 1.00 92.44 196 PRO A N 1
ATOM 1554 C CA . PRO A 1 196 ? 1.766 -15.009 4.027 1.00 92.44 196 PRO A CA 1
ATOM 1555 C C . PRO A 1 196 ? 2.057 -14.933 2.525 1.00 92.44 196 PRO A C 1
ATOM 1557 O O . PRO A 1 196 ? 1.176 -15.169 1.690 1.00 92.44 196 PRO A O 1
ATOM 1560 N N . PHE A 1 197 ? 3.294 -14.594 2.177 1.00 93.50 197 PHE A N 1
ATOM 1561 C CA . PHE A 1 197 ? 3.718 -14.446 0.790 1.00 93.50 197 PHE A CA 1
ATOM 1562 C C . PHE A 1 197 ? 5.206 -14.751 0.627 1.00 93.50 197 PHE A C 1
ATOM 1564 O O . PHE A 1 197 ? 6.012 -14.514 1.528 1.00 93.50 197 PHE A O 1
ATOM 1571 N N . GLU A 1 198 ? 5.567 -15.304 -0.526 1.00 92.12 198 GLU A N 1
ATOM 1572 C CA . GLU A 1 198 ? 6.957 -15.597 -0.861 1.00 92.12 198 GLU A CA 1
ATOM 1573 C C . GLU A 1 198 ? 7.631 -14.374 -1.488 1.00 92.12 198 GLU A C 1
ATOM 1575 O O . GLU A 1 198 ? 7.071 -13.732 -2.375 1.00 92.12 198 GLU A O 1
ATOM 1580 N N . CYS A 1 199 ? 8.844 -14.059 -1.044 1.00 89.81 199 CYS A N 1
ATOM 1581 C CA . CYS A 1 199 ? 9.671 -12.995 -1.591 1.00 89.81 199 CYS A CA 1
ATOM 1582 C C . CYS A 1 199 ? 11.148 -13.396 -1.492 1.00 89.81 199 CYS A C 1
ATOM 1584 O O . CYS A 1 199 ? 11.611 -13.780 -0.418 1.00 89.81 199 CYS A O 1
ATOM 1586 N N . ASN A 1 200 ? 11.887 -13.310 -2.603 1.00 85.69 200 ASN A N 1
ATOM 1587 C CA . ASN A 1 200 ? 13.298 -13.714 -2.703 1.00 85.69 200 ASN A CA 1
ATOM 1588 C C . ASN A 1 200 ? 13.578 -15.133 -2.154 1.00 85.69 200 ASN A C 1
ATOM 1590 O O . ASN A 1 200 ? 14.471 -15.331 -1.331 1.00 85.69 200 ASN A O 1
ATOM 1594 N N . GLY A 1 201 ? 12.737 -16.110 -2.518 1.00 86.56 201 GLY A N 1
ATOM 1595 C CA . GLY A 1 201 ? 12.851 -17.501 -2.057 1.00 86.56 201 GLY A CA 1
ATOM 1596 C C . GLY A 1 201 ? 12.583 -17.715 -0.560 1.00 86.56 201 GLY A C 1
ATOM 1597 O O . GLY A 1 201 ? 12.893 -18.779 -0.021 1.00 86.56 201 GLY A O 1
ATOM 1598 N N . LYS A 1 202 ? 12.044 -16.711 0.147 1.00 90.50 202 LYS A N 1
ATOM 1599 C CA . LYS A 1 202 ? 11.700 -16.781 1.574 1.00 90.50 202 LYS A CA 1
ATOM 1600 C C . LYS A 1 202 ? 10.210 -16.539 1.783 1.00 90.50 202 LYS A C 1
ATOM 1602 O O . LYS A 1 202 ? 9.623 -15.652 1.169 1.00 90.50 202 LYS A O 1
ATOM 1607 N N . LEU A 1 203 ? 9.602 -17.295 2.695 1.00 91.62 203 LEU A N 1
ATOM 1608 C CA . LEU A 1 203 ? 8.200 -17.126 3.071 1.00 91.62 203 LEU A CA 1
ATOM 1609 C C . LEU A 1 203 ? 8.076 -16.118 4.219 1.00 91.62 203 LEU A C 1
ATOM 1611 O O . LEU A 1 203 ? 8.485 -16.398 5.345 1.00 91.62 203 LEU A O 1
ATOM 1615 N N . PHE A 1 204 ? 7.478 -14.962 3.944 1.00 90.38 204 PHE A N 1
ATOM 1616 C CA . PHE A 1 204 ? 7.175 -13.950 4.950 1.00 90.38 204 PHE A CA 1
ATOM 1617 C C . PHE A 1 204 ? 5.751 -14.133 5.469 1.00 90.38 204 PHE A C 1
ATOM 1619 O O . PHE A 1 204 ? 4.804 -14.254 4.695 1.00 90.38 204 PHE A O 1
ATOM 1626 N N . SER A 1 205 ? 5.584 -14.113 6.793 1.00 86.06 205 SER A N 1
ATOM 1627 C CA . SER A 1 205 ? 4.257 -14.179 7.418 1.00 86.06 205 SER A CA 1
ATOM 1628 C C . SER A 1 205 ? 3.489 -12.860 7.318 1.00 86.06 205 SER A C 1
ATOM 1630 O O . SER A 1 205 ? 2.266 -12.870 7.337 1.00 86.06 205 SER A O 1
ATOM 1632 N N . ASN A 1 206 ? 4.187 -11.726 7.224 1.00 86.75 206 ASN A N 1
ATOM 1633 C CA . ASN A 1 206 ? 3.609 -10.384 7.153 1.00 86.75 206 ASN A CA 1
ATOM 1634 C C . ASN A 1 206 ? 4.578 -9.408 6.457 1.00 86.75 206 ASN A C 1
ATOM 1636 O O . ASN A 1 206 ? 5.776 -9.680 6.356 1.00 86.75 206 ASN A O 1
ATOM 1640 N N . SER A 1 207 ? 4.071 -8.271 5.970 1.00 90.12 207 SER A N 1
ATOM 1641 C CA . SER A 1 207 ? 4.886 -7.294 5.234 1.00 90.12 207 SER A CA 1
ATOM 1642 C C . SER A 1 207 ? 5.756 -6.417 6.140 1.00 90.12 207 SER A C 1
ATOM 1644 O O . SER A 1 207 ? 6.772 -5.916 5.672 1.00 90.12 207 SER A O 1
ATOM 1646 N N . GLU A 1 208 ? 5.434 -6.277 7.432 1.00 88.31 208 GLU A N 1
ATOM 1647 C CA . GLU A 1 208 ? 6.294 -5.614 8.428 1.00 88.31 208 GLU A CA 1
ATOM 1648 C C . GLU A 1 208 ? 7.647 -6.340 8.556 1.00 88.31 208 GLU A C 1
ATOM 1650 O O . GLU A 1 208 ? 8.688 -5.691 8.611 1.00 88.31 208 GLU A O 1
ATOM 1655 N N . ALA A 1 209 ? 7.669 -7.676 8.547 1.00 88.25 209 ALA A N 1
ATOM 1656 C CA . ALA A 1 209 ? 8.916 -8.441 8.596 1.00 88.25 209 ALA A CA 1
ATOM 1657 C C . ALA A 1 209 ? 9.824 -8.128 7.391 1.00 88.25 209 ALA A C 1
ATOM 1659 O O . ALA A 1 209 ? 11.000 -7.817 7.579 1.00 88.25 209 ALA A O 1
ATOM 1660 N N . LEU A 1 210 ? 9.265 -8.119 6.175 1.00 92.19 210 LEU A N 1
ATOM 1661 C CA . LEU A 1 210 ? 9.993 -7.741 4.958 1.00 92.19 210 LEU A CA 1
ATOM 1662 C C . LEU A 1 210 ? 10.429 -6.266 4.982 1.00 92.19 210 LEU A C 1
ATOM 1664 O O . LEU A 1 210 ? 11.565 -5.936 4.635 1.00 92.19 210 LEU A O 1
ATOM 1668 N N . TYR A 1 211 ? 9.559 -5.375 5.462 1.00 93.50 211 TYR A N 1
ATOM 1669 C CA . TYR A 1 211 ? 9.875 -3.962 5.635 1.00 93.50 211 TYR A CA 1
ATOM 1670 C C . TYR A 1 211 ? 11.099 -3.774 6.541 1.00 93.50 211 TYR A C 1
ATOM 1672 O O . TYR A 1 211 ? 12.025 -3.044 6.190 1.00 93.50 211 TYR A O 1
ATOM 1680 N N . ILE A 1 212 ? 11.165 -4.498 7.661 1.00 90.56 212 ILE A N 1
ATOM 1681 C CA . ILE A 1 212 ? 12.280 -4.389 8.605 1.00 90.56 212 ILE A CA 1
ATOM 1682 C C . ILE A 1 212 ? 13.554 -5.059 8.077 1.00 90.56 212 ILE A C 1
ATOM 1684 O O . ILE A 1 212 ? 14.646 -4.572 8.374 1.00 90.56 212 ILE A O 1
ATOM 1688 N N . CYS A 1 213 ? 13.469 -6.081 7.222 1.00 92.44 213 CYS A N 1
ATOM 1689 C CA . CYS A 1 213 ? 14.653 -6.556 6.498 1.00 92.44 213 CYS A CA 1
ATOM 1690 C C . CYS A 1 213 ? 15.317 -5.425 5.690 1.00 92.44 213 CYS A C 1
ATOM 1692 O O . CYS A 1 213 ? 16.540 -5.301 5.711 1.00 92.44 213 CYS A O 1
ATOM 1694 N N . GLY A 1 214 ? 14.531 -4.525 5.089 1.00 94.31 214 GLY A N 1
ATOM 1695 C CA . GLY A 1 214 ? 15.052 -3.329 4.417 1.00 94.31 214 GLY A CA 1
ATOM 1696 C C . GLY A 1 214 ? 15.783 -2.354 5.345 1.00 94.31 214 GLY A C 1
ATOM 1697 O O . GLY A 1 214 ? 16.762 -1.737 4.926 1.00 94.31 214 GLY A O 1
ATOM 1698 N N . LEU A 1 215 ? 15.387 -2.247 6.616 1.00 93.06 215 LEU A N 1
ATOM 1699 C CA . LEU A 1 215 ? 16.101 -1.443 7.619 1.00 93.06 215 LEU A CA 1
ATOM 1700 C C . LEU A 1 215 ? 17.482 -2.038 7.941 1.00 93.06 215 LEU A C 1
ATOM 1702 O O . LEU A 1 215 ? 18.443 -1.303 8.177 1.00 93.06 215 LEU A O 1
ATOM 1706 N N . PHE A 1 216 ? 17.597 -3.365 7.894 1.00 93.38 216 PHE A N 1
ATOM 1707 C CA . PHE A 1 216 ? 18.828 -4.105 8.153 1.00 93.38 216 PHE A CA 1
ATOM 1708 C C . PHE A 1 216 ? 19.394 -4.715 6.870 1.00 93.38 216 PHE A C 1
ATOM 1710 O O . PHE A 1 216 ? 19.531 -5.922 6.779 1.00 93.38 216 PHE A O 1
ATOM 1717 N N . SER A 1 217 ? 19.814 -3.896 5.899 1.00 95.50 217 SER A N 1
ATOM 1718 C CA . SER A 1 217 ? 20.157 -4.371 4.541 1.00 95.50 217 SER A CA 1
ATOM 1719 C C . SER A 1 217 ? 21.532 -3.933 3.991 1.00 95.50 217 SER A C 1
ATOM 1721 O O . SER A 1 217 ? 21.679 -3.771 2.788 1.00 95.50 217 SER A O 1
ATOM 1723 N N . LEU A 1 218 ? 22.559 -3.749 4.837 1.00 95.44 218 LEU A N 1
ATOM 1724 C CA . LEU A 1 218 ? 23.912 -3.288 4.452 1.00 95.44 218 LEU A CA 1
ATOM 1725 C C . LEU A 1 218 ? 24.936 -4.429 4.258 1.00 95.44 218 LEU A C 1
ATOM 1727 O O . LEU A 1 218 ? 26.135 -4.208 4.392 1.00 95.44 218 LEU A O 1
ATOM 1731 N N . ASN A 1 219 ? 24.475 -5.655 4.001 1.00 95.50 219 ASN A N 1
ATOM 1732 C CA . ASN A 1 219 ? 25.316 -6.849 3.826 1.00 95.50 219 ASN A CA 1
ATOM 1733 C C . ASN A 1 219 ? 26.312 -7.153 4.966 1.00 95.50 219 ASN A C 1
ATOM 1735 O O . ASN A 1 219 ? 27.418 -7.638 4.733 1.00 95.50 219 ASN A O 1
ATOM 1739 N N . THR A 1 220 ? 25.957 -6.848 6.214 1.00 94.56 220 THR A N 1
ATOM 1740 C CA . THR A 1 220 ? 26.793 -7.208 7.368 1.00 94.56 220 THR A CA 1
ATOM 1741 C C . THR A 1 220 ? 26.312 -8.522 7.989 1.00 94.56 220 THR A C 1
ATOM 1743 O O . THR A 1 220 ? 25.110 -8.807 7.951 1.00 94.56 220 THR A O 1
ATOM 1746 N N . PRO A 1 221 ? 27.195 -9.311 8.632 1.00 94.00 221 PRO A N 1
ATOM 1747 C CA . PRO A 1 221 ? 26.786 -10.529 9.335 1.00 94.00 221 PRO A CA 1
ATOM 1748 C C . PRO A 1 221 ? 25.673 -10.287 10.364 1.00 94.00 221 PRO A C 1
ATOM 1750 O O . PRO A 1 221 ? 24.767 -11.102 10.512 1.00 94.00 221 PRO A O 1
ATOM 1753 N N . GLN A 1 222 ? 25.699 -9.136 11.045 1.00 89.94 222 GLN A N 1
ATOM 1754 C CA . GLN A 1 222 ? 24.677 -8.741 12.015 1.00 89.94 222 GLN A CA 1
ATOM 1755 C C . GLN A 1 222 ? 23.328 -8.483 11.341 1.00 89.94 222 GLN A C 1
ATOM 1757 O O . GLN A 1 222 ? 22.297 -8.908 11.853 1.00 89.94 222 GLN A O 1
ATOM 1762 N N . HIS A 1 223 ? 23.325 -7.807 10.190 1.00 92.12 223 HIS A N 1
ATOM 1763 C CA . HIS A 1 223 ? 22.105 -7.547 9.430 1.00 92.12 223 HIS A CA 1
ATOM 1764 C C . HIS A 1 223 ? 21.484 -8.849 8.931 1.00 92.12 223 HIS A C 1
ATOM 1766 O O . HIS A 1 223 ? 20.293 -9.065 9.135 1.00 92.12 223 HIS A O 1
ATOM 1772 N N . ILE A 1 224 ? 22.295 -9.744 8.361 1.00 92.88 224 ILE A N 1
ATOM 1773 C CA . ILE A 1 224 ? 21.843 -11.057 7.881 1.00 92.88 224 ILE A CA 1
ATOM 1774 C C . ILE A 1 224 ? 21.232 -11.864 9.034 1.00 92.88 224 ILE A C 1
ATOM 1776 O O . ILE A 1 224 ? 20.100 -12.327 8.920 1.00 92.88 224 ILE A O 1
ATOM 1780 N N . ALA A 1 225 ? 21.914 -11.938 10.182 1.00 89.38 225 ALA A N 1
ATOM 1781 C CA . ALA A 1 225 ? 21.405 -12.641 11.358 1.00 89.38 225 ALA A CA 1
ATOM 1782 C C . ALA A 1 225 ? 20.071 -12.061 11.865 1.00 89.38 225 ALA A C 1
ATOM 1784 O O . ALA A 1 225 ? 19.180 -12.810 12.267 1.00 89.38 225 ALA A O 1
ATOM 1785 N N . ILE A 1 226 ? 19.899 -10.733 11.831 1.00 87.25 226 ILE A N 1
ATOM 1786 C CA . ILE A 1 226 ? 18.624 -10.092 12.185 1.00 87.25 226 ILE A CA 1
ATOM 1787 C C . ILE A 1 226 ? 17.532 -10.483 11.183 1.00 87.25 226 ILE A C 1
ATOM 1789 O O . ILE A 1 226 ? 16.438 -10.853 11.602 1.00 87.25 226 ILE A O 1
ATOM 1793 N N . GLN A 1 227 ? 17.811 -10.449 9.878 1.00 90.75 227 GLN A N 1
ATOM 1794 C CA . GLN A 1 227 ? 16.842 -10.864 8.859 1.00 90.75 227 GLN A CA 1
ATOM 1795 C C . GLN A 1 227 ? 16.415 -12.333 9.034 1.00 90.75 227 GLN A C 1
ATOM 1797 O O . GLN A 1 227 ? 15.227 -12.644 8.956 1.00 90.75 227 GLN A O 1
ATOM 1802 N N . GLU A 1 228 ? 17.348 -13.237 9.336 1.00 89.56 228 GLU A N 1
ATOM 1803 C CA . GLU A 1 228 ? 17.044 -14.647 9.620 1.00 89.56 228 GLU A CA 1
ATOM 1804 C C . GLU A 1 228 ? 16.183 -14.817 10.878 1.00 89.56 228 GLU A C 1
ATOM 1806 O O . GLU A 1 228 ? 15.244 -15.617 10.895 1.00 89.56 228 GLU A O 1
ATOM 1811 N N . GLN A 1 229 ? 16.450 -14.044 11.934 1.00 85.25 229 GLN A N 1
ATOM 1812 C CA . GLN A 1 229 ? 15.612 -14.046 13.137 1.00 85.25 229 GLN A CA 1
ATOM 1813 C C . GLN A 1 229 ? 14.182 -13.581 12.840 1.00 85.25 229 GLN A C 1
ATOM 1815 O O . GLN A 1 229 ? 13.238 -14.118 13.421 1.00 85.25 229 GLN A O 1
ATOM 1820 N N . LEU A 1 230 ? 14.009 -12.621 11.925 1.00 83.75 230 LEU A N 1
ATOM 1821 C CA . LEU A 1 230 ? 12.692 -12.114 11.532 1.00 83.75 230 LEU A CA 1
ATOM 1822 C C . LEU A 1 230 ? 11.850 -13.154 10.807 1.00 83.75 230 LEU A C 1
ATOM 1824 O O . LEU A 1 230 ? 10.662 -13.269 11.102 1.00 83.75 230 LEU A O 1
ATOM 1828 N N . LEU A 1 231 ? 12.456 -13.942 9.918 1.00 82.81 231 LEU A N 1
ATOM 1829 C CA . LEU A 1 231 ? 11.763 -15.049 9.255 1.00 82.81 231 LEU A CA 1
ATOM 1830 C C . LEU A 1 231 ? 11.304 -16.125 10.243 1.00 82.81 231 LEU A C 1
ATOM 1832 O O . LEU A 1 231 ? 10.229 -16.694 10.087 1.00 82.81 231 LEU A O 1
ATOM 1836 N N . ASN A 1 232 ? 12.110 -16.387 11.272 1.00 77.50 232 ASN A N 1
ATOM 1837 C CA . ASN A 1 232 ? 11.823 -17.412 12.274 1.00 77.50 232 ASN A CA 1
ATOM 1838 C C . ASN A 1 232 ? 10.885 -16.928 13.397 1.00 77.50 232 ASN A C 1
ATOM 1840 O O . ASN A 1 232 ? 10.531 -17.703 14.293 1.00 77.50 232 ASN A O 1
ATOM 1844 N N . ALA A 1 233 ? 10.483 -15.653 13.389 1.00 70.56 233 ALA A N 1
ATOM 1845 C CA . ALA A 1 233 ? 9.592 -15.103 14.397 1.00 70.56 233 ALA A CA 1
ATOM 1846 C C . ALA A 1 233 ? 8.170 -15.666 14.242 1.00 70.56 233 ALA A C 1
ATOM 1848 O O . ALA A 1 233 ? 7.573 -15.643 13.168 1.00 70.56 233 ALA A O 1
ATOM 1849 N N . LYS A 1 234 ? 7.591 -16.128 15.355 1.00 64.62 234 LYS A N 1
ATOM 1850 C CA . LYS A 1 234 ? 6.261 -16.761 15.374 1.00 64.62 234 LYS A CA 1
ATOM 1851 C C . LYS A 1 234 ? 5.104 -15.783 15.122 1.00 64.62 234 LYS A C 1
ATOM 1853 O O . LYS A 1 234 ? 4.014 -16.223 14.773 1.00 64.62 234 LYS A O 1
ATOM 1858 N N . SER A 1 235 ? 5.315 -14.478 15.315 1.00 63.47 235 SER A N 1
ATOM 1859 C CA . SER A 1 235 ? 4.312 -13.432 15.078 1.00 63.47 235 SER A CA 1
ATOM 1860 C C . SER A 1 235 ? 4.959 -12.075 14.767 1.00 63.47 235 SER A C 1
ATOM 1862 O O . SER A 1 235 ? 6.101 -11.821 15.158 1.00 63.47 235 SER A O 1
ATOM 1864 N N . GLY A 1 236 ? 4.219 -11.164 14.119 1.00 58.69 236 GLY A N 1
ATOM 1865 C CA . GLY A 1 236 ? 4.669 -9.783 13.879 1.00 58.69 236 GLY A CA 1
ATOM 1866 C C . GLY A 1 236 ? 4.951 -9.002 15.172 1.00 58.69 236 GLY A C 1
ATOM 1867 O O . GLY A 1 236 ? 5.868 -8.183 15.221 1.00 58.69 236 GLY A O 1
ATOM 1868 N N . TYR A 1 237 ? 4.236 -9.308 16.262 1.00 62.62 237 TYR A N 1
ATOM 1869 C CA . TYR A 1 237 ? 4.524 -8.751 17.587 1.00 62.62 237 TYR A CA 1
ATOM 1870 C C . TYR A 1 237 ? 5.836 -9.290 18.171 1.00 62.62 237 TYR A C 1
ATOM 1872 O O . TYR A 1 237 ? 6.616 -8.509 18.713 1.00 62.62 237 TYR A O 1
ATOM 1880 N N . ASP A 1 238 ? 6.114 -10.591 18.037 1.00 62.50 238 ASP A N 1
ATOM 1881 C CA . ASP A 1 238 ? 7.374 -11.189 18.497 1.00 62.50 238 ASP A CA 1
ATOM 1882 C C . ASP A 1 238 ? 8.566 -10.659 17.701 1.00 62.50 238 ASP A C 1
ATOM 1884 O O . ASP A 1 238 ? 9.578 -10.288 18.300 1.00 62.50 238 ASP A O 1
ATOM 1888 N N . ALA A 1 239 ? 8.408 -10.520 16.379 1.00 59.78 239 ALA A N 1
ATOM 1889 C CA . ALA A 1 239 ? 9.370 -9.838 15.521 1.00 59.78 239 ALA A CA 1
ATOM 1890 C C . ALA A 1 239 ? 9.623 -8.417 16.049 1.00 59.78 239 ALA A C 1
ATOM 1892 O O . ALA A 1 239 ? 10.748 -8.071 16.407 1.00 59.78 239 ALA A O 1
ATOM 1893 N N . LYS A 1 240 ? 8.569 -7.609 16.216 1.00 62.00 240 LYS A N 1
ATOM 1894 C CA . LYS A 1 240 ? 8.667 -6.214 16.673 1.00 62.00 240 LYS A CA 1
ATOM 1895 C C . LYS A 1 240 ? 9.198 -6.073 18.100 1.00 62.00 240 LYS A C 1
ATOM 1897 O O . LYS A 1 240 ? 9.852 -5.078 18.400 1.00 62.00 240 LYS A O 1
ATOM 1902 N N . LYS A 1 241 ? 8.958 -7.041 18.988 1.00 64.19 241 LYS A N 1
ATOM 1903 C CA . LYS A 1 241 ? 9.508 -7.089 20.353 1.00 64.19 241 LYS A CA 1
ATOM 1904 C C . LYS A 1 241 ? 10.999 -7.437 20.342 1.00 64.19 241 LYS A C 1
ATOM 1906 O O . LYS A 1 241 ? 11.759 -6.779 21.052 1.00 64.19 241 LYS A O 1
ATOM 1911 N N . GLY A 1 242 ? 11.415 -8.400 19.517 1.00 60.31 242 GLY A N 1
ATOM 1912 C CA . GLY A 1 242 ? 12.824 -8.727 19.276 1.00 60.31 242 GLY A CA 1
ATOM 1913 C C . GLY A 1 242 ? 13.583 -7.546 18.667 1.00 60.31 242 GLY A C 1
ATOM 1914 O O . GLY A 1 242 ? 14.601 -7.116 19.199 1.00 60.31 242 GLY A O 1
ATOM 1915 N N . ILE A 1 243 ? 13.006 -6.914 17.646 1.00 62.44 243 ILE A N 1
ATOM 1916 C CA . ILE A 1 243 ? 13.537 -5.706 17.003 1.00 62.44 243 ILE A CA 1
ATOM 1917 C C . ILE A 1 243 ? 13.553 -4.519 17.958 1.00 62.44 243 ILE A C 1
ATOM 1919 O O . ILE A 1 243 ? 14.545 -3.807 18.012 1.00 62.44 243 ILE A O 1
ATOM 1923 N N . ARG A 1 244 ? 12.499 -4.278 18.752 1.00 59.44 244 ARG A N 1
ATOM 1924 C CA . ARG A 1 244 ? 12.517 -3.209 19.763 1.00 59.44 244 ARG A CA 1
ATOM 1925 C C . ARG A 1 244 ? 13.647 -3.427 20.754 1.00 59.44 244 ARG A C 1
ATOM 1927 O O . ARG A 1 244 ? 14.281 -2.445 21.117 1.00 59.44 244 ARG A O 1
ATOM 1934 N N . ALA A 1 245 ? 13.935 -4.663 21.161 1.00 55.75 245 ALA A N 1
ATOM 1935 C CA . ALA A 1 245 ? 15.086 -4.949 22.013 1.00 55.75 245 ALA A CA 1
ATOM 1936 C C . ALA A 1 245 ? 16.420 -4.584 21.327 1.00 55.75 245 ALA A C 1
ATOM 1938 O O . ALA A 1 245 ? 17.271 -3.979 21.977 1.00 55.75 245 ALA A O 1
ATOM 1939 N N . VAL A 1 246 ? 16.558 -4.842 20.019 1.00 56.28 246 VAL A N 1
ATOM 1940 C CA . VAL A 1 246 ? 17.710 -4.413 19.197 1.00 56.28 246 VAL A CA 1
ATOM 1941 C C . VAL A 1 246 ? 17.779 -2.876 19.085 1.00 56.28 246 VAL A C 1
ATOM 1943 O O . VAL A 1 246 ? 18.788 -2.274 19.442 1.00 56.28 246 VAL A O 1
ATOM 1946 N N . ILE A 1 247 ? 16.685 -2.212 18.695 1.00 58.06 247 ILE A N 1
ATOM 1947 C CA . ILE A 1 247 ? 16.600 -0.759 18.452 1.00 58.06 247 ILE A CA 1
ATOM 1948 C C . ILE A 1 247 ? 16.746 0.080 19.735 1.00 58.06 247 ILE A C 1
ATOM 1950 O O . ILE A 1 247 ? 17.335 1.159 19.694 1.00 58.06 247 ILE A O 1
ATOM 1954 N N . THR A 1 248 ? 16.178 -0.352 20.869 1.00 54.84 248 THR A N 1
ATOM 1955 C CA . THR A 1 248 ? 16.067 0.500 22.076 1.00 54.84 248 THR A CA 1
ATOM 1956 C C . THR A 1 248 ? 17.158 0.305 23.120 1.00 54.84 248 THR A C 1
ATOM 1958 O O . THR A 1 248 ? 17.346 1.220 23.918 1.00 54.84 248 THR A O 1
ATOM 1961 N N . ARG A 1 249 ? 17.868 -0.834 23.160 1.00 51.66 249 ARG A N 1
ATOM 1962 C CA . ARG A 1 249 ? 18.803 -1.110 24.267 1.00 51.66 249 ARG A CA 1
ATOM 1963 C C . ARG A 1 249 ? 20.282 -1.008 23.906 1.00 51.66 249 ARG A C 1
ATOM 1965 O O . ARG A 1 249 ? 21.002 -0.445 24.720 1.00 51.66 249 ARG A O 1
ATOM 1972 N N . HIS A 1 250 ? 20.737 -1.470 22.735 1.00 50.41 250 HIS A N 1
ATOM 1973 C CA . HIS A 1 250 ? 22.187 -1.539 22.463 1.00 50.41 250 HIS A CA 1
ATOM 1974 C C . HIS A 1 250 ? 22.644 -1.341 21.005 1.00 50.41 250 HIS A C 1
ATOM 1976 O O . HIS A 1 250 ? 23.847 -1.416 20.799 1.00 50.41 250 HIS A O 1
ATOM 1982 N N . HIS A 1 251 ? 21.750 -1.080 20.029 1.00 61.16 251 HIS A N 1
ATOM 1983 C CA . HIS A 1 251 ? 22.121 -1.162 18.604 1.00 61.16 251 HIS A CA 1
ATOM 1984 C C . HIS A 1 251 ? 21.562 -0.092 17.646 1.00 61.16 251 HIS A C 1
ATOM 1986 O O . HIS A 1 251 ? 21.289 -0.380 16.477 1.00 61.16 251 HIS A O 1
ATOM 1992 N N . LYS A 1 252 ? 21.384 1.164 18.081 1.00 70.19 252 LYS A N 1
ATOM 1993 C CA . LYS A 1 252 ? 20.984 2.242 17.142 1.00 70.19 252 LYS A CA 1
ATOM 1994 C C . LYS A 1 252 ? 21.997 2.432 16.008 1.00 70.19 252 LYS A C 1
ATOM 1996 O O . LYS A 1 252 ? 21.619 2.845 14.918 1.00 70.19 252 LYS A O 1
ATOM 2001 N N . GLU A 1 253 ? 23.262 2.124 16.262 1.00 77.31 253 GLU A N 1
ATOM 2002 C CA . GLU A 1 253 ? 24.355 2.165 15.296 1.00 77.31 253 GLU A CA 1
ATOM 2003 C C . GLU A 1 253 ? 24.256 1.097 14.199 1.00 77.31 253 GLU A C 1
ATOM 2005 O O . GLU A 1 253 ? 24.844 1.293 13.138 1.00 77.31 253 GLU A O 1
ATOM 2010 N N . LEU A 1 254 ? 23.495 0.015 14.420 1.00 83.00 254 LEU A N 1
ATOM 2011 C CA . LEU A 1 254 ? 23.222 -0.999 13.394 1.00 83.00 254 LEU A CA 1
ATOM 2012 C C . LEU A 1 254 ? 22.146 -0.550 12.396 1.00 83.00 254 LEU A C 1
ATOM 2014 O O . LEU A 1 254 ? 21.961 -1.177 11.361 1.00 83.00 254 LEU A O 1
ATOM 2018 N N . LEU A 1 255 ? 21.397 0.516 12.678 1.00 87.94 255 LEU A N 1
ATOM 2019 C CA . LEU A 1 255 ? 20.390 1.001 11.739 1.00 87.94 255 LEU A CA 1
ATOM 2020 C C . LEU A 1 255 ? 21.068 1.648 10.535 1.00 87.94 255 LEU A C 1
ATOM 2022 O O . LEU A 1 255 ? 21.959 2.489 10.691 1.00 87.94 255 LEU A O 1
ATOM 2026 N N . ARG A 1 256 ? 20.608 1.317 9.323 1.00 92.00 256 ARG A N 1
ATOM 2027 C CA . ARG A 1 256 ? 21.087 2.028 8.138 1.00 92.00 256 ARG A CA 1
ATOM 2028 C C . ARG A 1 256 ? 20.721 3.512 8.237 1.00 92.00 256 ARG A C 1
ATOM 2030 O O . ARG A 1 256 ? 19.567 3.878 8.458 1.00 92.00 256 ARG A O 1
ATOM 2037 N N . LYS A 1 257 ? 21.728 4.378 8.111 1.00 92.38 257 LYS A N 1
ATOM 2038 C CA . LYS A 1 257 ? 21.601 5.822 8.387 1.00 92.38 257 LYS A CA 1
ATOM 2039 C C . LYS A 1 257 ? 20.729 6.557 7.372 1.00 92.38 257 LYS A C 1
ATOM 2041 O O . LYS A 1 257 ? 20.161 7.597 7.683 1.00 92.38 257 LYS A O 1
ATOM 2046 N N . ASP A 1 258 ? 20.617 6.012 6.172 1.00 95.06 258 ASP A N 1
ATOM 2047 C CA . ASP A 1 258 ? 19.857 6.555 5.052 1.00 95.06 258 ASP A CA 1
ATOM 2048 C C . ASP A 1 258 ? 18.420 6.008 4.974 1.00 95.06 258 ASP A C 1
ATOM 2050 O O . ASP A 1 258 ? 17.732 6.263 3.988 1.00 95.06 258 ASP A O 1
ATOM 2054 N N . TRP A 1 259 ? 17.940 5.282 5.993 1.00 94.31 259 TRP A N 1
ATOM 2055 C CA . TRP A 1 259 ? 16.631 4.615 5.986 1.00 94.31 259 TRP A CA 1
ATOM 2056 C C . TRP A 1 259 ? 15.469 5.520 5.568 1.00 94.31 259 TRP A C 1
ATOM 2058 O O . TRP A 1 259 ? 14.700 5.193 4.666 1.00 94.31 259 TRP A O 1
ATOM 2068 N N . ASN A 1 260 ? 15.384 6.703 6.174 1.00 93.88 260 ASN A N 1
ATOM 2069 C CA . ASN A 1 260 ? 14.297 7.649 5.920 1.00 93.88 260 ASN A CA 1
ATOM 2070 C C . ASN A 1 260 ? 14.310 8.226 4.492 1.00 93.88 260 ASN A C 1
ATOM 2072 O O . ASN A 1 260 ? 13.360 8.895 4.111 1.00 93.88 260 ASN A O 1
ATOM 2076 N N . SER A 1 261 ? 15.368 7.989 3.703 1.00 95.50 261 SER A N 1
ATOM 2077 C CA . SER A 1 261 ? 15.442 8.446 2.309 1.00 95.50 261 SER A CA 1
ATOM 2078 C C . SER A 1 261 ? 14.722 7.532 1.313 1.00 95.50 261 SER A C 1
ATOM 2080 O O . SER A 1 261 ? 14.568 7.922 0.162 1.00 95.50 261 SER A O 1
ATOM 2082 N N . PHE A 1 262 ? 14.310 6.323 1.717 1.00 96.56 262 PHE A N 1
ATOM 2083 C CA . PHE A 1 262 ? 13.657 5.369 0.808 1.00 96.56 262 PHE A CA 1
ATOM 2084 C C . PHE A 1 262 ? 12.642 4.432 1.478 1.00 96.56 262 PHE A C 1
ATOM 2086 O O . PHE A 1 262 ? 12.013 3.635 0.791 1.00 96.56 262 PHE A O 1
ATOM 2093 N N . ASN A 1 263 ? 12.460 4.497 2.799 1.00 96.50 263 ASN A N 1
ATOM 2094 C CA . ASN A 1 263 ? 11.573 3.593 3.536 1.00 96.50 263 ASN A CA 1
ATOM 2095 C C . ASN A 1 263 ? 10.124 3.574 3.012 1.00 96.50 263 ASN A C 1
ATOM 2097 O O . ASN A 1 263 ? 9.514 2.511 2.966 1.00 96.50 263 ASN A O 1
ATOM 2101 N N . VAL A 1 264 ? 9.569 4.711 2.586 1.00 97.25 264 VAL A N 1
ATOM 2102 C CA . VAL A 1 264 ? 8.229 4.766 1.973 1.00 97.25 264 VAL A CA 1
ATOM 2103 C C . VAL A 1 264 ? 8.190 3.974 0.671 1.00 97.25 264 VAL A C 1
ATOM 2105 O O . VAL A 1 264 ? 7.300 3.148 0.477 1.00 97.25 264 VAL A O 1
ATOM 2108 N N . GLU A 1 265 ? 9.192 4.166 -0.184 1.00 96.38 265 GLU A N 1
ATOM 2109 C CA . GLU A 1 265 ? 9.307 3.453 -1.456 1.00 96.38 265 GLU A CA 1
ATOM 2110 C C . GLU A 1 265 ? 9.518 1.950 -1.246 1.00 96.38 265 GLU A C 1
ATOM 2112 O O . GLU A 1 265 ? 8.904 1.114 -1.907 1.00 96.38 265 GLU A O 1
ATOM 2117 N N . TRP A 1 266 ? 10.312 1.596 -0.236 1.00 97.31 266 TRP A N 1
ATOM 2118 C CA . TRP A 1 266 ? 10.492 0.216 0.187 1.00 97.31 266 TRP A CA 1
ATOM 2119 C C . TRP A 1 266 ? 9.189 -0.405 0.704 1.00 97.31 266 TRP A C 1
ATOM 2121 O O . TRP A 1 266 ? 8.875 -1.541 0.354 1.00 97.31 266 TRP A O 1
ATOM 2131 N N . MET A 1 267 ? 8.388 0.326 1.490 1.00 97.25 267 MET A N 1
ATOM 2132 C CA . MET A 1 267 ? 7.083 -0.160 1.951 1.00 97.25 267 MET A CA 1
ATOM 2133 C C . MET A 1 267 ? 6.116 -0.377 0.782 1.00 97.25 267 MET A C 1
ATOM 2135 O O . MET A 1 267 ? 5.440 -1.407 0.755 1.00 97.25 267 MET A O 1
ATOM 2139 N N . LYS A 1 268 ? 6.078 0.534 -0.207 1.00 95.88 268 LYS A N 1
ATOM 2140 C CA . LYS A 1 268 ? 5.301 0.333 -1.446 1.00 95.88 268 LYS A CA 1
ATOM 2141 C C . LYS A 1 268 ? 5.671 -0.994 -2.095 1.00 95.88 268 LYS A C 1
ATOM 2143 O O . LYS A 1 268 ? 4.788 -1.807 -2.358 1.00 95.88 268 LYS A O 1
ATOM 2148 N N . TRP A 1 269 ? 6.969 -1.239 -2.278 1.00 95.38 269 TRP A N 1
ATOM 2149 C CA . TRP A 1 269 ? 7.456 -2.487 -2.852 1.00 95.38 269 TRP A CA 1
ATOM 2150 C C . TRP A 1 269 ? 7.061 -3.711 -2.014 1.00 95.38 269 TRP A C 1
ATOM 2152 O O . TRP A 1 269 ? 6.514 -4.664 -2.561 1.00 95.38 269 TRP A O 1
ATOM 2162 N N . CYS A 1 270 ? 7.223 -3.669 -0.686 1.00 95.56 270 CYS A N 1
ATOM 2163 C CA . CYS A 1 270 ? 6.834 -4.766 0.213 1.00 95.56 270 CYS A CA 1
ATOM 2164 C C . CYS A 1 270 ? 5.347 -5.136 0.082 1.00 95.56 270 CYS A C 1
ATOM 2166 O O . CYS A 1 270 ? 4.994 -6.315 -0.005 1.00 95.56 270 CYS A O 1
ATOM 2168 N N . VAL A 1 271 ? 4.465 -4.131 0.077 1.00 96.06 271 VAL A N 1
ATOM 2169 C CA . VAL A 1 271 ? 3.015 -4.330 -0.080 1.00 96.06 271 VAL A CA 1
ATOM 2170 C C . VAL A 1 271 ? 2.694 -4.860 -1.477 1.00 96.06 271 VAL A C 1
ATOM 2172 O O . VAL A 1 271 ? 1.851 -5.745 -1.615 1.00 96.06 271 VAL A O 1
ATOM 2175 N N . TRP A 1 272 ? 3.387 -4.374 -2.506 1.00 94.44 272 TRP A N 1
ATOM 2176 C CA . TRP A 1 272 ? 3.199 -4.838 -3.877 1.00 94.44 272 TRP A CA 1
ATOM 2177 C C . TRP A 1 272 ? 3.606 -6.303 -4.063 1.00 94.44 272 TRP A C 1
ATOM 2179 O O . TRP A 1 272 ? 2.853 -7.066 -4.666 1.00 94.44 272 TRP A O 1
ATOM 2189 N N . GLN A 1 273 ? 4.717 -6.745 -3.459 1.00 92.69 273 GLN A N 1
ATOM 2190 C CA . GLN A 1 273 ? 5.103 -8.162 -3.452 1.00 92.69 273 GLN A CA 1
ATOM 2191 C C . GLN A 1 273 ? 4.038 -9.034 -2.777 1.00 92.69 273 GLN A C 1
ATOM 2193 O O . GLN A 1 273 ? 3.642 -10.064 -3.327 1.00 92.69 273 GLN A O 1
ATOM 2198 N N . LYS A 1 274 ? 3.503 -8.591 -1.629 1.00 94.44 274 LYS A N 1
ATOM 2199 C CA . LYS A 1 274 ? 2.394 -9.277 -0.950 1.00 94.44 274 LYS A CA 1
ATOM 2200 C C . LYS A 1 274 ? 1.185 -9.433 -1.871 1.00 94.44 274 LYS A C 1
ATOM 2202 O O . LYS A 1 274 ? 0.625 -10.519 -1.953 1.00 94.44 274 LYS A O 1
ATOM 2207 N N . ILE A 1 275 ? 0.808 -8.381 -2.592 1.00 93.56 275 ILE A N 1
ATOM 2208 C CA . ILE A 1 275 ? -0.318 -8.400 -3.535 1.00 93.56 275 ILE A CA 1
ATOM 2209 C C . ILE A 1 275 ? -0.060 -9.352 -4.707 1.00 93.56 275 ILE A C 1
ATOM 2211 O O . ILE A 1 275 ? -0.917 -10.178 -5.014 1.00 93.56 275 ILE A O 1
ATOM 2215 N N . LYS A 1 276 ? 1.122 -9.284 -5.335 1.00 89.56 276 LYS A N 1
ATOM 2216 C CA . LYS A 1 276 ? 1.486 -10.155 -6.467 1.00 89.56 276 LYS A CA 1
ATOM 2217 C C . LYS A 1 276 ? 1.470 -11.640 -6.098 1.00 89.56 276 LYS A C 1
ATOM 2219 O O . LYS A 1 276 ? 1.204 -12.482 -6.951 1.00 89.56 276 LYS A O 1
ATOM 2224 N N . LYS A 1 277 ? 1.792 -11.967 -4.845 1.00 92.88 277 LYS A N 1
ATOM 2225 C CA . LYS A 1 277 ? 2.008 -13.346 -4.381 1.00 92.88 277 LYS A CA 1
ATOM 2226 C C . LYS A 1 277 ? 0.881 -13.881 -3.495 1.00 92.88 277 LYS A C 1
ATOM 2228 O O . LYS A 1 277 ? 0.850 -15.077 -3.223 1.00 92.88 277 LYS A O 1
ATOM 2233 N N . ASN A 1 278 ? -0.064 -13.038 -3.075 1.00 93.31 278 ASN A N 1
ATOM 2234 C CA . ASN A 1 278 ? -1.222 -13.435 -2.279 1.00 93.31 278 ASN A CA 1
ATOM 2235 C C . ASN A 1 278 ? -2.527 -12.896 -2.889 1.00 93.31 278 ASN A C 1
ATOM 2237 O O . ASN A 1 278 ? -2.937 -11.756 -2.659 1.00 93.31 278 ASN A O 1
ATOM 2241 N N . LYS A 1 279 ? -3.206 -13.762 -3.651 1.00 93.81 279 LYS A N 1
ATOM 2242 C CA . LYS A 1 279 ? -4.447 -13.427 -4.363 1.00 93.81 279 LYS A CA 1
ATOM 2243 C C . LYS A 1 279 ? -5.571 -12.983 -3.423 1.00 93.81 279 LYS A C 1
ATOM 2245 O O . LYS A 1 279 ? -6.282 -12.037 -3.737 1.00 93.81 279 LYS A O 1
ATOM 2250 N N . GLN A 1 280 ? -5.707 -13.630 -2.266 1.00 93.81 280 GLN A N 1
ATOM 2251 C CA . GLN A 1 280 ? -6.761 -13.313 -1.301 1.00 93.81 280 GLN A CA 1
ATOM 2252 C C . GLN A 1 280 ? -6.611 -11.883 -0.762 1.00 93.81 280 GLN A C 1
ATOM 2254 O O . GLN A 1 280 ? -7.589 -11.145 -0.676 1.00 93.81 280 GLN A O 1
ATOM 2259 N N . PHE A 1 281 ? -5.380 -11.458 -0.462 1.00 94.62 281 PHE A N 1
ATOM 2260 C CA . PHE A 1 281 ? -5.115 -10.084 -0.039 1.00 94.62 281 PHE A CA 1
ATOM 2261 C C . PHE A 1 281 ? -5.457 -9.068 -1.141 1.00 94.62 281 PHE A C 1
ATOM 2263 O O . PHE A 1 281 ? -6.055 -8.028 -0.863 1.00 94.62 281 PHE A O 1
ATOM 2270 N N . ALA A 1 282 ? -5.125 -9.384 -2.398 1.00 94.56 282 ALA A N 1
ATOM 2271 C CA . ALA A 1 282 ? -5.479 -8.552 -3.547 1.00 94.56 282 ALA A CA 1
ATOM 2272 C C . ALA A 1 282 ? -7.006 -8.430 -3.733 1.00 94.56 282 ALA A C 1
ATOM 2274 O O . ALA A 1 282 ? -7.510 -7.340 -4.006 1.00 94.56 282 ALA A O 1
ATOM 2275 N N . GLU A 1 283 ? -7.746 -9.527 -3.544 1.00 94.19 283 GLU A N 1
ATOM 2276 C CA . GLU A 1 283 ? -9.211 -9.568 -3.635 1.00 94.19 283 GLU A CA 1
ATOM 2277 C C . GLU A 1 283 ? -9.880 -8.715 -2.550 1.00 94.19 283 GLU A C 1
ATOM 2279 O O . GLU A 1 283 ? -10.770 -7.923 -2.863 1.00 94.19 283 GLU A O 1
ATOM 2284 N N . ILE A 1 284 ? -9.413 -8.801 -1.301 1.00 94.19 284 ILE A N 1
ATOM 2285 C CA . ILE A 1 284 ? -9.922 -7.972 -0.197 1.00 94.19 284 ILE A CA 1
ATOM 2286 C C . ILE A 1 284 ? -9.688 -6.496 -0.493 1.00 94.19 284 ILE A C 1
ATOM 2288 O O . ILE A 1 284 ? -10.611 -5.689 -0.388 1.00 94.19 284 ILE A O 1
ATOM 2292 N N . LEU A 1 285 ? -8.482 -6.141 -0.938 1.00 95.06 285 LEU A N 1
ATOM 2293 C CA . LEU A 1 285 ? -8.169 -4.762 -1.284 1.00 95.06 285 LEU A CA 1
ATOM 2294 C C . LEU A 1 285 ? -9.092 -4.249 -2.402 1.00 95.06 285 LEU A C 1
ATOM 2296 O O . LEU A 1 285 ? -9.579 -3.126 -2.318 1.00 95.06 285 LEU A O 1
ATOM 2300 N N . CYS A 1 286 ? -9.400 -5.074 -3.406 1.00 94.88 286 CYS A N 1
ATOM 2301 C CA . CYS A 1 286 ? -10.336 -4.721 -4.479 1.00 94.88 286 CYS A CA 1
ATOM 2302 C C . CYS A 1 286 ? -11.811 -4.688 -4.044 1.00 94.88 286 CYS A C 1
ATOM 2304 O O . CYS A 1 286 ? -12.602 -4.016 -4.701 1.00 94.88 286 CYS A O 1
ATOM 2306 N N . SER A 1 287 ? -12.194 -5.382 -2.967 1.00 95.12 287 SER A N 1
ATOM 2307 C CA . SER A 1 287 ? -13.576 -5.362 -2.461 1.00 95.12 287 SER A CA 1
ATOM 2308 C C . SER A 1 287 ? -13.959 -4.062 -1.751 1.00 95.12 287 SER A C 1
ATOM 2310 O O . SER A 1 287 ? -15.142 -3.746 -1.640 1.00 95.12 287 SER A O 1
ATOM 2312 N N . ILE A 1 288 ? -12.972 -3.280 -1.307 1.00 94.94 288 ILE A N 1
ATOM 2313 C CA . ILE A 1 288 ? -13.213 -1.976 -0.686 1.00 94.94 288 ILE A CA 1
ATOM 2314 C C . ILE A 1 288 ? -13.691 -0.989 -1.763 1.00 94.94 288 ILE A C 1
ATOM 2316 O O . ILE A 1 288 ? -13.096 -0.941 -2.844 1.00 94.94 288 ILE A O 1
ATOM 2320 N N . PRO A 1 289 ? -14.710 -0.148 -1.506 1.00 94.19 289 PRO A N 1
ATOM 2321 C CA . PRO A 1 289 ? -15.191 0.815 -2.490 1.00 94.19 289 PRO A CA 1
ATOM 2322 C C . PRO A 1 289 ? -14.074 1.695 -3.068 1.00 94.19 289 PRO A C 1
ATOM 2324 O O . PRO A 1 289 ? -13.247 2.269 -2.352 1.00 94.19 289 PRO A O 1
ATOM 2327 N N . ARG A 1 290 ? -14.061 1.850 -4.398 1.00 93.44 290 ARG A N 1
ATOM 2328 C CA . ARG A 1 290 ? -13.050 2.658 -5.105 1.00 93.44 290 ARG A CA 1
ATOM 2329 C C . ARG A 1 290 ? -13.031 4.113 -4.620 1.00 93.44 290 ARG A C 1
ATOM 2331 O O . ARG A 1 290 ? -11.961 4.711 -4.576 1.00 93.44 290 ARG A O 1
ATOM 2338 N N . THR A 1 291 ? -14.173 4.662 -4.218 1.00 93.44 291 THR A N 1
ATOM 2339 C CA . THR A 1 291 ? -14.329 6.053 -3.756 1.00 93.44 291 THR A CA 1
ATOM 2340 C C . THR A 1 291 ? -14.125 6.225 -2.248 1.00 93.44 291 THR A C 1
ATOM 2342 O O . THR A 1 291 ? -14.247 7.340 -1.745 1.00 93.44 291 THR A O 1
ATOM 2345 N N . ALA A 1 292 ? -13.779 5.157 -1.520 1.00 95.44 292 ALA A N 1
ATOM 2346 C CA . ALA A 1 292 ? -13.508 5.216 -0.089 1.00 95.44 292 ALA A CA 1
ATOM 2347 C C . ALA A 1 292 ? -12.030 5.472 0.235 1.00 95.44 292 ALA A C 1
ATOM 2349 O O . ALA A 1 292 ? -11.133 4.878 -0.366 1.00 95.44 292 ALA A O 1
ATOM 2350 N N . TYR A 1 293 ? -11.761 6.278 1.258 1.00 97.06 293 TYR A N 1
ATOM 2351 C CA . TYR A 1 293 ? -10.438 6.388 1.865 1.00 97.06 293 TYR A CA 1
ATOM 2352 C C . TYR A 1 293 ? -10.109 5.118 2.653 1.00 97.06 293 TYR A C 1
ATOM 2354 O O . TYR A 1 293 ? -10.906 4.682 3.478 1.00 97.06 293 TYR A O 1
ATOM 2362 N N . ILE A 1 294 ? -8.917 4.557 2.455 1.00 97.44 294 ILE A N 1
ATOM 2363 C CA . ILE A 1 294 ? -8.378 3.479 3.295 1.00 97.44 294 ILE A CA 1
ATOM 2364 C C . ILE A 1 294 ? -7.514 4.131 4.375 1.00 97.44 294 ILE A C 1
ATOM 2366 O O . ILE A 1 294 ? -6.599 4.883 4.042 1.00 97.44 294 ILE A O 1
ATOM 2370 N N . ILE A 1 295 ? -7.802 3.890 5.656 1.00 96.81 295 ILE A N 1
ATOM 2371 C CA . ILE A 1 295 ? -7.174 4.618 6.771 1.00 96.81 295 ILE A CA 1
ATOM 2372 C C . ILE A 1 295 ? -6.563 3.656 7.789 1.00 96.81 295 ILE A C 1
ATOM 2374 O O . ILE A 1 295 ? -7.263 2.828 8.364 1.00 96.81 295 ILE A O 1
ATOM 2378 N N . GLU A 1 296 ? -5.272 3.812 8.084 1.00 96.00 296 GLU A N 1
ATOM 2379 C CA . GLU A 1 296 ? -4.670 3.150 9.245 1.00 96.00 296 GLU A CA 1
ATOM 2380 C C . GLU A 1 296 ? -4.993 3.958 10.513 1.00 96.00 296 GLU A C 1
ATOM 2382 O O . GLU A 1 296 ? -4.560 5.101 10.677 1.00 96.00 296 GLU A O 1
ATOM 2387 N N . ASN A 1 297 ? -5.786 3.383 11.421 1.00 95.06 297 ASN A N 1
ATOM 2388 C CA . ASN A 1 297 ? -6.234 4.054 12.640 1.00 95.06 297 ASN A CA 1
ATOM 2389 C C . ASN A 1 297 ? -5.159 4.006 13.736 1.00 95.06 297 ASN A C 1
ATOM 2391 O O . ASN A 1 297 ? -4.994 3.015 14.458 1.00 95.06 297 ASN A O 1
ATOM 2395 N N . SER A 1 298 ? -4.495 5.143 13.922 1.00 94.31 298 SER A N 1
ATOM 2396 C CA . SER A 1 298 ? -3.441 5.364 14.911 1.00 94.31 298 SER A CA 1
ATOM 2397 C C . SER A 1 298 ? -3.915 6.114 16.161 1.00 94.31 298 SER A C 1
ATOM 2399 O O . SER A 1 298 ? -3.092 6.444 17.010 1.00 94.31 298 SER A O 1
ATOM 2401 N N . THR A 1 299 ? -5.223 6.351 16.338 1.00 93.00 299 THR A N 1
ATOM 2402 C CA . THR A 1 299 ? -5.780 7.212 17.409 1.00 93.00 299 THR A CA 1
ATOM 2403 C C . THR A 1 299 ? -5.297 6.848 18.818 1.00 93.00 299 THR A C 1
ATOM 2405 O O . THR A 1 299 ? -5.040 7.720 19.642 1.00 93.00 299 THR A O 1
ATOM 2408 N N . HIS A 1 300 ? -5.129 5.554 19.103 1.00 88.31 300 HIS A N 1
ATOM 2409 C CA . HIS A 1 300 ? -4.714 5.063 20.426 1.00 88.31 300 HIS A CA 1
ATOM 2410 C C . HIS A 1 300 ? -3.205 4.808 20.558 1.00 88.31 300 HIS A C 1
ATOM 2412 O O . HIS A 1 300 ? -2.757 4.307 21.593 1.00 88.31 300 HIS A O 1
ATOM 2418 N N . GLN A 1 301 ? -2.405 5.098 19.528 1.00 82.44 301 GLN A N 1
ATOM 2419 C CA . GLN A 1 301 ? -0.957 4.906 19.578 1.00 82.44 301 GLN A CA 1
ATOM 2420 C C . GLN A 1 301 ? -0.306 6.046 20.374 1.00 82.44 301 GLN A C 1
ATOM 2422 O O . GLN A 1 301 ? -0.138 7.158 19.885 1.00 82.44 301 GLN A O 1
ATOM 2427 N N . ARG A 1 302 ? 0.075 5.775 21.627 1.00 66.44 302 ARG A N 1
ATOM 2428 C CA . ARG A 1 302 ? 0.795 6.735 22.481 1.00 66.44 302 ARG A CA 1
ATOM 2429 C C . ARG A 1 302 ? 2.303 6.665 22.209 1.00 66.44 302 ARG A C 1
ATOM 2431 O O . ARG A 1 302 ? 2.848 5.566 22.120 1.00 66.44 302 ARG A O 1
ATOM 2438 N N . ASN A 1 303 ? 2.976 7.817 22.167 1.00 55.97 303 ASN A N 1
ATOM 2439 C CA . ASN A 1 303 ? 4.444 7.955 22.118 1.00 55.97 303 ASN A CA 1
ATOM 2440 C C . ASN A 1 303 ? 5.120 7.416 20.839 1.00 55.97 303 ASN A C 1
ATOM 2442 O O . ASN A 1 303 ? 6.105 6.680 20.915 1.00 55.97 303 ASN A O 1
ATOM 2446 N N . SER A 1 304 ? 4.592 7.764 19.664 1.00 65.81 304 SER A N 1
ATOM 2447 C CA . SER A 1 304 ? 5.196 7.421 18.373 1.00 65.81 304 SER A CA 1
ATOM 2448 C C . SER A 1 304 ? 5.210 8.641 17.456 1.00 65.81 304 SER A C 1
ATOM 2450 O O . SER A 1 304 ? 4.155 9.046 16.961 1.00 65.81 304 SER A O 1
ATOM 2452 N N . ASP A 1 305 ? 6.403 9.184 17.199 1.00 70.94 305 ASP A N 1
ATOM 2453 C CA . ASP A 1 305 ? 6.618 10.342 16.314 1.00 70.94 305 ASP A CA 1
ATOM 2454 C C . ASP A 1 305 ? 6.174 10.068 14.865 1.00 70.94 305 ASP A C 1
ATOM 2456 O O . ASP A 1 305 ? 5.938 10.993 14.095 1.00 70.94 305 ASP A O 1
ATOM 2460 N N . THR A 1 306 ? 6.022 8.794 14.484 1.00 84.06 306 THR A N 1
ATOM 2461 C CA . THR A 1 306 ? 5.648 8.369 13.126 1.00 84.06 306 THR A CA 1
ATOM 2462 C C . THR A 1 306 ? 4.210 7.858 13.013 1.00 84.06 306 THR A C 1
ATOM 2464 O O . THR A 1 306 ? 3.778 7.497 11.920 1.00 84.06 306 THR A O 1
ATOM 2467 N N . SER A 1 307 ? 3.442 7.830 14.107 1.00 88.19 307 SER A N 1
ATOM 2468 C CA . SER A 1 307 ? 2.074 7.277 14.122 1.00 88.19 307 SER A CA 1
ATOM 2469 C C . SER A 1 307 ? 1.115 8.007 13.178 1.00 88.19 307 SER A C 1
ATOM 2471 O O . SER A 1 307 ? 0.371 7.358 12.444 1.00 88.19 307 SER A O 1
ATOM 2473 N N . LEU A 1 308 ? 1.171 9.342 13.158 1.00 92.00 308 LEU A N 1
ATOM 2474 C CA . LEU A 1 308 ? 0.407 10.189 12.235 1.00 92.00 308 LEU A CA 1
ATOM 2475 C C . LEU A 1 308 ? 1.043 10.283 10.846 1.00 92.00 308 LEU A C 1
ATOM 2477 O O . LEU A 1 308 ? 0.404 10.768 9.921 1.00 92.00 308 LEU A O 1
ATOM 2481 N N . PHE A 1 309 ? 2.295 9.844 10.685 1.00 95.44 309 PHE A N 1
ATOM 2482 C CA . PHE A 1 309 ? 2.894 9.717 9.360 1.00 95.44 309 PHE A CA 1
ATOM 2483 C C . PHE A 1 309 ? 2.322 8.489 8.636 1.00 95.44 309 PHE A C 1
ATOM 2485 O O . PHE A 1 309 ? 1.815 8.594 7.522 1.00 95.44 309 PHE A O 1
ATOM 2492 N N . TRP A 1 310 ? 2.355 7.321 9.283 1.00 94.94 310 TRP A N 1
ATOM 2493 C CA . TRP A 1 310 ? 1.860 6.078 8.682 1.00 94.94 310 TRP A CA 1
ATOM 2494 C C . TRP A 1 310 ? 0.332 5.964 8.699 1.00 94.94 310 TRP A C 1
ATOM 2496 O O . TRP A 1 310 ? -0.238 5.515 7.708 1.00 94.94 310 TRP A O 1
ATOM 2506 N N . GLY A 1 311 ? -0.327 6.447 9.756 1.00 95.50 311 GLY A N 1
ATOM 2507 C CA . GLY A 1 311 ? -1.785 6.425 9.898 1.00 95.50 311 GLY A CA 1
ATOM 2508 C C . GLY A 1 311 ? -2.405 7.798 10.154 1.00 95.50 311 GLY A C 1
ATOM 2509 O O . GLY A 1 311 ? -1.810 8.837 9.869 1.00 95.50 311 GLY A O 1
ATOM 2510 N N . MET A 1 312 ? -3.622 7.798 10.698 1.00 95.62 312 MET A N 1
ATOM 2511 C CA . MET A 1 312 ? -4.378 8.994 11.097 1.00 95.62 312 MET A CA 1
ATOM 2512 C C . MET A 1 312 ? -5.045 8.803 12.458 1.00 95.62 312 MET A C 1
ATOM 2514 O O . MET A 1 312 ? -5.207 7.679 12.938 1.00 95.62 312 MET A O 1
ATOM 2518 N N . SER A 1 313 ? -5.477 9.904 13.071 1.00 95.94 313 SER A N 1
ATOM 2519 C CA . SER A 1 313 ? -6.282 9.893 14.293 1.00 95.94 313 SER A CA 1
ATOM 2520 C C . SER A 1 313 ? -7.670 10.498 14.077 1.00 95.94 313 SER A C 1
ATOM 2522 O O . SER A 1 313 ? -7.826 11.446 13.312 1.00 95.94 313 SER A O 1
ATOM 2524 N N . ASN A 1 314 ? -8.674 9.945 14.760 1.00 97.19 314 ASN A N 1
ATOM 2525 C CA . ASN A 1 314 ? -10.016 10.511 14.892 1.00 97.19 314 ASN A CA 1
ATOM 2526 C C . ASN A 1 314 ? -10.523 10.223 16.311 1.00 97.19 314 ASN A C 1
ATOM 2528 O O . ASN A 1 314 ? -11.108 9.177 16.596 1.00 97.19 314 ASN A O 1
ATOM 2532 N N . VAL A 1 315 ? -10.228 11.151 17.222 1.00 95.62 315 VAL A N 1
ATOM 2533 C CA . VAL A 1 315 ? -10.534 11.011 18.654 1.00 95.62 315 VAL A CA 1
ATOM 2534 C C . VAL A 1 315 ? -12.041 10.953 18.892 1.00 95.62 315 VAL A C 1
ATOM 2536 O O . VAL A 1 315 ? -12.500 10.098 19.644 1.00 95.62 315 VAL A O 1
ATOM 2539 N N . GLU A 1 316 ? -12.812 11.801 18.208 1.00 96.94 316 GLU A N 1
ATOM 2540 C CA . GLU A 1 316 ? -14.266 11.864 18.368 1.00 96.94 316 GLU A CA 1
ATOM 2541 C C . GLU A 1 316 ? -14.936 10.536 17.989 1.00 96.94 316 GLU A C 1
ATOM 2543 O O . GLU A 1 316 ? -15.768 10.022 18.741 1.00 96.94 316 GLU A O 1
ATOM 2548 N N . LEU A 1 317 ? -14.542 9.938 16.860 1.00 96.62 317 LEU A N 1
ATOM 2549 C CA . LEU A 1 317 ? -15.056 8.635 16.440 1.00 96.62 317 LEU A CA 1
ATOM 2550 C C . LEU A 1 317 ? -14.785 7.556 17.489 1.00 96.62 317 LEU A C 1
ATOM 2552 O O . LEU A 1 317 ? -15.677 6.777 17.827 1.00 96.62 317 LEU A O 1
ATOM 2556 N N . GLU A 1 318 ? -13.565 7.511 18.020 1.00 95.62 318 GLU A N 1
ATOM 2557 C CA . GLU A 1 318 ? -13.174 6.511 19.012 1.00 95.62 318 GLU A CA 1
ATOM 2558 C C . GLU A 1 318 ? -13.887 6.714 20.357 1.00 95.62 318 GLU A C 1
ATOM 2560 O O . GLU A 1 318 ? -14.293 5.735 20.985 1.00 95.62 318 GLU A O 1
ATOM 2565 N N . GLU A 1 319 ? -14.129 7.957 20.779 1.00 95.75 319 GLU A N 1
ATOM 2566 C CA . GLU A 1 319 ? -14.951 8.261 21.958 1.00 95.75 319 GLU A CA 1
ATOM 2567 C C . GLU A 1 319 ? -16.396 7.772 21.781 1.00 95.75 319 GLU A C 1
ATOM 2569 O O . GLU A 1 319 ? -16.974 7.155 22.681 1.00 95.75 319 GLU A O 1
ATOM 2574 N N . LYS A 1 320 ? -16.978 7.978 20.596 1.00 96.19 320 LYS A N 1
ATOM 2575 C CA . LYS A 1 320 ? -18.350 7.554 20.278 1.00 96.19 320 LYS A CA 1
ATOM 2576 C C . LYS A 1 320 ? -18.455 6.032 20.187 1.00 96.19 320 LYS A C 1
ATOM 2578 O O . LYS A 1 320 ? -19.391 5.449 20.739 1.00 96.19 320 LYS A O 1
ATOM 2583 N N . ARG A 1 321 ? -17.470 5.369 19.572 1.00 95.56 321 ARG A N 1
ATOM 2584 C CA . ARG A 1 321 ? -17.351 3.901 19.553 1.00 95.56 321 ARG A CA 1
ATOM 2585 C C . ARG A 1 321 ? -17.225 3.329 20.965 1.00 95.56 321 ARG A C 1
ATOM 2587 O O . ARG A 1 321 ? -17.925 2.370 21.278 1.00 95.56 321 ARG A O 1
ATOM 2594 N N . ALA A 1 322 ? -16.437 3.950 21.845 1.00 94.88 322 ALA A N 1
ATOM 2595 C CA . ALA A 1 322 ? -16.307 3.520 23.239 1.00 94.88 322 ALA A CA 1
ATOM 2596 C C . ALA A 1 322 ? -17.634 3.615 24.018 1.00 94.88 322 ALA A C 1
ATOM 2598 O O . ALA A 1 322 ? -17.950 2.736 24.823 1.00 94.88 322 ALA A O 1
ATOM 2599 N N . ILE A 1 323 ? -18.449 4.644 23.756 1.00 94.44 323 ILE A N 1
ATOM 2600 C CA . ILE A 1 323 ? -19.802 4.763 24.325 1.00 94.44 323 ILE A CA 1
ATOM 2601 C C . ILE A 1 323 ? -20.694 3.603 23.859 1.00 94.44 323 ILE A C 1
ATOM 2603 O O . ILE A 1 323 ? -21.395 3.008 24.681 1.00 94.44 323 ILE A O 1
ATOM 2607 N N . ILE A 1 324 ? -20.654 3.251 22.568 1.00 95.69 324 ILE A N 1
ATOM 2608 C CA . ILE A 1 324 ? -21.410 2.114 22.019 1.00 95.69 324 ILE A CA 1
ATOM 2609 C C . ILE A 1 324 ? -20.943 0.788 22.628 1.00 95.69 324 ILE A C 1
ATOM 2611 O O . ILE A 1 324 ? -21.780 0.016 23.091 1.00 95.69 324 ILE A O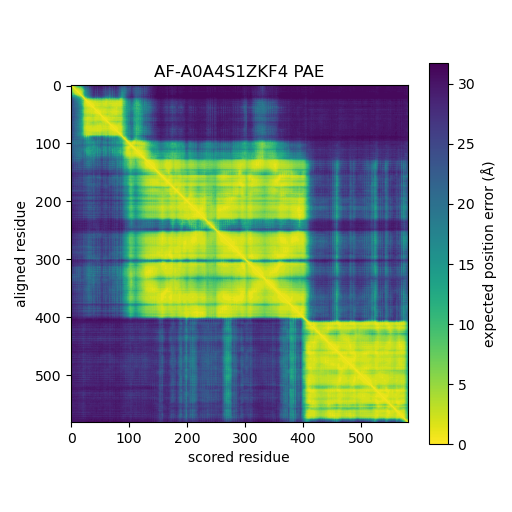 1
ATOM 2615 N N . GLU A 1 325 ? -19.634 0.536 22.706 1.00 94.31 325 GLU A N 1
ATOM 2616 C CA . GLU A 1 325 ? -19.093 -0.682 23.327 1.00 94.31 325 GLU A CA 1
ATOM 2617 C C . GLU A 1 325 ? -19.543 -0.818 24.792 1.00 94.31 325 GLU A C 1
ATOM 2619 O O . GLU A 1 325 ? -19.960 -1.899 25.220 1.00 94.31 325 GLU A O 1
ATOM 2624 N N . LYS A 1 326 ? -19.525 0.288 25.551 1.00 91.12 326 LYS A N 1
ATOM 2625 C CA . LYS A 1 326 ? -19.994 0.325 26.942 1.00 91.12 326 LYS A CA 1
ATOM 2626 C C . LYS A 1 326 ? -21.498 0.066 27.053 1.00 91.12 326 LYS A C 1
ATOM 2628 O O . LYS A 1 326 ? -21.943 -0.626 27.967 1.00 91.12 326 LYS A O 1
ATOM 2633 N N . TRP A 1 327 ? -22.293 0.607 26.131 1.00 91.62 327 TRP A N 1
ATOM 2634 C CA . TRP A 1 327 ? -23.736 0.366 26.090 1.00 91.62 327 TRP A CA 1
ATOM 2635 C C . TRP A 1 327 ? -24.063 -1.103 25.792 1.00 91.62 327 TRP A C 1
ATOM 2637 O O . TRP A 1 327 ? -24.934 -1.681 26.445 1.00 91.62 327 TRP A O 1
ATOM 2647 N N . VAL A 1 328 ? -23.336 -1.725 24.861 1.00 91.94 328 VAL A N 1
ATOM 2648 C CA . VAL A 1 328 ? -23.469 -3.153 24.530 1.00 91.94 328 VAL A CA 1
ATOM 2649 C C . VAL A 1 328 ? -23.138 -4.032 25.733 1.00 91.94 328 VAL A C 1
ATOM 2651 O O . VAL A 1 328 ? -23.900 -4.947 26.038 1.00 91.94 328 VAL A O 1
ATOM 2654 N N . GLU A 1 329 ? -22.048 -3.734 26.440 1.00 90.12 329 GLU A N 1
ATOM 2655 C CA . GLU A 1 329 ? -21.659 -4.427 27.675 1.00 90.12 329 GLU A CA 1
ATOM 2656 C C . GLU A 1 329 ? -22.748 -4.375 28.739 1.00 90.12 329 GLU A C 1
ATOM 2658 O O . GLU A 1 329 ? -23.152 -5.409 29.267 1.00 90.12 329 GLU A O 1
ATOM 2663 N N . MET A 1 330 ? -23.291 -3.186 28.994 1.00 84.31 330 MET A N 1
ATOM 2664 C CA . MET A 1 330 ? -24.359 -3.015 29.976 1.00 84.31 330 MET A CA 1
ATOM 2665 C C . MET A 1 330 ? -25.676 -3.681 29.568 1.00 84.31 330 MET A C 1
ATOM 2667 O O . MET A 1 330 ? -26.439 -4.108 30.432 1.00 84.31 330 MET A O 1
ATOM 2671 N N . SER A 1 331 ? -25.952 -3.769 28.267 1.00 85.69 331 SER A N 1
ATOM 2672 C CA . SER A 1 331 ? -27.189 -4.362 27.748 1.00 85.69 331 SER A CA 1
ATOM 2673 C C . SER A 1 331 ? -27.155 -5.894 27.718 1.00 85.69 331 SER A C 1
ATOM 2675 O O . SER A 1 331 ? -28.200 -6.513 27.539 1.00 85.69 331 SER A O 1
ATOM 2677 N N . ASN A 1 332 ? -25.981 -6.516 27.895 1.00 85.81 332 ASN A N 1
ATOM 2678 C CA . ASN A 1 332 ? -25.789 -7.963 27.767 1.00 85.81 332 ASN A CA 1
ATOM 2679 C C . ASN A 1 332 ? -24.997 -8.567 28.950 1.00 85.81 332 ASN A C 1
ATOM 2681 O O . ASN A 1 332 ? -23.960 -9.198 28.736 1.00 85.81 332 ASN A O 1
ATOM 2685 N N . PRO A 1 333 ? -25.472 -8.423 30.203 1.00 80.00 333 PRO A N 1
ATOM 2686 C CA . PRO A 1 333 ? -24.701 -8.778 31.400 1.00 80.00 333 PRO A CA 1
ATOM 2687 C C . PRO A 1 333 ? -24.446 -10.284 31.579 1.00 80.00 333 PRO A C 1
ATOM 2689 O O . PRO A 1 333 ? -23.623 -10.669 32.402 1.00 80.00 333 PRO A O 1
ATOM 2692 N N . THR A 1 334 ? -25.160 -11.146 30.850 1.00 84.12 334 THR A N 1
ATOM 2693 C CA . THR A 1 334 ? -25.076 -12.610 30.985 1.00 84.12 334 THR A CA 1
ATOM 2694 C C . THR A 1 334 ? -24.195 -13.278 29.931 1.00 84.12 334 THR A C 1
ATOM 2696 O O . THR A 1 334 ? -24.010 -14.491 29.992 1.00 84.12 334 THR A O 1
ATOM 2699 N N . LEU A 1 335 ? -23.703 -12.532 28.935 1.00 87.44 335 LEU A N 1
ATOM 2700 C CA . LEU A 1 335 ? -22.880 -13.100 27.867 1.00 87.44 335 LEU A CA 1
ATOM 2701 C C . LEU A 1 335 ? -21.460 -13.388 28.349 1.00 87.44 335 LEU A C 1
ATOM 2703 O O . LEU A 1 335 ? -20.915 -12.682 29.199 1.00 87.44 335 LEU A O 1
ATOM 2707 N N . SER A 1 336 ? -20.830 -14.406 27.760 1.00 89.94 336 SER A N 1
ATOM 2708 C CA . SER A 1 336 ? -19.405 -14.639 27.985 1.00 89.94 336 SER A CA 1
ATOM 2709 C C . SER A 1 336 ? -18.567 -13.499 27.397 1.00 89.94 336 SER A C 1
ATOM 2711 O O . SER A 1 336 ? -18.966 -12.854 26.425 1.00 89.94 336 SER A O 1
ATOM 2713 N N . GLN A 1 337 ? -17.357 -13.289 27.926 1.00 88.12 337 GLN A N 1
ATOM 2714 C CA . GLN A 1 337 ? -16.452 -12.247 27.424 1.00 88.12 337 GLN A CA 1
ATOM 2715 C C . GLN A 1 337 ? -16.205 -12.367 25.911 1.00 88.12 337 GLN A C 1
ATOM 2717 O O . GLN A 1 337 ? -16.236 -11.373 25.195 1.00 88.12 337 GLN A O 1
ATOM 2722 N N . LYS A 1 338 ? -16.038 -13.597 25.407 1.00 89.25 338 LYS A N 1
ATOM 2723 C CA . LYS A 1 338 ? -15.792 -13.869 23.983 1.00 89.25 338 LYS A CA 1
ATOM 2724 C C . LYS A 1 338 ? -16.975 -13.472 23.095 1.00 89.25 338 LYS A C 1
ATOM 2726 O O . LYS A 1 338 ? -16.780 -12.944 22.002 1.00 89.25 338 LYS A O 1
ATOM 2731 N N . GLU A 1 339 ? -18.199 -13.750 23.537 1.00 91.31 339 GLU A N 1
ATOM 2732 C CA . GLU A 1 339 ? -19.409 -13.348 22.811 1.00 91.31 339 GLU A CA 1
ATOM 2733 C C . GLU A 1 339 ? -19.598 -11.834 22.867 1.00 91.31 339 GLU A C 1
ATOM 2735 O O . GLU A 1 339 ? -19.902 -11.213 21.847 1.00 91.31 339 GLU A O 1
ATOM 2740 N N . LEU A 1 340 ? -19.355 -11.237 24.035 1.00 91.06 340 LEU A N 1
ATOM 2741 C CA . LEU A 1 340 ? -19.456 -9.802 24.234 1.00 91.06 340 LEU A CA 1
ATOM 2742 C C . LEU A 1 340 ? -18.467 -9.033 23.350 1.00 91.06 340 LEU A C 1
ATOM 2744 O O . LEU A 1 340 ? -18.871 -8.079 22.690 1.00 91.06 340 LEU A O 1
ATOM 2748 N N . ASP A 1 341 ? -17.207 -9.465 23.279 1.00 89.38 341 ASP A N 1
ATOM 2749 C CA . ASP A 1 341 ? -16.182 -8.840 22.434 1.00 89.38 341 ASP A CA 1
ATOM 2750 C C . ASP A 1 341 ? -16.586 -8.865 20.952 1.00 89.38 341 ASP A C 1
ATOM 2752 O O . ASP A 1 341 ? -16.437 -7.867 20.243 1.00 89.38 341 ASP A O 1
ATOM 2756 N N . LYS A 1 342 ? -17.188 -9.972 20.494 1.00 87.38 342 LYS A N 1
ATOM 2757 C CA . LYS A 1 342 ? -17.699 -10.101 19.123 1.00 87.38 342 LYS A CA 1
ATOM 2758 C C . LYS A 1 342 ? -18.849 -9.130 18.841 1.00 87.38 342 LYS A C 1
ATOM 2760 O O . LYS A 1 342 ? -18.893 -8.543 17.763 1.00 87.38 342 LYS A O 1
ATOM 2765 N N . ILE A 1 343 ? -19.781 -8.950 19.780 1.00 90.69 343 ILE A N 1
ATOM 2766 C CA . ILE A 1 343 ? -20.903 -8.010 19.609 1.00 90.69 343 ILE A CA 1
ATOM 2767 C C . ILE A 1 343 ? -20.411 -6.563 19.695 1.00 90.69 343 ILE A C 1
ATOM 2769 O O . ILE A 1 343 ? -20.798 -5.752 18.860 1.00 90.69 343 ILE A O 1
ATOM 2773 N N . LYS A 1 344 ? -19.519 -6.239 20.640 1.00 91.94 344 LYS A N 1
ATOM 2774 C CA . LYS A 1 344 ? -18.881 -4.917 20.751 1.00 91.94 344 LYS A CA 1
ATOM 2775 C C . LYS A 1 344 ? -18.220 -4.509 19.438 1.00 91.94 344 LYS A C 1
ATOM 2777 O O . LYS A 1 344 ? -18.485 -3.423 18.933 1.00 91.94 344 LYS A O 1
ATOM 2782 N N . MET A 1 345 ? -17.422 -5.407 18.863 1.00 87.69 345 MET A N 1
ATOM 2783 C CA . MET A 1 345 ? -16.780 -5.207 17.566 1.00 87.69 345 MET A CA 1
ATOM 2784 C C . MET A 1 345 ? -17.805 -4.972 16.449 1.00 87.69 345 MET A C 1
ATOM 2786 O O . MET A 1 345 ? -17.688 -4.007 15.705 1.00 87.69 345 MET A O 1
ATOM 2790 N N . LYS A 1 346 ? -18.863 -5.786 16.367 1.00 88.12 346 LYS A N 1
ATOM 2791 C CA . LYS A 1 346 ? -19.912 -5.588 15.355 1.00 88.12 346 LYS A CA 1
ATOM 2792 C C . LYS A 1 346 ? -20.652 -4.262 15.508 1.00 88.12 346 LYS A C 1
ATOM 2794 O O . LYS A 1 346 ? -20.908 -3.593 14.517 1.00 88.12 346 LYS A O 1
ATOM 2799 N N . GLU A 1 347 ? -21.017 -3.871 16.727 1.00 91.94 347 GLU A N 1
ATOM 2800 C CA . GLU A 1 347 ? -21.769 -2.633 16.954 1.00 91.94 347 GLU A CA 1
ATOM 2801 C C . GLU A 1 347 ? -20.904 -1.381 16.782 1.00 91.94 347 GLU A C 1
ATOM 2803 O O . GLU A 1 347 ? -21.382 -0.393 16.228 1.00 91.94 347 GLU A O 1
ATOM 2808 N N . ARG A 1 348 ? -19.630 -1.405 17.195 1.00 91.06 348 ARG A N 1
ATOM 2809 C CA . ARG A 1 348 ? -18.729 -0.259 16.987 1.00 91.06 348 ARG A CA 1
ATOM 2810 C C . ARG A 1 348 ? -18.422 -0.039 15.502 1.00 91.06 348 ARG A C 1
ATOM 2812 O O . ARG A 1 348 ? -18.312 1.107 15.078 1.00 91.06 348 ARG A O 1
ATOM 2819 N N . ASN A 1 349 ? -18.307 -1.117 14.717 1.00 88.88 349 ASN A N 1
ATOM 2820 C CA . ASN A 1 349 ? -17.956 -1.052 13.297 1.00 88.88 349 ASN A CA 1
ATOM 2821 C C . ASN A 1 349 ? -19.118 -0.534 12.434 1.00 88.88 349 ASN A C 1
ATOM 2823 O O . ASN A 1 349 ? -18.910 -0.184 11.277 1.00 88.88 349 ASN A O 1
ATOM 2827 N N . LYS A 1 350 ? -20.324 -0.406 13.005 1.00 91.62 350 LYS A N 1
ATOM 2828 C CA . LYS A 1 350 ? -21.447 0.317 12.389 1.00 91.62 350 LYS A CA 1
ATOM 2829 C C . LYS A 1 350 ? -21.316 1.837 12.482 1.00 91.62 350 LYS A C 1
ATOM 2831 O O . LYS A 1 350 ? -22.125 2.524 11.875 1.00 91.62 350 LYS A O 1
ATOM 2836 N N . ILE A 1 351 ? -20.376 2.357 13.275 1.00 94.69 351 ILE A N 1
ATOM 2837 C CA . ILE A 1 351 ? -20.163 3.795 13.462 1.00 94.69 351 ILE A CA 1
ATOM 2838 C C . ILE A 1 351 ? -18.893 4.198 12.714 1.00 94.69 351 ILE A C 1
ATOM 2840 O O . ILE A 1 351 ? -17.793 3.821 13.131 1.00 94.69 351 ILE A O 1
ATOM 2844 N N . ASN A 1 352 ? -19.041 4.943 11.617 1.00 94.62 352 ASN A N 1
ATOM 2845 C CA . ASN A 1 352 ? -17.933 5.344 10.739 1.00 94.62 352 ASN A CA 1
ATOM 2846 C C . ASN A 1 352 ? -18.001 6.808 10.278 1.00 94.62 352 ASN A C 1
ATOM 2848 O O . ASN A 1 352 ? -16.976 7.350 9.871 1.00 94.62 352 ASN A O 1
ATOM 2852 N N . HIS A 1 353 ? -19.163 7.460 10.366 1.00 96.38 353 HIS A N 1
ATOM 2853 C CA . HIS A 1 353 ? -19.419 8.778 9.776 1.00 96.38 353 HIS A CA 1
ATOM 2854 C C . HIS A 1 353 ? -19.459 9.889 10.835 1.00 96.38 353 HIS A C 1
ATOM 2856 O O . HIS A 1 353 ? -20.363 10.730 10.836 1.00 96.38 353 HIS A O 1
ATOM 2862 N N . ILE A 1 354 ? -18.514 9.876 11.783 1.00 96.00 354 ILE A N 1
ATOM 2863 C CA . ILE A 1 354 ? -18.437 10.839 12.893 1.00 96.00 354 ILE A CA 1
ATOM 2864 C C . ILE A 1 354 ? -17.013 11.377 13.067 1.00 96.00 354 ILE A C 1
ATOM 2866 O O . ILE A 1 354 ? -16.055 10.614 13.198 1.00 96.00 354 ILE A O 1
ATOM 2870 N N . GLY A 1 355 ? -16.890 12.701 13.136 1.00 96.38 355 GLY A N 1
ATOM 2871 C CA . GLY A 1 355 ? -15.628 13.389 13.384 1.00 96.38 355 GLY A CA 1
ATOM 2872 C C . GLY A 1 355 ? -14.767 13.569 12.136 1.00 96.38 355 GLY A C 1
ATOM 2873 O O . GLY A 1 355 ? -15.248 13.615 11.002 1.00 96.38 355 GLY A O 1
ATOM 2874 N N . VAL A 1 356 ? -13.464 13.718 12.357 1.00 97.56 356 VAL A N 1
ATOM 2875 C CA . VAL A 1 356 ? -12.496 14.070 11.316 1.00 97.56 356 VAL A CA 1
ATOM 2876 C C . VAL A 1 356 ? -11.217 13.272 11.524 1.00 97.56 356 VAL A C 1
ATOM 2878 O O . VAL A 1 356 ? -10.668 13.250 12.625 1.00 97.56 356 VAL A O 1
ATOM 2881 N N . TRP A 1 357 ? -10.726 12.648 10.457 1.00 97.62 357 TRP A N 1
ATOM 2882 C CA . TRP A 1 357 ? -9.412 12.013 10.443 1.00 97.62 357 TRP A CA 1
ATOM 2883 C C . TRP A 1 357 ? -8.319 13.039 10.165 1.00 97.62 357 TRP A C 1
ATOM 2885 O O . TRP A 1 357 ? -8.443 13.825 9.227 1.00 97.62 357 TRP A O 1
ATOM 2895 N N . GLN A 1 358 ? -7.237 13.011 10.943 1.00 96.81 358 GLN A N 1
ATOM 2896 C CA . GLN A 1 358 ? -6.075 13.891 10.769 1.00 96.81 358 GLN A CA 1
ATOM 2897 C C . GLN A 1 358 ? -4.765 13.095 10.760 1.00 96.81 358 GLN A C 1
ATOM 2899 O O . GLN A 1 358 ? -4.544 12.241 11.621 1.00 96.81 358 GLN A O 1
ATOM 2904 N N . GLY A 1 359 ? -3.903 13.369 9.782 1.00 95.94 359 GLY A N 1
ATOM 2905 C CA . GLY A 1 359 ? -2.597 12.723 9.619 1.00 95.94 359 GLY A CA 1
ATOM 2906 C C . GLY A 1 359 ? -2.161 12.650 8.156 1.00 95.94 359 GLY A C 1
ATOM 2907 O O . GLY A 1 359 ? -2.851 13.128 7.261 1.00 95.94 359 GLY A O 1
ATOM 2908 N N . VAL A 1 360 ? -1.008 12.042 7.899 1.00 97.00 360 VAL A N 1
ATOM 2909 C CA . VAL A 1 360 ? -0.498 11.783 6.5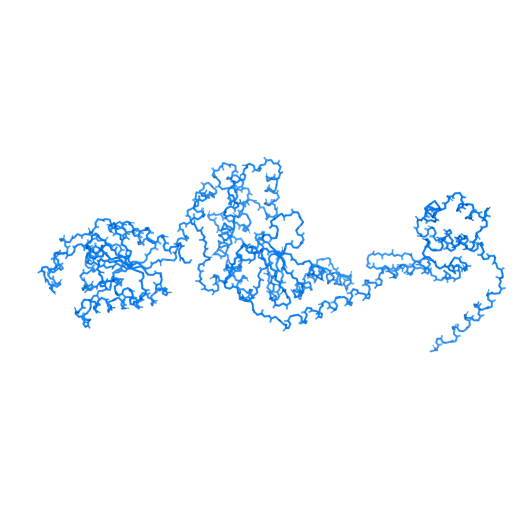42 1.00 97.00 360 VAL A CA 1
ATOM 2910 C C . VAL A 1 360 ? -1.096 10.504 5.960 1.00 97.00 360 VAL A C 1
ATOM 2912 O O . VAL A 1 360 ? -1.362 10.461 4.761 1.00 97.00 360 VAL A O 1
ATOM 2915 N N . ASN A 1 361 ? -1.357 9.486 6.794 1.00 97.25 361 ASN A N 1
ATOM 2916 C CA . ASN A 1 361 ? -1.922 8.201 6.369 1.00 97.25 361 ASN A CA 1
ATOM 2917 C C . ASN A 1 361 ? -1.103 7.468 5.295 1.00 97.25 361 ASN A C 1
ATOM 2919 O O . ASN A 1 361 ? -1.677 6.874 4.379 1.00 97.25 361 ASN A O 1
ATOM 2923 N N . CYS A 1 362 ? 0.227 7.535 5.354 1.00 97.31 362 CYS A N 1
ATOM 2924 C CA . CYS A 1 362 ? 1.085 6.996 4.300 1.00 97.31 362 CYS A CA 1
ATOM 2925 C C . CYS A 1 362 ? 0.761 5.523 3.979 1.00 97.31 362 CYS A C 1
ATOM 2927 O O . CYS A 1 362 ? 0.653 5.159 2.811 1.00 97.31 362 CYS A O 1
ATOM 2929 N N . MET A 1 363 ? 0.491 4.687 4.990 1.00 96.75 363 MET A N 1
ATOM 2930 C CA . MET A 1 363 ? 0.136 3.277 4.791 1.00 96.75 363 MET A CA 1
ATOM 2931 C C . MET A 1 363 ? -1.203 3.111 4.064 1.00 96.75 363 MET A C 1
ATOM 2933 O O . MET A 1 363 ? -1.298 2.361 3.091 1.00 96.75 363 MET A O 1
ATOM 2937 N N . GLY A 1 364 ? -2.238 3.831 4.509 1.00 97.25 364 GLY A N 1
ATOM 2938 C CA . GLY A 1 364 ? -3.553 3.816 3.871 1.00 97.25 364 GLY A CA 1
ATOM 2939 C C . GLY A 1 364 ? -3.499 4.302 2.421 1.00 97.25 364 GLY A C 1
ATOM 2940 O O . GLY A 1 364 ? -4.135 3.720 1.544 1.00 97.25 364 GLY A O 1
ATOM 2941 N N . LYS A 1 365 ? -2.658 5.302 2.142 1.00 97.56 365 LYS A N 1
ATOM 2942 C CA . LYS A 1 365 ? -2.404 5.811 0.791 1.00 97.56 365 LYS A CA 1
ATOM 2943 C C . LYS A 1 365 ? -1.651 4.818 -0.089 1.00 97.56 365 LYS A C 1
ATOM 2945 O O . LYS A 1 365 ? -2.047 4.645 -1.233 1.00 97.56 365 LYS A O 1
ATOM 2950 N N . ILE A 1 366 ? -0.644 4.113 0.434 1.00 97.94 366 ILE A N 1
ATOM 2951 C CA . ILE A 1 366 ? 0.027 3.022 -0.294 1.00 97.94 366 ILE A CA 1
ATOM 2952 C C . ILE A 1 366 ? -0.984 1.933 -0.665 1.00 97.94 366 ILE A C 1
ATOM 2954 O O . ILE A 1 366 ? -1.051 1.532 -1.824 1.00 97.94 366 ILE A O 1
ATOM 2958 N N . LEU A 1 367 ? -1.809 1.487 0.290 1.00 97.81 367 LEU A N 1
ATOM 2959 C CA . LEU A 1 367 ? -2.869 0.505 0.031 1.00 97.81 367 LEU A CA 1
ATOM 2960 C C . LEU A 1 367 ? -3.848 1.012 -1.029 1.00 97.81 367 LEU A C 1
ATOM 2962 O O . LEU A 1 367 ? -4.235 0.258 -1.919 1.00 97.81 367 LEU A O 1
ATOM 2966 N N . LYS A 1 368 ? -4.209 2.297 -0.979 1.00 97.25 368 LYS A N 1
ATOM 2967 C CA . LYS A 1 368 ? -5.085 2.909 -1.974 1.00 97.25 368 LYS A CA 1
ATOM 2968 C C . LYS A 1 368 ? -4.447 2.963 -3.362 1.00 97.25 368 LYS A C 1
ATOM 2970 O O . LYS A 1 368 ? -5.101 2.577 -4.327 1.00 97.25 368 LYS A O 1
ATOM 2975 N N . SER A 1 369 ? -3.178 3.348 -3.473 1.00 95.62 369 SER A N 1
ATOM 2976 C CA . SER A 1 369 ? -2.436 3.313 -4.738 1.00 95.62 369 SER A CA 1
ATOM 2977 C C . SER A 1 369 ? -2.368 1.895 -5.306 1.00 95.62 369 SER A C 1
ATOM 2979 O O . SER A 1 369 ? -2.654 1.692 -6.483 1.00 95.62 369 SER A O 1
ATOM 2981 N N . CYS A 1 370 ? -2.091 0.896 -4.463 1.00 95.75 370 CYS A N 1
ATOM 2982 C CA . CYS A 1 370 ? -2.117 -0.515 -4.843 1.00 95.75 370 CYS A CA 1
ATOM 2983 C C . CYS A 1 370 ? -3.498 -0.969 -5.335 1.00 95.75 370 CYS A C 1
ATOM 2985 O O . CYS A 1 370 ? -3.594 -1.668 -6.342 1.00 95.75 370 CYS A O 1
ATOM 2987 N N . GLN A 1 371 ? -4.570 -0.558 -4.653 1.00 95.69 371 GLN A N 1
ATOM 2988 C CA . GLN A 1 371 ? -5.938 -0.856 -5.066 1.00 95.69 371 GLN A CA 1
ATOM 2989 C C . GLN A 1 371 ? -6.222 -0.297 -6.464 1.00 95.69 371 GLN A C 1
ATOM 2991 O O . GLN A 1 371 ? -6.723 -1.013 -7.328 1.00 95.69 371 GLN A O 1
ATOM 2996 N N . LEU A 1 372 ? -5.899 0.978 -6.697 1.00 89.25 372 LEU A N 1
ATOM 2997 C CA . LEU A 1 372 ? -6.129 1.622 -7.989 1.00 89.25 372 LEU A CA 1
ATOM 2998 C C . LEU A 1 372 ? -5.279 0.981 -9.093 1.00 89.25 372 LEU A C 1
ATOM 3000 O O . LEU A 1 372 ? -5.796 0.743 -10.182 1.00 89.25 372 LEU A O 1
ATOM 3004 N N . ALA A 1 373 ? -4.022 0.631 -8.806 1.00 87.56 373 ALA A N 1
ATOM 3005 C CA . ALA A 1 373 ? -3.157 -0.098 -9.733 1.00 87.56 373 ALA A CA 1
ATOM 3006 C C . ALA A 1 373 ? -3.782 -1.440 -10.159 1.00 87.56 373 ALA A C 1
ATOM 3008 O O . ALA A 1 373 ? -3.863 -1.728 -11.353 1.00 87.56 373 ALA A O 1
ATOM 3009 N N . LEU A 1 374 ? -4.325 -2.217 -9.212 1.00 88.00 374 LEU A N 1
ATOM 3010 C CA . LEU A 1 374 ? -5.043 -3.464 -9.505 1.00 88.00 374 LEU A CA 1
ATOM 3011 C C . LEU A 1 374 ? -6.304 -3.232 -10.348 1.00 88.00 374 LEU A C 1
ATOM 3013 O O . LEU A 1 374 ? -6.493 -3.892 -11.370 1.00 88.00 374 LEU A O 1
ATOM 3017 N N . LEU A 1 375 ? -7.156 -2.284 -9.944 1.00 84.25 375 LEU A N 1
ATOM 3018 C CA . LEU A 1 375 ? -8.433 -2.009 -10.612 1.00 84.25 375 LEU A CA 1
ATOM 3019 C C . LEU A 1 375 ? -8.248 -1.512 -12.051 1.00 84.25 375 LEU A C 1
ATOM 3021 O O . LEU A 1 375 ? -9.019 -1.884 -12.935 1.00 84.25 375 LEU A O 1
ATOM 3025 N N . TYR A 1 376 ? -7.223 -0.693 -12.296 1.00 81.75 376 TYR A N 1
ATOM 3026 C CA . TYR A 1 376 ? -6.919 -0.161 -13.626 1.00 81.75 376 TYR A CA 1
ATOM 3027 C C . TYR A 1 376 ? -5.917 -0.998 -14.416 1.00 81.75 376 TYR A C 1
ATOM 3029 O O . TYR A 1 376 ? -5.614 -0.633 -15.550 1.00 81.75 376 TYR A O 1
ATOM 3037 N N . LYS A 1 377 ? -5.413 -2.099 -13.844 1.00 79.56 377 LYS A N 1
ATOM 3038 C CA . LYS A 1 377 ? -4.362 -2.936 -14.440 1.00 79.56 377 LYS A CA 1
ATOM 3039 C C . LYS A 1 377 ? -3.132 -2.116 -14.852 1.00 79.56 377 LYS A C 1
ATOM 3041 O O . LYS A 1 377 ? -2.619 -2.263 -15.957 1.00 79.56 377 LYS A O 1
ATOM 3046 N N . LYS A 1 378 ? -2.697 -1.222 -13.965 1.00 79.62 378 LYS A N 1
ATOM 3047 C CA . LYS A 1 378 ? -1.518 -0.368 -14.143 1.00 79.62 378 LYS A CA 1
ATOM 3048 C C . LYS A 1 378 ? -0.399 -0.805 -13.208 1.00 79.62 378 LYS A C 1
ATOM 3050 O O . LYS A 1 378 ? -0.648 -1.444 -12.185 1.00 79.62 378 LYS A O 1
ATOM 3055 N N . GLU A 1 379 ? 0.826 -0.423 -13.539 1.00 76.88 379 GLU A N 1
ATOM 3056 C CA . GLU A 1 379 ? 1.935 -0.511 -12.594 1.00 76.88 379 GLU A CA 1
ATOM 3057 C C . GLU A 1 379 ? 1.742 0.480 -11.433 1.00 76.88 379 GLU A C 1
ATOM 3059 O O . GLU A 1 379 ? 1.088 1.514 -11.574 1.00 76.88 379 GLU A O 1
ATOM 3064 N N . LEU A 1 380 ? 2.301 0.156 -10.262 1.00 85.00 380 LEU A N 1
ATOM 3065 C CA . LEU A 1 380 ? 2.176 0.975 -9.047 1.00 85.00 380 LEU A CA 1
ATOM 3066 C C . LEU A 1 380 ? 3.027 2.262 -9.094 1.00 85.00 380 LEU A C 1
ATOM 3068 O O . LEU A 1 380 ? 2.850 3.137 -8.247 1.00 85.00 380 LEU A O 1
ATOM 3072 N N . GLY A 1 381 ? 3.968 2.364 -10.040 1.00 84.25 381 GLY A N 1
ATOM 3073 C CA . GLY A 1 381 ? 4.949 3.451 -10.098 1.00 84.25 381 GLY A CA 1
ATOM 3074 C C . GLY A 1 381 ? 5.922 3.390 -8.919 1.00 84.25 381 GLY A C 1
ATOM 3075 O O . GLY A 1 381 ? 5.985 4.318 -8.109 1.00 84.25 381 GLY A O 1
ATOM 3076 N N . ILE A 1 382 ? 6.613 2.256 -8.748 1.00 88.19 382 ILE A N 1
ATOM 3077 C CA . ILE A 1 382 ? 7.673 2.121 -7.741 1.00 88.19 382 ILE A CA 1
ATOM 3078 C C . ILE A 1 382 ? 8.969 2.713 -8.307 1.00 88.19 382 ILE A C 1
ATOM 3080 O O . ILE A 1 382 ? 9.376 2.367 -9.411 1.00 88.19 382 ILE A O 1
ATOM 3084 N N . ASN A 1 383 ? 9.644 3.574 -7.546 1.00 86.75 383 ASN A N 1
ATOM 3085 C CA . ASN A 1 383 ? 10.936 4.140 -7.929 1.00 86.75 383 ASN A CA 1
ATOM 3086 C C . ASN A 1 383 ? 12.058 3.114 -7.690 1.00 86.75 383 ASN A C 1
ATOM 3088 O O . ASN A 1 383 ? 12.742 3.119 -6.661 1.00 86.75 383 ASN A O 1
ATOM 3092 N N . TYR A 1 384 ? 12.220 2.198 -8.644 1.00 84.50 384 TYR A N 1
ATOM 3093 C CA . TYR A 1 384 ? 13.225 1.140 -8.583 1.00 84.50 384 TYR A CA 1
ATOM 3094 C C . TYR A 1 384 ? 14.660 1.663 -8.655 1.00 84.50 384 TYR A C 1
ATOM 3096 O O . TYR A 1 384 ? 15.536 1.064 -8.034 1.00 84.50 384 TYR A O 1
ATOM 3104 N N . ASP A 1 385 ? 14.911 2.791 -9.324 1.00 83.12 385 ASP A N 1
ATOM 3105 C CA . ASP A 1 385 ? 16.238 3.418 -9.353 1.00 83.12 385 ASP A CA 1
ATOM 3106 C C . ASP A 1 385 ? 16.674 3.887 -7.972 1.00 83.12 385 ASP A C 1
ATOM 3108 O O . ASP A 1 385 ? 17.802 3.621 -7.548 1.00 83.12 385 ASP A O 1
ATOM 3112 N N . LEU A 1 386 ? 15.757 4.505 -7.221 1.00 88.81 386 LEU A N 1
ATOM 3113 C CA . LEU A 1 386 ? 15.993 4.857 -5.829 1.00 88.81 386 LEU A CA 1
ATOM 3114 C C . LEU A 1 386 ? 16.347 3.605 -5.024 1.00 88.81 386 LEU A C 1
ATOM 3116 O O . LEU A 1 386 ? 17.352 3.616 -4.315 1.00 88.81 386 LEU A O 1
ATOM 3120 N N . LEU A 1 387 ? 15.563 2.528 -5.144 1.00 93.25 387 LEU A N 1
ATOM 3121 C CA . LEU A 1 387 ? 15.805 1.285 -4.403 1.00 93.25 387 LEU A CA 1
ATOM 3122 C C . LEU A 1 387 ? 17.143 0.627 -4.780 1.00 93.25 387 LEU A C 1
ATOM 3124 O O . LEU A 1 387 ? 17.889 0.225 -3.883 1.00 93.25 387 LEU A O 1
ATOM 3128 N N . ARG A 1 388 ? 17.491 0.575 -6.072 1.00 90.38 388 ARG A N 1
ATOM 3129 C CA . ARG A 1 388 ? 18.787 0.081 -6.568 1.00 90.38 388 ARG A CA 1
ATOM 3130 C C . ARG A 1 388 ? 19.946 0.902 -6.009 1.00 90.38 388 ARG A C 1
ATOM 3132 O O . ARG A 1 388 ? 20.884 0.336 -5.446 1.00 90.38 388 ARG A O 1
ATOM 3139 N N . ALA A 1 389 ? 19.848 2.231 -6.052 1.00 90.69 389 ALA A N 1
ATOM 3140 C CA . ALA A 1 389 ? 20.874 3.135 -5.528 1.00 90.69 389 ALA A CA 1
ATOM 3141 C C . ALA A 1 389 ? 21.123 2.954 -4.018 1.00 90.69 389 ALA A C 1
ATOM 3143 O O . ALA A 1 389 ? 22.202 3.275 -3.511 1.00 90.69 389 ALA A O 1
ATOM 3144 N N . LYS A 1 390 ? 20.148 2.407 -3.279 1.00 94.50 390 LYS A N 1
ATOM 3145 C CA . LYS A 1 390 ? 20.273 2.109 -1.846 1.00 94.50 390 LYS A CA 1
ATOM 3146 C C . LYS A 1 390 ? 20.991 0.804 -1.523 1.00 94.50 390 LYS A C 1
ATOM 3148 O O . LYS A 1 390 ? 21.152 0.541 -0.329 1.00 94.50 390 LYS A O 1
ATOM 3153 N N . HIS A 1 391 ? 21.428 0.032 -2.524 1.00 94.94 391 HIS A N 1
ATOM 3154 C CA . HIS A 1 391 ? 22.196 -1.206 -2.351 1.00 94.94 391 HIS A CA 1
ATOM 3155 C C . HIS A 1 391 ? 21.584 -2.105 -1.266 1.00 94.94 391 HIS A C 1
ATOM 3157 O O . HIS A 1 391 ? 22.194 -2.368 -0.232 1.00 94.94 391 HIS A O 1
ATOM 3163 N N . ILE A 1 392 ? 20.317 -2.478 -1.448 1.00 96.69 392 ILE A N 1
ATOM 3164 C CA . ILE A 1 392 ? 19.550 -3.238 -0.458 1.00 96.69 392 ILE A CA 1
ATOM 3165 C C . ILE A 1 392 ? 19.959 -4.709 -0.553 1.00 96.69 392 ILE A C 1
ATOM 3167 O O . ILE A 1 392 ? 19.741 -5.339 -1.581 1.00 96.69 392 ILE A O 1
ATOM 3171 N N . TYR A 1 393 ? 20.522 -5.264 0.520 1.00 95.88 393 TYR A N 1
ATOM 3172 C CA . TYR A 1 393 ? 20.847 -6.688 0.604 1.00 95.88 393 TYR A CA 1
ATOM 3173 C C . TYR A 1 393 ? 19.803 -7.461 1.410 1.00 95.88 393 TYR A C 1
ATOM 3175 O O . TYR A 1 393 ? 19.521 -7.122 2.564 1.00 95.88 393 TYR A O 1
ATOM 3183 N N . MET A 1 394 ? 19.283 -8.533 0.822 1.00 94.44 394 MET A N 1
ATOM 3184 C CA . MET A 1 394 ? 18.355 -9.476 1.437 1.00 94.44 394 MET A CA 1
ATOM 3185 C C . MET A 1 394 ? 19.065 -10.817 1.620 1.00 94.44 394 MET A C 1
ATOM 3187 O O . MET A 1 394 ? 19.488 -11.437 0.656 1.00 94.44 394 MET A O 1
ATOM 3191 N N . PHE A 1 395 ? 19.236 -11.253 2.866 1.00 93.94 395 PHE A N 1
ATOM 3192 C CA . PHE A 1 395 ? 19.909 -12.501 3.245 1.00 93.94 395 PHE A CA 1
ATOM 3193 C C . PHE A 1 395 ? 21.311 -12.665 2.632 1.00 93.94 395 PHE A C 1
ATOM 3195 O O . PHE A 1 395 ? 21.744 -13.774 2.343 1.00 93.94 395 PHE A O 1
ATOM 3202 N N . GLY A 1 396 ? 22.024 -11.548 2.454 1.00 93.38 396 GLY A N 1
ATOM 3203 C CA . GLY A 1 396 ? 23.364 -11.503 1.858 1.00 93.38 396 GLY A CA 1
ATOM 3204 C C . GLY A 1 396 ? 23.382 -11.290 0.341 1.00 93.38 396 GLY A C 1
ATOM 3205 O O . GLY A 1 396 ? 24.443 -11.032 -0.223 1.00 93.38 396 GLY A O 1
ATOM 3206 N N . GLU A 1 397 ? 22.225 -11.324 -0.319 1.00 94.31 397 GLU A N 1
ATOM 3207 C CA . GLU A 1 397 ? 22.095 -11.144 -1.765 1.00 94.31 397 GLU A CA 1
ATOM 3208 C C . GLU A 1 397 ? 21.686 -9.709 -2.100 1.00 94.31 397 GLU A C 1
ATOM 3210 O O . GLU A 1 397 ? 20.782 -9.146 -1.480 1.00 94.31 397 GLU A O 1
ATOM 3215 N N . LEU A 1 398 ? 22.360 -9.096 -3.075 1.00 94.19 398 LEU A N 1
ATOM 3216 C CA . LEU A 1 398 ? 22.021 -7.751 -3.537 1.00 94.19 398 LEU A CA 1
ATOM 3217 C C . LEU A 1 398 ? 20.710 -7.786 -4.330 1.00 94.19 398 LEU A C 1
ATOM 3219 O O . LEU A 1 398 ? 20.623 -8.455 -5.357 1.00 94.19 398 LEU A O 1
ATOM 3223 N N . MET A 1 399 ? 19.722 -7.005 -3.896 1.00 91.62 399 MET A N 1
ATOM 3224 C CA . MET A 1 399 ? 18.465 -6.826 -4.616 1.00 91.62 399 MET A CA 1
ATOM 3225 C C . MET A 1 399 ? 18.695 -6.000 -5.881 1.00 91.62 399 MET A C 1
ATOM 3227 O O . MET A 1 399 ? 19.039 -4.819 -5.805 1.00 91.62 399 MET A O 1
ATOM 3231 N N . ARG A 1 400 ? 18.472 -6.618 -7.044 1.00 83.31 400 ARG A N 1
ATOM 3232 C CA . ARG A 1 400 ? 18.615 -5.958 -8.352 1.00 83.31 400 ARG A CA 1
ATOM 3233 C C . ARG A 1 400 ? 17.296 -5.495 -8.967 1.00 83.31 400 ARG A C 1
ATOM 3235 O O . ARG A 1 400 ? 17.300 -4.575 -9.780 1.00 83.31 400 ARG A O 1
ATOM 3242 N N . PHE A 1 401 ? 16.177 -6.071 -8.519 1.00 81.81 401 PHE A N 1
ATOM 3243 C CA . PHE A 1 401 ? 14.832 -5.782 -9.033 1.00 81.81 401 PHE A CA 1
ATOM 3244 C C . PHE A 1 401 ? 14.706 -6.052 -10.549 1.00 81.81 401 PHE A C 1
ATOM 3246 O O . PHE A 1 401 ? 14.002 -5.328 -11.244 1.00 81.81 401 PHE A O 1
ATOM 3253 N N . GLU A 1 402 ? 15.406 -7.076 -11.055 1.00 61.50 402 GLU A N 1
ATOM 3254 C CA . GLU A 1 402 ? 15.470 -7.428 -12.488 1.00 61.50 402 GLU A CA 1
ATOM 3255 C C . GLU A 1 402 ? 14.089 -7.839 -13.040 1.00 61.50 402 GLU A C 1
ATOM 3257 O O . GLU A 1 402 ? 13.695 -7.362 -14.097 1.00 61.50 402 GLU A O 1
ATOM 3262 N N . ASP A 1 403 ? 13.286 -8.580 -12.266 1.00 54.38 403 ASP A N 1
ATOM 3263 C CA . ASP A 1 403 ? 11.901 -8.959 -12.623 1.00 54.38 403 ASP A CA 1
ATOM 3264 C C . ASP A 1 403 ? 10.889 -7.790 -12.583 1.00 54.38 403 ASP A C 1
ATOM 3266 O O . ASP A 1 403 ? 9.695 -7.975 -12.834 1.00 54.38 403 ASP A O 1
ATOM 3270 N N . GLU A 1 404 ? 11.323 -6.594 -12.177 1.00 54.78 404 GLU A N 1
ATOM 3271 C CA . GLU A 1 404 ? 10.467 -5.420 -11.968 1.00 54.78 404 GLU A CA 1
ATOM 3272 C C . GLU A 1 404 ? 10.713 -4.305 -13.001 1.00 54.78 404 GLU A C 1
ATOM 3274 O O . GLU A 1 404 ? 10.109 -3.234 -12.915 1.00 54.78 404 GLU A O 1
ATOM 3279 N N . LEU A 1 405 ? 11.584 -4.549 -13.985 1.00 48.09 405 LEU A N 1
ATOM 3280 C CA . LEU A 1 405 ? 11.785 -3.678 -15.139 1.00 48.09 405 LEU A CA 1
ATOM 3281 C C . LEU A 1 405 ? 10.717 -3.960 -16.200 1.00 48.09 405 LEU A C 1
ATOM 3283 O O . LEU A 1 405 ? 10.854 -4.900 -16.969 1.00 48.09 405 LEU A O 1
ATOM 3287 N N . SER A 1 406 ? 9.702 -3.090 -16.237 1.00 50.03 406 SER A N 1
ATOM 3288 C CA . SER A 1 406 ? 8.759 -2.814 -17.333 1.00 50.03 406 SER A CA 1
ATOM 3289 C C . SER A 1 406 ? 8.027 -4.008 -17.957 1.00 50.03 406 SER A C 1
ATOM 3291 O O . SER A 1 406 ? 8.620 -4.983 -18.408 1.00 50.03 406 SER A O 1
ATOM 3293 N N . THR A 1 407 ? 6.713 -3.883 -18.140 1.00 55.16 407 THR A N 1
ATOM 3294 C CA . THR A 1 407 ? 6.023 -4.644 -19.197 1.00 55.16 407 THR A CA 1
ATOM 3295 C C . THR A 1 407 ? 6.883 -4.698 -20.472 1.00 55.16 407 THR A C 1
ATOM 3297 O O . THR A 1 407 ? 7.377 -3.635 -20.863 1.00 55.16 407 THR A O 1
ATOM 3300 N N . PRO A 1 408 ? 7.058 -5.866 -21.125 1.00 63.38 408 PRO A N 1
ATOM 3301 C CA . PRO A 1 408 ? 7.891 -5.984 -22.317 1.00 63.38 408 PRO A CA 1
ATOM 3302 C C . PRO A 1 408 ? 7.555 -4.874 -23.314 1.00 63.38 408 PRO A C 1
ATOM 3304 O O . PRO A 1 408 ? 6.418 -4.793 -23.789 1.00 63.38 408 PRO A O 1
ATOM 3307 N N . LYS A 1 409 ? 8.517 -3.990 -23.602 1.00 80.38 409 LYS A N 1
ATOM 3308 C CA . LYS A 1 409 ? 8.341 -2.991 -24.655 1.00 80.38 409 LYS A CA 1
ATOM 3309 C C . LYS A 1 409 ? 8.312 -3.694 -26.005 1.00 80.38 409 LYS A C 1
ATOM 3311 O O . LYS A 1 409 ? 8.933 -4.744 -26.197 1.00 80.38 409 LYS A O 1
ATOM 3316 N N . ILE A 1 410 ? 7.590 -3.097 -26.943 1.00 92.44 410 ILE A N 1
ATOM 3317 C CA . ILE A 1 410 ? 7.689 -3.485 -28.346 1.00 92.44 410 ILE A CA 1
ATOM 3318 C C . ILE A 1 410 ? 8.694 -2.558 -29.005 1.00 92.44 410 ILE A C 1
ATOM 3320 O O . ILE A 1 410 ? 8.511 -1.342 -29.017 1.00 92.44 410 ILE A O 1
ATOM 3324 N N . ILE A 1 411 ? 9.754 -3.150 -29.539 1.00 95.44 411 ILE A N 1
ATOM 3325 C CA . ILE A 1 411 ? 10.837 -2.428 -30.196 1.00 95.44 411 ILE A CA 1
ATOM 3326 C C . ILE A 1 411 ? 10.749 -2.740 -31.679 1.00 95.44 411 ILE A C 1
ATOM 3328 O O . ILE A 1 411 ? 10.832 -3.896 -32.095 1.00 95.44 411 ILE A O 1
ATOM 3332 N N . ILE A 1 412 ? 10.534 -1.702 -32.472 1.00 97.62 412 ILE A N 1
ATOM 3333 C CA . ILE A 1 412 ? 10.457 -1.776 -33.919 1.00 97.62 412 ILE A CA 1
ATOM 3334 C C . ILE A 1 412 ? 11.767 -1.247 -34.488 1.00 97.62 412 ILE A C 1
ATOM 3336 O O . ILE A 1 412 ? 12.153 -0.121 -34.196 1.00 97.62 412 ILE A O 1
ATOM 3340 N N . PHE A 1 413 ? 12.410 -2.032 -35.341 1.00 97.81 41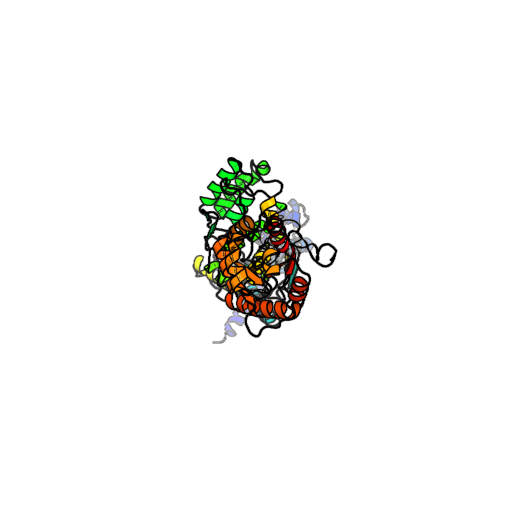3 PHE A N 1
ATOM 3341 C CA . PHE A 1 413 ? 13.554 -1.585 -36.129 1.00 97.81 413 PHE A CA 1
ATOM 3342 C C . PHE A 1 413 ? 13.147 -1.376 -37.590 1.00 97.81 413 PHE A C 1
ATOM 3344 O O . PHE A 1 413 ? 12.434 -2.216 -38.160 1.00 97.81 413 PHE A O 1
ATOM 3351 N N . ASP A 1 414 ? 13.637 -0.305 -38.223 1.00 96.38 414 ASP A N 1
ATOM 3352 C CA . ASP A 1 414 ? 13.819 -0.342 -39.675 1.00 96.38 414 ASP A CA 1
ATOM 3353 C C . ASP A 1 414 ? 14.886 -1.381 -40.054 1.00 96.38 414 ASP A C 1
ATOM 3355 O O . ASP A 1 414 ? 15.618 -1.903 -39.215 1.00 96.38 414 ASP A O 1
ATOM 3359 N N . TRP A 1 415 ? 14.929 -1.758 -41.326 1.00 94.12 415 TRP A N 1
ATOM 3360 C CA . TRP A 1 415 ? 15.838 -2.776 -41.820 1.00 94.12 415 TRP A CA 1
ATOM 3361 C C . TRP A 1 415 ? 17.066 -2.183 -42.515 1.00 94.12 415 TRP A C 1
ATOM 3363 O O . TRP A 1 415 ? 18.190 -2.540 -42.147 1.00 94.12 415 TRP A O 1
ATOM 3373 N N . ASP A 1 416 ? 16.853 -1.323 -43.513 1.00 90.44 416 ASP A N 1
ATOM 3374 C CA . ASP A 1 416 ? 17.931 -0.787 -44.346 1.00 90.44 416 ASP A CA 1
ATOM 3375 C C . ASP A 1 416 ? 18.670 0.285 -43.563 1.00 90.44 416 ASP A C 1
ATOM 3377 O O . ASP A 1 416 ? 18.032 1.083 -42.898 1.00 90.44 416 ASP A O 1
ATOM 3381 N N . MET A 1 417 ? 20.005 0.287 -43.595 1.00 93.81 417 MET A N 1
ATOM 3382 C CA . MET A 1 417 ? 20.831 1.299 -42.908 1.00 93.81 417 MET A CA 1
ATOM 3383 C C . MET A 1 417 ? 20.586 1.424 -41.386 1.00 93.81 417 MET A C 1
ATOM 3385 O O . MET A 1 417 ? 21.195 2.248 -40.719 1.00 93.81 417 MET A O 1
ATOM 3389 N N . THR A 1 418 ? 19.773 0.542 -40.806 1.00 95.50 418 THR A N 1
ATOM 3390 C CA . THR A 1 418 ? 19.497 0.468 -39.369 1.00 95.50 418 THR A CA 1
ATOM 3391 C C . THR A 1 418 ? 20.032 -0.845 -38.802 1.00 95.50 418 THR A C 1
ATOM 3393 O O . THR A 1 418 ? 20.920 -0.840 -37.951 1.00 95.50 418 THR A O 1
ATOM 3396 N N . LEU A 1 419 ? 19.559 -1.989 -39.313 1.00 96.06 419 LEU A N 1
ATOM 3397 C CA . LEU A 1 419 ? 20.065 -3.309 -38.916 1.00 96.06 419 LEU A CA 1
ATOM 3398 C C . LEU A 1 419 ? 21.185 -3.800 -39.838 1.00 96.06 419 LEU A C 1
ATOM 3400 O O . LEU A 1 419 ? 22.121 -4.463 -39.389 1.00 96.06 419 LEU A O 1
ATOM 3404 N N . VAL A 1 420 ? 21.068 -3.513 -41.136 1.00 94.00 420 VAL A N 1
ATOM 3405 C CA . VAL A 1 420 ? 21.903 -4.101 -42.189 1.00 94.00 420 VAL A CA 1
ATOM 3406 C C . VAL A 1 420 ? 22.410 -3.013 -43.125 1.00 94.00 420 VAL A C 1
ATOM 3408 O O . VAL A 1 420 ? 21.629 -2.191 -43.602 1.00 94.00 420 VAL A O 1
ATOM 3411 N N . ASP A 1 421 ? 23.700 -3.054 -43.453 1.00 93.06 421 ASP A N 1
ATOM 3412 C CA . ASP A 1 421 ? 24.226 -2.326 -44.602 1.00 93.06 421 ASP A CA 1
ATOM 3413 C C . ASP A 1 421 ? 23.781 -3.049 -45.877 1.00 93.06 421 ASP A C 1
ATOM 3415 O O . ASP A 1 421 ? 24.308 -4.092 -46.278 1.00 93.06 421 ASP A O 1
ATOM 3419 N N . SER A 1 422 ? 22.749 -2.488 -46.493 1.00 87.62 422 SER A N 1
ATOM 3420 C CA . SER A 1 422 ? 22.147 -2.976 -47.726 1.00 87.62 422 SER A CA 1
ATOM 3421 C C . SER A 1 422 ? 22.528 -2.125 -48.938 1.00 87.62 422 SER A C 1
ATOM 3423 O O . SER A 1 422 ? 21.865 -2.199 -49.975 1.00 87.62 422 SER A O 1
ATOM 3425 N N . THR A 1 423 ? 23.603 -1.327 -48.866 1.00 88.38 423 THR A N 1
ATOM 3426 C CA . THR A 1 423 ? 24.037 -0.450 -49.974 1.00 88.38 423 THR A CA 1
ATOM 3427 C C . THR A 1 423 ? 24.196 -1.231 -51.278 1.00 88.38 423 THR A C 1
ATOM 3429 O O . THR A 1 423 ? 23.780 -0.766 -52.343 1.00 88.38 423 THR A O 1
ATOM 3432 N N . LEU A 1 424 ? 24.695 -2.466 -51.181 1.00 85.62 424 LEU A N 1
ATOM 3433 C CA . LEU A 1 424 ? 24.840 -3.413 -52.283 1.00 85.62 424 LEU A CA 1
ATOM 3434 C C . LEU A 1 424 ? 23.519 -3.701 -53.015 1.00 85.62 424 LEU A C 1
ATOM 3436 O O . LEU A 1 424 ? 23.525 -3.923 -54.226 1.00 85.62 424 LEU A O 1
ATOM 3440 N N . ALA A 1 425 ? 22.380 -3.689 -52.317 1.00 84.56 425 ALA A N 1
ATOM 3441 C CA . ALA A 1 425 ? 21.069 -3.961 -52.902 1.00 84.56 425 ALA A CA 1
ATOM 3442 C C . ALA A 1 425 ? 20.639 -2.873 -53.899 1.00 84.56 425 ALA A C 1
ATOM 3444 O O . ALA A 1 425 ? 19.949 -3.179 -54.877 1.00 84.56 425 ALA A O 1
ATOM 3445 N N . LYS A 1 426 ? 21.092 -1.624 -53.702 1.00 82.75 426 LYS A N 1
ATOM 3446 C CA . LYS A 1 426 ? 20.706 -0.470 -54.534 1.00 82.75 426 LYS A CA 1
ATOM 3447 C C . LYS A 1 426 ? 21.067 -0.673 -56.010 1.00 82.75 426 LYS A C 1
ATOM 3449 O O . LYS A 1 426 ? 20.303 -0.260 -56.881 1.00 82.75 426 LYS A O 1
ATOM 3454 N N . GLN A 1 427 ? 22.166 -1.371 -56.313 1.00 87.06 427 GLN A N 1
ATOM 3455 C CA . GLN A 1 427 ? 22.601 -1.617 -57.697 1.00 87.06 427 GLN A CA 1
ATOM 3456 C C . GLN A 1 427 ? 21.653 -2.541 -58.487 1.00 87.06 427 GLN A C 1
ATOM 3458 O O . GLN A 1 427 ? 21.639 -2.509 -59.716 1.00 87.06 427 GLN A O 1
ATOM 3463 N N . TYR A 1 428 ? 20.847 -3.353 -57.795 1.00 86.12 428 TYR A N 1
ATOM 3464 C CA . TYR A 1 428 ? 19.927 -4.317 -58.406 1.00 86.12 428 TYR A CA 1
ATOM 3465 C C . TYR A 1 428 ? 18.485 -3.788 -58.523 1.00 86.12 428 TYR A C 1
ATOM 3467 O O . TYR A 1 428 ? 17.608 -4.486 -59.046 1.00 86.12 428 TYR A O 1
ATOM 3475 N N . GLY A 1 429 ? 18.225 -2.558 -58.063 1.00 80.88 429 GLY A N 1
ATOM 3476 C CA . GLY A 1 429 ? 16.910 -1.916 -58.105 1.00 80.88 429 GLY A CA 1
ATOM 3477 C C . GLY A 1 429 ? 15.800 -2.798 -57.521 1.00 80.88 429 GLY A C 1
ATOM 3478 O O . GLY A 1 429 ? 15.949 -3.407 -56.467 1.00 80.88 429 GLY A O 1
ATOM 3479 N N . ASN A 1 430 ? 14.682 -2.924 -58.243 1.00 80.25 430 ASN A N 1
ATOM 3480 C CA . ASN A 1 430 ? 13.527 -3.724 -57.810 1.00 80.25 430 ASN A CA 1
ATOM 3481 C C . ASN A 1 430 ? 13.658 -5.233 -58.115 1.00 80.25 430 ASN A C 1
ATOM 3483 O O . ASN A 1 430 ? 12.677 -5.975 -58.013 1.00 80.25 430 ASN A O 1
ATOM 3487 N N . ASN A 1 431 ? 14.838 -5.724 -58.516 1.00 87.38 431 ASN A N 1
ATOM 3488 C CA . ASN A 1 431 ? 15.049 -7.149 -58.775 1.00 87.38 431 ASN A CA 1
ATOM 3489 C C . ASN A 1 431 ? 15.371 -7.914 -57.482 1.00 87.38 431 ASN A C 1
ATOM 3491 O O . ASN A 1 431 ? 16.480 -8.402 -57.268 1.00 87.38 431 ASN A O 1
ATOM 3495 N N . TYR A 1 432 ? 14.365 -8.070 -56.620 1.00 84.56 432 TYR A N 1
ATOM 3496 C CA . TYR A 1 432 ? 14.519 -8.713 -55.310 1.00 84.56 432 TYR A CA 1
ATOM 3497 C C . TYR A 1 432 ? 15.006 -10.166 -55.379 1.00 84.56 432 TYR A C 1
ATOM 3499 O O . TYR A 1 432 ? 15.601 -10.658 -54.425 1.00 84.56 432 TYR A O 1
ATOM 3507 N N . ARG A 1 433 ? 14.763 -10.872 -56.494 1.00 87.06 433 ARG A N 1
ATOM 3508 C CA . ARG A 1 433 ? 15.299 -12.228 -56.694 1.00 87.06 433 ARG A CA 1
ATOM 3509 C C . ARG A 1 433 ? 16.814 -12.214 -56.844 1.00 87.06 433 ARG A C 1
ATOM 3511 O O . ARG A 1 433 ? 17.453 -13.141 -56.363 1.00 87.06 433 ARG A O 1
ATOM 3518 N N . GLU A 1 434 ? 17.358 -11.188 -57.492 1.00 90.81 434 GLU A N 1
ATOM 3519 C CA . GLU A 1 434 ? 18.802 -11.019 -57.624 1.00 90.81 434 GLU A CA 1
ATOM 3520 C C . GLU A 1 434 ? 19.419 -10.587 -56.300 1.00 90.81 434 GLU A C 1
ATOM 3522 O O . GLU A 1 434 ? 20.340 -11.242 -55.831 1.00 90.81 434 GLU A O 1
ATOM 3527 N N . VAL A 1 435 ? 18.825 -9.595 -55.624 1.00 87.88 435 VAL A N 1
ATOM 3528 C CA . VAL A 1 435 ? 19.250 -9.161 -54.279 1.00 87.88 435 VAL A CA 1
ATOM 3529 C C . VAL A 1 435 ? 19.373 -10.353 -53.323 1.00 87.88 435 VAL A C 1
ATOM 3531 O O . VAL A 1 435 ? 20.355 -10.484 -52.601 1.00 87.88 435 VAL A O 1
ATOM 3534 N N . GLN A 1 436 ? 18.409 -11.280 -53.361 1.00 89.50 436 GLN A N 1
ATOM 3535 C CA . GLN A 1 436 ? 18.413 -12.465 -52.501 1.00 89.50 436 GLN A CA 1
ATOM 3536 C C . GLN A 1 436 ? 19.571 -13.443 -52.762 1.00 89.50 436 GLN A C 1
ATOM 3538 O O . GLN A 1 436 ? 19.873 -14.239 -51.875 1.00 89.50 436 GLN A O 1
ATOM 3543 N N . LYS A 1 437 ? 20.214 -13.417 -53.937 1.00 91.62 437 LYS A N 1
ATOM 3544 C CA . LYS A 1 437 ? 21.408 -14.235 -54.214 1.00 91.62 437 LYS A CA 1
ATOM 3545 C C . LYS A 1 437 ? 22.665 -13.677 -53.549 1.00 91.62 437 LYS A C 1
ATOM 3547 O O . LYS A 1 437 ? 23.585 -14.442 -53.295 1.00 91.62 437 LYS A O 1
ATOM 3552 N N . HIS A 1 438 ? 22.667 -12.381 -53.244 1.00 91.06 438 HIS A N 1
ATOM 3553 C CA . HIS A 1 438 ? 23.803 -11.650 -52.685 1.00 91.06 438 HIS A CA 1
ATOM 3554 C C . HIS A 1 438 ? 23.656 -11.369 -51.182 1.00 91.06 438 HIS A C 1
ATOM 3556 O O . HIS A 1 438 ? 24.396 -10.566 -50.631 1.00 91.06 438 HIS A O 1
ATOM 3562 N N . ILE A 1 439 ? 22.729 -12.040 -50.482 1.00 90.62 439 ILE A N 1
ATOM 3563 C CA . ILE A 1 439 ? 22.538 -11.866 -49.027 1.00 90.62 439 ILE A CA 1
ATOM 3564 C C . ILE A 1 439 ? 23.832 -12.136 -48.247 1.00 90.62 439 ILE A C 1
ATOM 3566 O O . ILE A 1 439 ? 24.091 -11.474 -47.248 1.00 90.62 439 ILE A O 1
ATOM 3570 N N . SER A 1 440 ? 24.662 -13.074 -48.714 1.00 91.00 440 SER A N 1
ATOM 3571 C CA . SER A 1 440 ? 25.950 -13.387 -48.088 1.00 91.00 440 SER A CA 1
ATOM 3572 C C . SER A 1 440 ? 26.969 -12.250 -48.137 1.00 91.00 440 SER A C 1
ATOM 3574 O O . SER A 1 440 ? 27.962 -12.311 -47.421 1.00 91.00 440 SER A O 1
ATOM 3576 N N . GLU A 1 441 ? 26.744 -11.254 -48.993 1.00 91.69 441 GLU A N 1
ATOM 3577 C CA . GLU A 1 441 ? 27.605 -10.082 -49.164 1.00 91.69 441 GLU A CA 1
ATOM 3578 C C . GLU A 1 441 ? 27.111 -8.870 -48.359 1.00 91.69 441 GLU A C 1
ATOM 3580 O O . GLU A 1 441 ? 27.755 -7.826 -48.377 1.00 91.69 441 GLU A O 1
ATOM 3585 N N . PHE A 1 442 ? 25.979 -8.983 -47.656 1.00 93.12 442 PHE A N 1
ATOM 3586 C CA . PHE A 1 442 ? 25.527 -7.945 -46.730 1.00 93.12 442 PHE A CA 1
ATOM 3587 C C . PHE A 1 442 ? 26.353 -7.975 -45.438 1.00 93.12 442 PHE A C 1
ATOM 3589 O O . PHE A 1 442 ? 26.940 -8.999 -45.079 1.00 93.12 442 PHE A O 1
ATOM 3596 N N . SER A 1 443 ? 26.344 -6.869 -44.699 1.00 93.38 443 SER A N 1
ATOM 3597 C CA . SER A 1 443 ? 26.910 -6.792 -43.350 1.00 93.38 443 SER A CA 1
ATOM 3598 C C . SER A 1 443 ? 25.885 -6.269 -42.352 1.00 93.38 443 SER A C 1
ATOM 3600 O O . SER A 1 443 ? 25.093 -5.382 -42.654 1.00 93.38 443 SER A O 1
ATOM 3602 N N . ILE A 1 444 ? 25.901 -6.830 -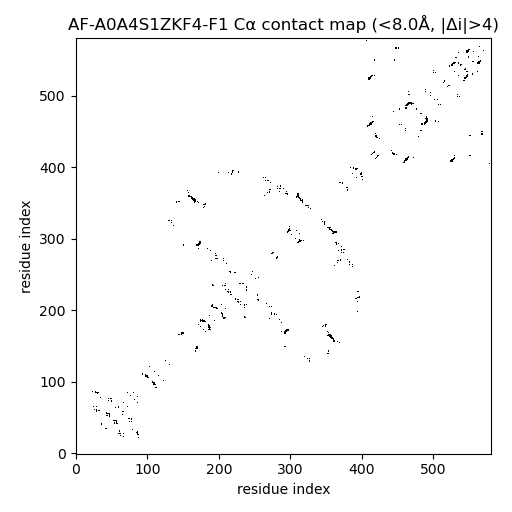41.145 1.00 95.94 444 ILE A N 1
ATOM 3603 C CA . ILE A 1 444 ? 25.178 -6.288 -39.990 1.00 95.94 444 ILE A CA 1
ATOM 3604 C C . ILE A 1 444 ? 26.039 -5.175 -39.390 1.00 95.94 444 ILE A C 1
ATOM 3606 O O . ILE A 1 444 ? 27.255 -5.354 -39.285 1.00 95.94 444 ILE A O 1
ATOM 3610 N N . PHE A 1 445 ? 25.437 -4.046 -39.008 1.00 96.06 445 PHE A N 1
ATOM 3611 C CA . PHE A 1 445 ? 26.190 -2.984 -38.333 1.00 96.06 445 PHE A CA 1
ATOM 3612 C C . PHE A 1 445 ? 26.767 -3.482 -37.001 1.00 96.06 445 PHE A C 1
ATOM 3614 O O . PHE A 1 445 ? 26.175 -4.319 -36.315 1.00 96.06 445 PHE A O 1
ATOM 3621 N N . GLU A 1 446 ? 27.945 -2.974 -36.641 1.00 95.38 446 GLU A N 1
ATOM 3622 C CA . GLU A 1 446 ? 28.666 -3.388 -35.435 1.00 95.38 446 GLU A CA 1
ATOM 3623 C C . GLU A 1 446 ? 27.805 -3.192 -34.175 1.00 95.38 446 GLU A C 1
ATOM 3625 O O . GLU A 1 446 ? 27.258 -2.116 -33.951 1.00 95.38 446 GLU A O 1
ATOM 3630 N N . GLY A 1 447 ? 27.666 -4.241 -33.357 1.00 94.50 447 GLY A N 1
ATOM 3631 C CA . GLY A 1 447 ? 26.880 -4.226 -32.118 1.00 94.50 447 GLY A CA 1
ATOM 3632 C C . GLY A 1 447 ? 25.394 -4.572 -32.274 1.00 94.50 447 GLY A C 1
ATOM 3633 O O . GLY A 1 447 ? 24.747 -4.913 -31.287 1.00 94.50 447 GLY A O 1
ATOM 3634 N N . ILE A 1 448 ? 24.824 -4.544 -33.487 1.00 96.75 448 ILE A N 1
ATOM 3635 C CA . ILE A 1 448 ? 23.388 -4.822 -33.688 1.00 96.75 448 ILE A CA 1
ATOM 3636 C C . ILE A 1 448 ? 23.016 -6.251 -33.289 1.00 96.75 448 ILE A C 1
ATOM 3638 O O . ILE A 1 448 ? 21.940 -6.480 -32.736 1.00 96.75 448 ILE A O 1
ATOM 3642 N N . LYS A 1 449 ? 23.886 -7.228 -33.565 1.00 95.69 449 LYS A N 1
ATOM 3643 C CA . LYS A 1 449 ? 23.598 -8.629 -33.244 1.00 95.69 449 LYS A CA 1
ATOM 3644 C C . LYS A 1 449 ? 23.509 -8.837 -31.733 1.00 95.69 449 LYS A C 1
ATOM 3646 O O . LYS A 1 449 ? 22.577 -9.481 -31.263 1.00 95.69 449 LYS A O 1
ATOM 3651 N N . GLU A 1 450 ? 24.453 -8.270 -30.993 1.00 92.94 450 GLU A N 1
ATOM 3652 C CA . GLU A 1 450 ? 24.513 -8.304 -29.535 1.00 92.94 450 GLU A CA 1
ATOM 3653 C C . GLU A 1 450 ? 23.315 -7.580 -28.913 1.00 92.94 450 GLU A C 1
ATOM 3655 O O . GLU A 1 450 ? 22.723 -8.082 -27.957 1.00 92.94 450 GLU A O 1
ATOM 3660 N N . VAL A 1 451 ? 22.929 -6.436 -29.486 1.00 94.19 451 VAL A N 1
ATOM 3661 C CA . VAL A 1 451 ? 21.755 -5.673 -29.055 1.00 94.19 451 VAL A CA 1
ATOM 3662 C C . VAL A 1 451 ? 20.469 -6.468 -29.268 1.00 94.19 451 VAL A C 1
ATOM 3664 O O . VAL A 1 451 ? 19.674 -6.578 -28.341 1.00 94.19 451 VAL A O 1
ATOM 3667 N N . ILE A 1 452 ? 20.264 -7.067 -30.445 1.00 96.81 452 ILE A N 1
ATOM 3668 C CA . ILE A 1 452 ? 19.082 -7.903 -30.715 1.00 96.81 452 ILE A CA 1
ATOM 3669 C C . ILE A 1 452 ? 19.005 -9.070 -29.730 1.00 96.81 452 ILE A C 1
ATOM 3671 O O . ILE A 1 452 ? 17.927 -9.328 -29.198 1.00 96.81 452 ILE A O 1
ATOM 3675 N N . GLU A 1 453 ? 20.124 -9.756 -29.478 1.00 91.31 453 GLU A N 1
ATOM 3676 C CA . GLU A 1 453 ? 20.159 -10.894 -28.555 1.00 91.31 453 GLU A CA 1
ATOM 3677 C C . GLU A 1 453 ? 19.707 -10.467 -27.154 1.00 91.31 453 GLU A C 1
ATOM 3679 O O . GLU A 1 453 ? 18.744 -11.016 -26.627 1.00 91.31 453 GLU A O 1
ATOM 3684 N N . GLN A 1 454 ? 20.306 -9.413 -26.599 1.00 85.56 454 GLN A N 1
ATOM 3685 C CA . GLN A 1 454 ? 19.963 -8.926 -25.260 1.00 85.56 454 GLN A CA 1
ATOM 3686 C C . GLN A 1 454 ? 18.536 -8.365 -25.179 1.00 85.56 454 GLN A C 1
ATOM 3688 O O . GLN A 1 454 ? 17.811 -8.644 -24.228 1.00 85.56 454 GLN A O 1
ATOM 3693 N N . LEU A 1 455 ? 18.088 -7.601 -26.182 1.00 90.00 455 LEU A N 1
ATOM 3694 C CA . LEU A 1 455 ? 16.722 -7.070 -26.197 1.00 90.00 455 LEU A CA 1
ATOM 3695 C C . LEU A 1 455 ? 15.683 -8.193 -26.261 1.00 90.00 455 LEU A C 1
ATOM 3697 O O . LEU A 1 455 ? 14.633 -8.089 -25.630 1.00 90.00 455 LEU A O 1
ATOM 3701 N N . SER A 1 456 ? 15.968 -9.273 -26.989 1.00 89.50 456 SER A N 1
ATOM 3702 C CA . SER A 1 456 ? 15.041 -10.396 -27.145 1.00 89.50 456 SER A CA 1
ATOM 3703 C C . SER A 1 456 ? 14.781 -11.182 -25.851 1.00 89.50 456 SER A C 1
ATOM 3705 O O . SER A 1 456 ? 13.772 -11.881 -25.766 1.00 89.50 456 SER A O 1
ATOM 3707 N N . GLU A 1 457 ? 15.640 -11.049 -24.832 1.00 82.88 457 GLU A N 1
ATOM 3708 C CA . GLU A 1 457 ? 15.463 -11.707 -23.528 1.00 82.88 457 GLU A CA 1
ATOM 3709 C C . GLU A 1 457 ? 14.273 -11.133 -22.741 1.00 82.88 457 GLU A C 1
ATOM 3711 O O . GLU A 1 457 ? 13.609 -11.854 -21.990 1.00 82.88 457 GLU A O 1
ATOM 3716 N N . HIS A 1 458 ? 13.977 -9.843 -22.929 1.00 79.25 458 HIS A N 1
ATOM 3717 C CA . HIS A 1 458 ? 13.018 -9.101 -22.100 1.00 79.25 458 HIS A CA 1
ATOM 3718 C C . HIS A 1 458 ? 11.997 -8.272 -22.896 1.00 79.25 458 HIS A C 1
ATOM 3720 O O . HIS A 1 458 ? 11.037 -7.744 -22.324 1.00 79.25 458 HIS A O 1
ATOM 3726 N N . HIS A 1 459 ? 12.167 -8.150 -24.213 1.00 87.75 459 HIS A N 1
ATOM 3727 C CA . HIS A 1 459 ? 11.345 -7.309 -25.081 1.00 87.75 459 HIS A CA 1
ATOM 3728 C C . HIS A 1 459 ? 10.914 -8.036 -26.355 1.00 87.75 459 HIS A C 1
ATOM 3730 O O . HIS A 1 459 ? 11.472 -9.060 -26.747 1.00 87.75 459 HIS A O 1
ATOM 3736 N N . ILE A 1 460 ? 9.890 -7.494 -27.017 1.00 92.38 460 ILE A N 1
ATOM 3737 C CA . ILE A 1 460 ? 9.356 -8.066 -28.255 1.00 92.38 460 ILE A CA 1
ATOM 3738 C C . ILE A 1 460 ? 9.857 -7.240 -29.434 1.00 92.38 460 ILE A C 1
ATOM 3740 O O . ILE A 1 460 ? 9.535 -6.058 -29.556 1.00 92.38 460 ILE A O 1
ATOM 3744 N N . ILE A 1 461 ? 10.613 -7.879 -30.324 1.00 96.62 461 ILE A N 1
ATOM 3745 C CA . ILE A 1 461 ? 11.226 -7.217 -31.478 1.00 96.62 461 ILE A CA 1
ATOM 3746 C C . ILE A 1 461 ? 10.357 -7.399 -32.727 1.00 96.62 461 ILE A C 1
ATOM 3748 O O . ILE A 1 461 ? 9.928 -8.512 -33.053 1.00 96.62 461 ILE A O 1
ATOM 3752 N N . TYR A 1 462 ? 10.132 -6.296 -33.437 1.00 97.94 462 TYR A N 1
ATOM 3753 C CA . TYR A 1 462 ? 9.495 -6.221 -34.749 1.00 97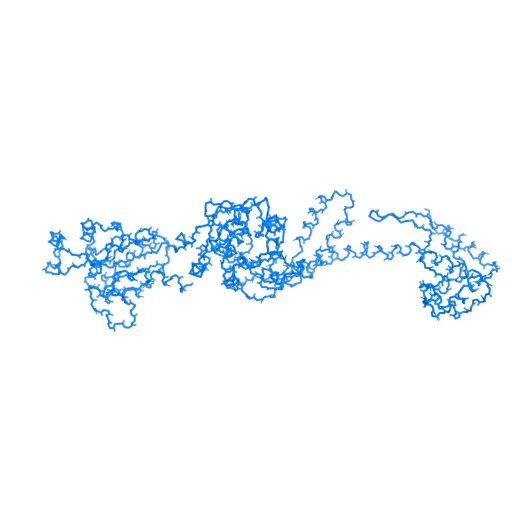.94 462 TYR A CA 1
ATOM 3754 C C . TYR A 1 462 ? 10.427 -5.555 -35.760 1.00 97.94 462 TYR A C 1
ATOM 3756 O O . TYR A 1 462 ? 11.254 -4.718 -35.408 1.00 97.94 462 TYR A O 1
ATOM 3764 N N . VAL A 1 463 ? 10.252 -5.895 -37.037 1.00 98.12 463 VAL A N 1
ATOM 3765 C CA . VAL A 1 463 ? 10.927 -5.206 -38.146 1.00 98.12 463 VAL A CA 1
ATOM 3766 C C . VAL A 1 463 ? 9.880 -4.628 -39.079 1.00 98.12 463 VAL A C 1
ATOM 3768 O O . VAL A 1 463 ? 9.004 -5.356 -39.554 1.00 98.12 463 VAL A O 1
ATOM 3771 N N . VAL A 1 464 ? 9.971 -3.330 -39.353 1.00 97.44 464 VAL A N 1
ATOM 3772 C CA . VAL A 1 464 ? 9.037 -2.592 -40.208 1.00 97.44 464 VAL A CA 1
ATOM 3773 C C . VAL A 1 464 ? 9.838 -1.876 -41.279 1.00 97.44 464 VAL A C 1
ATOM 3775 O O . VAL A 1 464 ? 10.619 -0.998 -40.963 1.00 97.44 464 VAL A O 1
ATOM 3778 N N . SER A 1 465 ? 9.645 -2.225 -42.552 1.00 94.88 465 SER A N 1
ATOM 3779 C CA . SER A 1 465 ? 10.446 -1.634 -43.632 1.00 94.88 465 SER A CA 1
ATOM 3780 C C . SER A 1 465 ? 9.670 -1.461 -44.934 1.00 94.88 465 SER A C 1
ATOM 3782 O O . SER A 1 465 ? 8.757 -2.223 -45.264 1.00 94.88 465 SER A O 1
ATOM 3784 N N . GLY A 1 466 ? 10.085 -0.473 -45.730 1.00 91.50 466 GLY A N 1
ATOM 3785 C CA . GLY A 1 466 ? 9.634 -0.293 -47.110 1.00 91.50 466 GLY A CA 1
ATOM 3786 C C . GLY A 1 466 ? 10.073 -1.412 -48.066 1.00 91.50 466 GLY A C 1
ATOM 3787 O O . GLY A 1 466 ? 9.593 -1.458 -49.198 1.00 91.50 466 GLY A O 1
ATOM 3788 N N . ASN A 1 467 ? 10.939 -2.331 -47.632 1.00 90.19 467 ASN A N 1
ATOM 3789 C CA . ASN A 1 467 ? 11.425 -3.443 -48.445 1.00 90.19 467 ASN A CA 1
ATOM 3790 C C . ASN A 1 467 ? 10.532 -4.673 -48.416 1.00 90.19 467 ASN A C 1
ATOM 3792 O O . ASN A 1 467 ? 9.739 -4.888 -47.502 1.00 90.19 467 ASN A O 1
ATOM 3796 N N . VAL A 1 468 ? 10.678 -5.530 -49.429 1.00 91.31 468 VAL A N 1
ATOM 3797 C CA . VAL A 1 468 ? 9.900 -6.769 -49.533 1.00 91.31 468 VAL A CA 1
ATOM 3798 C C . VAL A 1 468 ? 10.212 -7.684 -48.350 1.00 91.31 468 VAL A C 1
ATOM 3800 O O . VAL A 1 468 ? 11.327 -8.191 -48.214 1.00 91.31 468 VAL A O 1
ATOM 3803 N N . GLY A 1 469 ? 9.192 -7.983 -47.541 1.00 92.56 469 GLY A N 1
ATOM 3804 C CA . GLY A 1 469 ? 9.361 -8.741 -46.295 1.00 92.56 469 GLY A CA 1
ATOM 3805 C C . GLY A 1 469 ? 9.988 -10.130 -46.474 1.00 92.56 469 GLY A C 1
ATOM 3806 O O . GLY A 1 469 ? 10.683 -10.606 -45.584 1.00 92.56 469 GLY A O 1
ATOM 3807 N N . SER A 1 470 ? 9.816 -10.782 -47.632 1.00 92.62 470 SER A N 1
ATOM 3808 C CA . SER A 1 470 ? 10.472 -12.070 -47.905 1.00 92.62 470 SER A CA 1
ATOM 3809 C C . SER A 1 470 ? 11.997 -11.972 -47.992 1.00 92.62 470 SER A C 1
ATOM 3811 O O . SER A 1 470 ? 12.677 -12.944 -47.684 1.00 92.62 470 SER A O 1
ATOM 3813 N N . THR A 1 471 ? 12.536 -10.832 -48.434 1.00 92.00 471 THR A N 1
ATOM 3814 C CA . THR A 1 471 ? 13.988 -10.603 -48.481 1.00 92.00 471 THR A CA 1
ATOM 3815 C C . THR A 1 471 ? 14.524 -10.405 -47.068 1.00 92.00 471 THR A C 1
ATOM 3817 O O . THR A 1 471 ? 15.453 -11.102 -46.678 1.00 92.00 471 THR A O 1
ATOM 3820 N N . ILE A 1 472 ? 13.856 -9.564 -46.272 1.00 95.12 472 ILE A N 1
ATOM 3821 C CA . ILE A 1 472 ? 14.207 -9.292 -44.869 1.00 95.12 472 ILE A CA 1
ATOM 3822 C C . ILE A 1 472 ? 14.258 -10.593 -44.056 1.00 95.12 472 ILE A C 1
ATOM 3824 O O . ILE A 1 472 ? 15.246 -10.870 -43.383 1.00 95.12 472 ILE A O 1
ATOM 3828 N N . LYS A 1 473 ? 13.237 -11.452 -44.184 1.00 96.31 473 LYS A N 1
ATOM 3829 C CA . LYS A 1 473 ? 13.193 -12.751 -43.488 1.00 96.31 473 LYS A CA 1
ATOM 3830 C C . LYS A 1 473 ? 14.387 -13.648 -43.826 1.00 96.31 473 LYS A C 1
ATOM 3832 O O . LYS A 1 473 ? 14.941 -14.272 -42.929 1.00 96.31 473 LYS A O 1
ATOM 3837 N N . LYS A 1 474 ? 14.810 -13.694 -45.094 1.00 95.25 474 LYS A N 1
ATOM 3838 C CA . LYS A 1 474 ? 15.985 -14.481 -45.508 1.00 95.25 474 LYS A CA 1
ATOM 3839 C C . LYS A 1 474 ? 17.284 -13.932 -44.920 1.00 95.25 474 LYS A C 1
ATOM 3841 O O . LYS A 1 474 ? 18.154 -14.715 -44.561 1.00 95.25 474 LYS A O 1
ATOM 3846 N N . VAL A 1 475 ? 17.401 -12.610 -44.811 1.00 94.31 475 VAL A N 1
ATOM 3847 C CA . VAL A 1 475 ? 18.561 -11.942 -44.203 1.00 94.31 475 VAL A CA 1
ATOM 3848 C C . VAL A 1 475 ? 18.627 -12.238 -42.702 1.00 94.31 475 VAL A C 1
ATOM 3850 O O . VAL A 1 475 ? 19.665 -12.689 -42.227 1.00 94.31 475 VAL A O 1
ATOM 3853 N N . ILE A 1 476 ? 17.508 -12.098 -41.978 1.00 96.50 476 ILE A N 1
ATOM 3854 C CA . ILE A 1 476 ? 17.395 -12.468 -40.552 1.00 96.50 476 ILE A CA 1
ATOM 3855 C C . ILE A 1 476 ? 17.839 -13.919 -40.326 1.00 96.50 476 ILE A C 1
ATOM 3857 O O . ILE A 1 476 ? 18.639 -14.188 -39.432 1.00 96.50 476 ILE A O 1
ATOM 3861 N N . GLN A 1 477 ? 17.372 -14.844 -41.171 1.00 96.69 477 GLN A N 1
ATOM 3862 C CA . GLN A 1 477 ? 17.755 -16.256 -41.103 1.00 96.69 477 GLN A CA 1
ATOM 3863 C C . GLN A 1 477 ? 19.245 -16.481 -41.389 1.00 96.69 477 GLN A C 1
ATOM 3865 O O . GLN A 1 477 ? 19.876 -17.277 -40.701 1.00 96.69 477 GLN A O 1
ATOM 3870 N N . TYR A 1 478 ? 19.811 -15.798 -42.387 1.00 96.00 478 TYR A N 1
ATOM 3871 C CA . TYR A 1 478 ? 21.217 -15.957 -42.763 1.00 96.00 478 TYR A CA 1
ATOM 3872 C C . TYR A 1 478 ? 22.173 -15.478 -41.661 1.00 96.00 478 TYR A C 1
ATOM 3874 O O . TYR A 1 478 ? 23.123 -16.181 -41.326 1.00 96.00 478 TYR A O 1
ATOM 3882 N N . PHE A 1 479 ? 21.903 -14.314 -41.060 1.00 95.56 479 PHE A N 1
ATOM 3883 C CA . PHE A 1 479 ? 22.736 -13.755 -39.986 1.00 95.56 479 PHE A CA 1
ATOM 3884 C C . PHE A 1 479 ? 22.409 -14.306 -38.591 1.00 95.56 479 PHE A C 1
ATOM 3886 O O . PHE A 1 479 ? 23.130 -14.011 -37.630 1.00 95.56 479 PHE A O 1
ATOM 3893 N N . ASN A 1 480 ? 21.365 -15.137 -38.491 1.00 95.38 480 ASN A N 1
ATOM 3894 C CA . ASN A 1 480 ? 20.846 -15.693 -37.246 1.00 95.38 480 ASN A CA 1
ATOM 3895 C C . ASN A 1 480 ? 20.552 -14.589 -36.218 1.00 95.38 480 ASN A C 1
ATOM 3897 O O . ASN A 1 480 ? 21.077 -14.608 -35.104 1.00 95.38 480 ASN A O 1
ATOM 3901 N N . LEU A 1 481 ? 19.767 -13.595 -36.637 1.00 96.00 481 LEU A N 1
ATOM 3902 C CA . LEU A 1 481 ? 19.261 -12.557 -35.742 1.00 96.00 481 LEU A CA 1
ATOM 3903 C C . LEU A 1 481 ? 18.057 -13.111 -34.980 1.00 96.00 481 LEU A C 1
ATOM 3905 O O . LEU A 1 481 ? 17.159 -13.683 -35.604 1.00 96.00 481 LEU A O 1
ATOM 3909 N N . ASN A 1 482 ? 18.023 -12.931 -33.657 1.00 95.62 482 ASN A N 1
ATOM 3910 C CA . ASN A 1 482 ? 16.944 -13.434 -32.807 1.00 95.62 482 ASN A CA 1
ATOM 3911 C C . ASN A 1 482 ? 15.658 -12.590 -32.936 1.00 95.62 482 ASN A C 1
ATOM 3913 O O . ASN A 1 482 ? 15.237 -11.892 -32.017 1.00 95.62 482 ASN A O 1
ATOM 3917 N N . ILE A 1 483 ? 15.055 -12.614 -34.128 1.00 97.06 483 ILE A N 1
ATOM 3918 C CA . ILE A 1 483 ? 13.836 -11.881 -34.480 1.00 97.06 483 ILE A CA 1
ATOM 3919 C C . ILE A 1 483 ? 12.809 -12.878 -35.038 1.00 97.06 483 ILE A C 1
ATOM 3921 O O . ILE A 1 483 ? 13.074 -13.504 -36.073 1.00 97.06 483 ILE A O 1
ATOM 3925 N N . PRO A 1 484 ? 11.617 -13.011 -34.425 1.00 94.81 484 PRO A N 1
ATOM 3926 C CA . PRO A 1 484 ? 10.560 -13.874 -34.946 1.00 94.81 484 PRO A CA 1
ATOM 3927 C C . PRO A 1 484 ? 10.135 -13.459 -36.361 1.00 94.81 484 PRO A C 1
ATOM 3929 O O . PRO A 1 484 ? 9.830 -12.295 -36.628 1.00 94.81 484 PRO A O 1
ATOM 3932 N N . LEU A 1 485 ? 10.084 -14.408 -37.298 1.00 96.00 485 LEU A N 1
ATOM 3933 C CA . LEU A 1 485 ? 9.804 -14.110 -38.711 1.00 96.00 485 LEU A CA 1
ATOM 3934 C C . LEU A 1 485 ? 8.361 -13.640 -38.944 1.00 96.00 485 LEU A C 1
ATOM 3936 O O . LEU A 1 485 ? 8.064 -13.017 -39.968 1.00 96.00 485 LEU A O 1
ATOM 3940 N N . GLU A 1 486 ? 7.450 -13.965 -38.036 1.00 95.19 486 GLU A N 1
ATOM 3941 C CA . GLU A 1 486 ? 6.081 -13.462 -37.963 1.00 95.19 486 GLU A CA 1
ATOM 3942 C C . GLU A 1 486 ? 6.014 -11.966 -37.629 1.00 95.19 486 GLU A C 1
ATOM 3944 O O . GLU A 1 486 ? 5.090 -11.301 -38.092 1.00 95.19 486 GLU A O 1
ATOM 3949 N N . ASN A 1 487 ? 7.030 -11.419 -36.953 1.00 97.12 487 ASN A N 1
ATOM 3950 C CA . ASN A 1 487 ? 7.105 -10.012 -36.548 1.00 97.12 487 ASN A CA 1
ATOM 3951 C C . ASN A 1 487 ? 7.723 -9.100 -37.627 1.00 97.12 487 ASN A C 1
ATOM 3953 O O . ASN A 1 487 ? 8.014 -7.929 -37.384 1.00 97.12 487 ASN A O 1
ATOM 3957 N N . VAL A 1 488 ? 7.929 -9.618 -38.842 1.00 97.75 488 VAL A N 1
ATOM 3958 C CA . VAL A 1 488 ? 8.500 -8.863 -39.964 1.00 97.75 488 VAL A CA 1
ATOM 3959 C C . VAL A 1 488 ? 7.395 -8.352 -40.887 1.00 97.75 488 VAL A C 1
ATOM 3961 O O . VAL A 1 488 ? 6.744 -9.117 -41.613 1.00 97.75 488 VAL A O 1
ATOM 3964 N N . HIS A 1 489 ? 7.245 -7.032 -40.921 1.00 97.44 489 HIS A N 1
ATOM 3965 C CA . HIS A 1 489 ? 6.312 -6.294 -41.760 1.00 97.44 489 HIS A CA 1
ATOM 3966 C C . HIS A 1 489 ? 7.079 -5.519 -42.836 1.00 97.44 489 HIS A C 1
ATOM 3968 O O . HIS A 1 489 ? 7.655 -4.467 -42.591 1.00 97.44 489 HIS A O 1
ATOM 3974 N N . GLY A 1 490 ? 7.075 -6.057 -44.054 1.00 95.06 490 GLY A N 1
ATOM 3975 C CA . GLY A 1 490 ? 7.645 -5.399 -45.229 1.00 95.06 490 GLY A CA 1
ATOM 3976 C C . GLY A 1 490 ? 6.586 -4.974 -46.246 1.00 95.06 490 GLY A C 1
ATOM 3977 O O . GLY A 1 490 ? 5.397 -5.281 -46.103 1.00 95.06 490 GLY A O 1
ATOM 3978 N N . TYR A 1 491 ? 7.036 -4.350 -47.330 1.00 93.94 491 TYR A N 1
ATOM 3979 C CA . TYR A 1 491 ? 6.229 -4.042 -48.506 1.00 93.94 491 TYR A CA 1
ATOM 3980 C C . TYR A 1 491 ? 5.523 -5.281 -49.078 1.00 93.94 491 TYR A C 1
ATOM 3982 O O . TYR A 1 491 ? 6.078 -6.386 -49.140 1.00 93.94 491 TYR A O 1
ATOM 3990 N N . ARG A 1 492 ? 4.285 -5.067 -49.539 1.00 90.25 492 ARG A N 1
ATOM 3991 C CA . ARG A 1 492 ? 3.437 -6.050 -50.220 1.00 90.25 492 ARG A CA 1
ATOM 3992 C C . ARG A 1 492 ? 2.865 -5.444 -51.497 1.00 90.25 492 ARG A C 1
ATOM 3994 O O . ARG A 1 492 ? 2.662 -4.235 -51.585 1.00 90.25 492 ARG A O 1
ATOM 4001 N N . GLN A 1 493 ? 2.574 -6.298 -52.478 1.00 89.88 493 GLN A N 1
ATOM 4002 C CA . GLN A 1 493 ? 1.944 -5.873 -53.727 1.00 89.88 493 GLN A CA 1
ATOM 4003 C C . GLN A 1 493 ? 0.650 -5.094 -53.441 1.00 89.88 493 GLN A C 1
ATOM 4005 O O . GLN A 1 493 ? -0.206 -5.566 -52.694 1.00 89.88 493 GLN A O 1
ATOM 4010 N N . GLY A 1 494 ? 0.523 -3.910 -54.044 1.00 89.69 494 GLY A N 1
ATOM 4011 C CA . GLY A 1 494 ? -0.619 -3.009 -53.857 1.00 89.69 494 GLY A CA 1
ATOM 4012 C C . GLY A 1 494 ? -0.387 -1.882 -52.846 1.00 89.69 494 GLY A C 1
ATOM 4013 O O . GLY A 1 494 ? -1.266 -1.041 -52.684 1.00 89.69 494 GLY A O 1
ATOM 4014 N N . TYR A 1 495 ? 0.771 -1.831 -52.180 1.00 93.81 495 TYR A N 1
ATOM 4015 C CA . TYR A 1 495 ? 1.146 -0.674 -51.359 1.00 93.81 495 TYR A CA 1
ATOM 4016 C C . TYR A 1 495 ? 1.664 0.480 -52.238 1.00 93.81 495 TYR A C 1
ATOM 4018 O O . TYR A 1 495 ? 2.093 0.234 -53.371 1.00 93.81 495 TYR A O 1
ATOM 4026 N N . PRO A 1 496 ? 1.641 1.732 -51.739 1.00 93.94 496 PRO A N 1
ATOM 4027 C CA . PRO A 1 496 ? 2.185 2.878 -52.464 1.00 93.94 496 PRO A CA 1
ATOM 4028 C C . PRO A 1 496 ? 3.653 2.679 -52.863 1.00 93.94 496 PRO A C 1
ATOM 4030 O O . PRO A 1 496 ? 4.406 1.991 -52.174 1.00 93.94 496 PRO A O 1
ATOM 4033 N N . MET A 1 497 ? 4.045 3.282 -53.988 1.00 88.94 497 MET A N 1
ATOM 4034 C CA . MET A 1 497 ? 5.434 3.288 -54.478 1.00 88.94 497 MET A CA 1
ATOM 4035 C C . MET A 1 497 ? 6.248 4.468 -53.955 1.00 88.94 497 MET A C 1
ATOM 4037 O O . MET A 1 497 ? 7.466 4.361 -53.866 1.00 88.94 497 MET A O 1
ATOM 4041 N N . GLU A 1 498 ? 5.577 5.571 -53.629 1.00 92.88 498 GLU A N 1
ATOM 4042 C CA . GLU A 1 498 ? 6.185 6.744 -53.003 1.00 92.88 498 GLU A CA 1
ATOM 4043 C C . GLU A 1 498 ? 6.675 6.368 -51.593 1.00 92.88 498 GLU A C 1
ATOM 4045 O O . GLU A 1 498 ? 5.970 5.651 -50.877 1.00 92.88 498 GLU A O 1
ATOM 4050 N N . ASN A 1 499 ? 7.903 6.764 -51.244 1.00 88.31 499 ASN A N 1
ATOM 4051 C CA . ASN A 1 499 ? 8.635 6.249 -50.083 1.00 88.31 499 ASN A CA 1
ATOM 4052 C C . ASN A 1 499 ? 7.888 6.496 -48.769 1.00 88.31 499 ASN A C 1
ATOM 4054 O O . ASN A 1 499 ? 7.624 5.534 -48.039 1.00 88.31 499 ASN A O 1
ATOM 4058 N N . LEU A 1 500 ? 7.456 7.733 -48.520 1.00 92.62 500 LEU A N 1
ATOM 4059 C CA . LEU A 1 500 ? 6.781 8.105 -47.285 1.00 92.62 500 LEU A CA 1
ATOM 4060 C C . LEU A 1 500 ? 5.403 7.440 -47.189 1.00 92.62 500 LEU A C 1
ATOM 4062 O O . LEU A 1 500 ? 5.064 6.835 -46.169 1.00 92.62 500 LEU A O 1
ATOM 4066 N N . ALA A 1 501 ? 4.604 7.466 -48.260 1.00 94.38 501 ALA A N 1
ATOM 4067 C CA . ALA A 1 501 ? 3.310 6.787 -48.307 1.00 94.38 501 ALA A CA 1
ATOM 4068 C C . ALA A 1 501 ? 3.447 5.268 -48.121 1.00 94.38 501 ALA A C 1
ATOM 4070 O O . ALA A 1 501 ? 2.606 4.638 -47.470 1.00 94.38 501 ALA A O 1
ATOM 4071 N N . ARG A 1 502 ? 4.511 4.663 -48.663 1.00 94.69 502 ARG A N 1
ATOM 4072 C CA . ARG A 1 502 ? 4.827 3.247 -48.456 1.00 94.69 502 ARG A CA 1
ATOM 4073 C C . ARG A 1 502 ? 5.166 2.984 -46.997 1.00 94.69 502 ARG A C 1
ATOM 4075 O O . ARG A 1 502 ? 4.594 2.056 -46.425 1.00 94.69 502 ARG A O 1
ATOM 4082 N N . LYS A 1 503 ? 6.040 3.793 -46.389 1.00 94.69 503 LYS A N 1
ATOM 4083 C CA . LYS A 1 503 ? 6.439 3.647 -44.984 1.00 94.69 503 LYS A CA 1
ATOM 4084 C C . LYS A 1 503 ? 5.236 3.752 -44.057 1.00 94.69 503 LYS A C 1
ATOM 4086 O O . LYS A 1 503 ? 4.995 2.833 -43.275 1.00 94.69 503 LYS A O 1
ATOM 4091 N N . LYS A 1 504 ? 4.403 4.781 -44.243 1.00 95.50 504 LYS A N 1
ATOM 4092 C CA . LYS A 1 504 ? 3.140 4.956 -43.512 1.00 95.50 504 LYS A CA 1
ATOM 4093 C C . LYS A 1 504 ? 2.238 3.736 -43.642 1.00 95.50 504 LYS A C 1
ATOM 4095 O O . LYS A 1 504 ? 1.729 3.233 -42.644 1.00 95.50 504 LYS A O 1
ATOM 4100 N N . LYS A 1 505 ? 2.088 3.189 -44.856 1.00 96.75 505 LYS A N 1
ATOM 4101 C CA . LYS A 1 505 ? 1.231 2.018 -45.071 1.00 96.75 505 LYS A CA 1
ATOM 4102 C C . LYS A 1 505 ? 1.750 0.755 -44.382 1.00 96.75 505 LYS A C 1
ATOM 4104 O O . LYS A 1 505 ? 0.947 0.008 -43.821 1.00 96.75 505 LYS A O 1
ATOM 4109 N N . VAL A 1 506 ? 3.057 0.493 -44.433 1.00 96.25 506 VAL A N 1
ATOM 4110 C CA . VAL A 1 506 ? 3.655 -0.669 -43.751 1.00 96.25 506 VAL A CA 1
ATOM 4111 C C . VAL A 1 506 ? 3.554 -0.499 -42.234 1.00 96.25 506 VAL A C 1
ATOM 4113 O O . VAL A 1 506 ? 3.121 -1.432 -41.557 1.00 96.25 506 VAL A O 1
ATOM 4116 N N . MET A 1 507 ? 3.870 0.693 -41.719 1.00 95.25 507 MET A N 1
ATOM 4117 C CA . MET A 1 507 ? 3.785 1.023 -40.296 1.00 95.25 507 MET A CA 1
ATOM 4118 C C . MET A 1 507 ? 2.358 0.882 -39.762 1.00 95.25 507 MET A C 1
ATOM 4120 O O . MET A 1 507 ? 2.169 0.237 -38.738 1.00 95.25 507 MET A O 1
ATOM 4124 N N . GLN A 1 508 ? 1.347 1.376 -40.484 1.00 95.88 508 GLN A N 1
ATOM 4125 C CA . GLN A 1 508 ? -0.062 1.193 -40.122 1.00 95.88 508 GLN A CA 1
ATOM 4126 C C . GLN A 1 508 ? -0.396 -0.288 -39.900 1.00 95.88 508 GLN A C 1
ATOM 4128 O O . GLN A 1 508 ? -0.915 -0.666 -38.856 1.00 95.88 508 GLN A O 1
ATOM 4133 N N . VAL A 1 509 ? -0.060 -1.139 -40.875 1.00 96.12 509 VAL A N 1
ATOM 4134 C CA . VAL A 1 509 ? -0.380 -2.573 -40.818 1.00 96.12 509 VAL A CA 1
ATOM 4135 C C . VAL A 1 509 ? 0.394 -3.283 -39.707 1.00 96.12 509 VAL A C 1
ATOM 4137 O O . VAL A 1 509 ? -0.130 -4.217 -39.100 1.00 96.12 509 VAL A O 1
ATOM 4140 N N . ALA A 1 510 ? 1.631 -2.863 -39.439 1.00 96.50 510 ALA A N 1
ATOM 4141 C CA . ALA A 1 510 ? 2.406 -3.371 -38.316 1.00 96.50 510 ALA A CA 1
ATOM 4142 C C . ALA A 1 510 ? 1.770 -2.981 -36.977 1.00 96.50 510 ALA A C 1
ATOM 4144 O O . ALA A 1 510 ? 1.534 -3.850 -36.146 1.00 96.50 510 ALA A O 1
ATOM 4145 N N . LEU A 1 511 ? 1.422 -1.706 -36.791 1.00 95.31 511 LEU A N 1
ATOM 4146 C CA . LEU A 1 511 ? 0.819 -1.210 -35.555 1.00 95.31 511 LEU A CA 1
ATOM 4147 C C . LEU A 1 511 ? -0.551 -1.836 -35.285 1.00 95.31 511 LEU A C 1
ATOM 4149 O O . LEU A 1 511 ? -0.799 -2.249 -34.156 1.00 95.31 511 LEU A O 1
ATOM 4153 N N . ASP A 1 512 ? -1.406 -1.979 -36.300 1.00 93.94 512 ASP A N 1
ATOM 4154 C CA . ASP A 1 512 ? -2.700 -2.659 -36.156 1.00 93.94 512 ASP A CA 1
ATOM 4155 C C . ASP A 1 512 ? -2.507 -4.105 -35.660 1.00 93.94 512 ASP A C 1
ATOM 4157 O O . ASP A 1 512 ? -3.178 -4.547 -34.726 1.00 93.94 512 ASP A O 1
ATOM 4161 N N . CYS A 1 513 ? -1.534 -4.822 -36.235 1.00 93.88 513 CYS A N 1
ATOM 4162 C CA . CYS A 1 513 ? -1.175 -6.182 -35.830 1.00 93.88 513 CYS A CA 1
ATOM 4163 C C . CYS A 1 513 ? -0.629 -6.234 -34.395 1.00 93.88 513 CYS A C 1
ATOM 4165 O O . CYS A 1 513 ? -1.063 -7.061 -33.592 1.00 93.88 513 CYS A O 1
ATOM 4167 N N . ILE A 1 514 ? 0.299 -5.336 -34.057 1.00 93.88 514 ILE A N 1
ATOM 4168 C CA . ILE A 1 514 ? 0.938 -5.244 -32.740 1.00 93.88 514 ILE A CA 1
ATOM 4169 C C . ILE A 1 514 ? -0.105 -4.963 -31.654 1.00 93.88 514 ILE A C 1
ATOM 4171 O O . ILE A 1 514 ? -0.154 -5.670 -30.648 1.00 93.88 514 ILE A O 1
ATOM 4175 N N . ILE A 1 515 ? -0.969 -3.968 -31.868 1.00 86.94 515 ILE A N 1
ATOM 4176 C CA . ILE A 1 515 ? -2.011 -3.574 -30.914 1.00 86.94 515 ILE A CA 1
ATOM 4177 C C . ILE A 1 515 ? -3.011 -4.717 -30.724 1.00 86.94 515 ILE A C 1
ATOM 4179 O O . ILE A 1 515 ? -3.374 -5.030 -29.591 1.00 86.94 515 ILE A O 1
ATOM 4183 N N . GLN A 1 516 ? -3.419 -5.381 -31.810 1.00 87.88 516 GLN A N 1
ATOM 4184 C CA . GLN A 1 516 ? -4.322 -6.528 -31.737 1.00 87.88 516 GLN A CA 1
ATOM 4185 C C . GLN A 1 516 ? -3.697 -7.720 -30.996 1.00 87.88 516 GLN A C 1
ATOM 4187 O O . GLN A 1 516 ? -4.391 -8.401 -30.244 1.00 87.88 516 GLN A O 1
ATOM 4192 N N . THR A 1 517 ? -2.407 -7.981 -31.212 1.00 85.62 517 THR A N 1
ATOM 4193 C CA . THR A 1 517 ? -1.714 -9.154 -30.657 1.00 85.62 517 THR A CA 1
ATOM 4194 C C . THR A 1 517 ? -1.375 -8.966 -29.181 1.00 85.62 517 THR A C 1
ATOM 4196 O O . THR A 1 517 ? -1.598 -9.871 -28.381 1.00 85.62 517 THR A O 1
ATOM 4199 N N . HIS A 1 518 ? -0.872 -7.786 -28.808 1.00 82.62 518 HIS A N 1
ATOM 4200 C CA . HIS A 1 518 ? -0.281 -7.550 -27.486 1.00 82.62 518 HIS A CA 1
ATOM 4201 C C . HIS A 1 518 ? -1.142 -6.691 -26.561 1.00 82.62 518 HIS A C 1
ATOM 4203 O O . HIS A 1 518 ? -0.844 -6.593 -25.376 1.00 82.62 518 HIS A O 1
ATOM 4209 N N . SER A 1 519 ? -2.223 -6.081 -27.062 1.00 77.50 519 SER A N 1
ATOM 4210 C CA . SER A 1 519 ? -3.093 -5.189 -26.274 1.00 77.50 519 SER A CA 1
ATOM 4211 C C . SER A 1 519 ? -2.334 -4.049 -25.570 1.00 77.50 519 SER A C 1
ATOM 4213 O O . SER A 1 519 ? -2.678 -3.662 -24.453 1.00 77.50 519 SER A O 1
ATOM 4215 N N . VAL A 1 520 ? -1.292 -3.510 -26.215 1.00 76.00 520 VAL A N 1
ATOM 4216 C CA . VAL A 1 520 ? -0.451 -2.429 -25.672 1.00 76.00 520 VAL A CA 1
ATOM 4217 C C . VAL A 1 520 ? -0.904 -1.043 -26.133 1.00 76.00 520 VAL A C 1
ATOM 4219 O O . VAL A 1 520 ? -1.509 -0.890 -27.197 1.00 76.00 520 VAL A O 1
ATOM 4222 N N . SER A 1 521 ? -0.569 -0.008 -25.357 1.00 77.31 521 SER A N 1
ATOM 4223 C CA . SER A 1 521 ? -0.651 1.377 -25.827 1.00 77.31 521 SER A CA 1
ATOM 4224 C C . SER A 1 521 ? 0.557 1.729 -26.696 1.00 77.31 521 SER A C 1
ATOM 4226 O O . SER A 1 521 ? 1.656 1.205 -26.522 1.00 77.31 521 SER A O 1
ATOM 4228 N N . LYS A 1 522 ? 0.367 2.683 -27.611 1.00 77.44 522 LYS A N 1
ATOM 4229 C CA . LYS A 1 522 ? 1.431 3.175 -28.501 1.00 77.44 522 LYS A CA 1
ATOM 4230 C C . LYS A 1 522 ? 2.609 3.817 -27.760 1.00 77.44 522 LYS A C 1
ATOM 4232 O O . LYS A 1 522 ? 3.720 3.786 -28.266 1.00 77.44 522 LYS A O 1
ATOM 4237 N N . SER A 1 523 ? 2.377 4.329 -26.549 1.00 75.19 523 SER A N 1
ATOM 4238 C CA . SER A 1 523 ? 3.422 4.856 -25.658 1.00 75.19 523 SER A CA 1
ATOM 4239 C C . SER A 1 523 ? 4.446 3.804 -25.219 1.00 75.19 523 SER A C 1
ATOM 4241 O O . SER A 1 523 ? 5.499 4.171 -24.718 1.00 75.19 523 SER A O 1
ATOM 4243 N N . ASN A 1 524 ? 4.139 2.513 -25.390 1.00 80.25 524 ASN A N 1
ATOM 4244 C CA . ASN A 1 524 ? 5.025 1.400 -25.041 1.00 80.25 524 ASN A CA 1
ATOM 4245 C C . ASN A 1 524 ? 5.720 0.805 -26.281 1.00 80.25 524 ASN A C 1
ATOM 4247 O O . ASN A 1 524 ? 6.273 -0.296 -26.215 1.00 80.25 524 ASN A O 1
ATOM 4251 N N . ILE A 1 525 ? 5.649 1.512 -27.415 1.00 90.75 525 ILE A N 1
ATOM 4252 C CA . ILE A 1 525 ? 6.272 1.137 -28.682 1.00 90.75 525 ILE A CA 1
ATOM 4253 C C . ILE A 1 525 ? 7.395 2.131 -28.976 1.00 90.75 525 ILE A C 1
ATOM 4255 O O . ILE A 1 525 ? 7.149 3.334 -29.079 1.00 90.75 525 ILE A O 1
ATOM 4259 N N . LEU A 1 526 ? 8.608 1.607 -29.137 1.00 93.56 526 LEU A N 1
ATOM 4260 C CA . LEU A 1 526 ? 9.794 2.356 -29.537 1.00 93.56 526 LEU A CA 1
ATOM 4261 C C . LEU A 1 526 ? 10.161 1.980 -30.970 1.00 93.56 526 LEU A C 1
ATOM 4263 O O . LEU A 1 526 ? 10.256 0.795 -31.283 1.00 93.56 526 LEU A O 1
ATOM 4267 N N . TYR A 1 527 ? 10.369 2.969 -31.830 1.00 97.06 527 TYR A N 1
ATOM 4268 C CA . TYR A 1 527 ? 10.823 2.790 -33.202 1.00 97.06 527 TYR A CA 1
ATOM 4269 C C . TYR A 1 527 ? 12.256 3.302 -33.360 1.00 97.06 527 TYR A C 1
ATOM 4271 O O . TYR A 1 527 ? 12.551 4.420 -32.945 1.00 97.06 527 TYR A O 1
ATOM 4279 N N . ILE A 1 528 ? 13.117 2.517 -34.004 1.00 97.31 528 ILE A N 1
ATOM 4280 C CA . ILE A 1 528 ? 14.509 2.861 -34.308 1.00 97.31 528 ILE A CA 1
ATOM 4281 C C . ILE A 1 528 ? 14.695 2.838 -35.829 1.00 97.31 528 ILE A C 1
ATOM 4283 O O . ILE A 1 528 ? 14.400 1.823 -36.464 1.00 97.31 528 ILE A O 1
ATOM 4287 N N . GLY A 1 529 ? 15.159 3.945 -36.408 1.00 96.31 529 GLY A N 1
ATOM 4288 C CA . GLY A 1 529 ? 15.399 4.073 -37.851 1.00 96.31 529 GLY A CA 1
ATOM 4289 C C . GLY A 1 529 ? 16.382 5.191 -38.193 1.00 96.31 529 GLY A C 1
ATOM 4290 O O . GLY A 1 529 ? 16.741 5.987 -37.327 1.00 96.31 529 GLY A O 1
ATOM 4291 N N . ASP A 1 530 ? 16.817 5.264 -39.448 1.00 95.00 530 ASP A N 1
ATOM 4292 C CA . ASP A 1 530 ? 17.900 6.155 -39.890 1.00 95.00 530 ASP A CA 1
ATOM 4293 C C . ASP A 1 530 ? 17.450 7.316 -40.806 1.00 95.00 530 ASP A C 1
ATOM 4295 O O . ASP A 1 530 ? 18.209 8.265 -41.001 1.00 95.00 530 ASP A O 1
ATOM 4299 N N . GLU A 1 531 ? 16.224 7.277 -41.343 1.00 93.94 531 GLU A N 1
ATOM 4300 C CA . GLU A 1 531 ? 15.711 8.252 -42.327 1.00 93.94 531 GLU A CA 1
ATOM 4301 C C . GLU A 1 531 ? 14.622 9.188 -41.751 1.00 93.94 531 GLU A C 1
ATOM 4303 O O . GLU A 1 531 ? 13.886 8.840 -40.820 1.00 93.94 531 GLU A O 1
ATOM 4308 N N . ALA A 1 532 ? 14.443 10.385 -42.333 1.00 92.81 532 ALA A N 1
ATOM 4309 C CA . ALA A 1 532 ? 13.411 11.337 -41.891 1.00 92.81 532 ALA A CA 1
ATOM 4310 C C . ALA A 1 532 ? 11.973 10.880 -42.211 1.00 92.81 532 ALA A C 1
ATOM 4312 O O . ALA A 1 532 ? 11.018 11.291 -41.536 1.00 92.81 532 ALA A O 1
ATOM 4313 N N . ASP A 1 533 ? 11.802 10.009 -43.209 1.00 93.81 533 ASP A N 1
ATOM 4314 C CA . ASP A 1 533 ? 10.511 9.390 -43.530 1.00 93.81 533 ASP A CA 1
ATOM 4315 C C . ASP A 1 533 ? 10.009 8.508 -42.372 1.00 93.81 533 ASP A C 1
ATOM 4317 O O . ASP A 1 533 ? 8.804 8.468 -42.094 1.00 93.81 533 ASP A O 1
ATOM 4321 N N . ASP A 1 534 ? 10.924 7.863 -41.642 1.00 94.19 534 ASP A N 1
ATOM 4322 C CA . ASP A 1 534 ? 10.611 7.027 -40.481 1.00 94.19 534 ASP A CA 1
ATOM 4323 C C . ASP A 1 534 ? 10.111 7.869 -39.317 1.00 94.19 534 ASP A C 1
ATOM 4325 O O . ASP A 1 534 ? 9.061 7.572 -38.735 1.00 94.19 534 ASP A O 1
ATOM 4329 N N . TYR A 1 535 ? 10.821 8.962 -39.037 1.00 94.62 535 TYR A N 1
ATOM 4330 C CA . TYR A 1 535 ? 10.410 9.957 -38.057 1.00 94.62 535 TYR A CA 1
ATOM 4331 C C . TYR A 1 535 ? 9.025 10.521 -38.390 1.00 94.62 535 TYR A C 1
ATOM 4333 O O . TYR A 1 535 ? 8.127 10.527 -37.546 1.00 94.62 535 TYR A O 1
ATOM 4341 N N . THR A 1 536 ? 8.818 10.927 -39.644 1.00 95.00 536 THR A N 1
ATOM 4342 C CA . THR A 1 536 ? 7.550 11.506 -40.106 1.00 95.00 536 THR A CA 1
ATOM 4343 C C . THR A 1 536 ? 6.392 10.516 -39.966 1.00 95.00 536 THR A C 1
ATOM 4345 O O . THR A 1 536 ? 5.297 10.890 -39.538 1.00 95.00 536 THR A O 1
ATOM 4348 N N . ALA A 1 537 ? 6.612 9.239 -40.296 1.00 94.88 537 ALA A N 1
ATOM 4349 C CA . ALA A 1 537 ? 5.611 8.196 -40.100 1.00 94.88 537 ALA A CA 1
ATOM 4350 C C . ALA A 1 537 ? 5.312 7.967 -38.606 1.00 94.88 537 ALA A C 1
ATOM 4352 O O . ALA A 1 537 ? 4.143 7.891 -38.223 1.00 94.88 537 ALA A O 1
ATOM 4353 N N . CYS A 1 538 ? 6.336 7.922 -37.748 1.00 94.50 538 CYS A N 1
ATOM 4354 C CA . CYS A 1 538 ? 6.157 7.756 -36.304 1.00 94.50 538 CYS A CA 1
ATOM 4355 C C . CYS A 1 538 ? 5.366 8.907 -35.671 1.00 94.50 538 CYS A C 1
ATOM 4357 O O . CYS A 1 538 ? 4.463 8.652 -34.871 1.00 94.50 538 CYS A O 1
ATOM 4359 N N . GLN A 1 539 ? 5.642 10.153 -36.073 1.00 93.25 539 GLN A N 1
ATOM 4360 C CA . GLN A 1 539 ? 4.901 11.338 -35.626 1.00 93.25 539 GLN A CA 1
ATOM 4361 C C . GLN A 1 539 ? 3.410 11.246 -35.978 1.00 93.25 539 GLN A C 1
ATOM 4363 O O . GLN A 1 539 ? 2.560 11.492 -35.124 1.00 93.25 539 GLN A O 1
ATOM 4368 N N . GLU A 1 540 ? 3.071 10.822 -37.201 1.00 93.81 540 GLU A N 1
ATOM 4369 C CA . GLU A 1 540 ? 1.671 10.656 -37.622 1.00 93.81 540 GLU A CA 1
ATOM 4370 C C . GLU A 1 540 ? 0.923 9.623 -36.769 1.00 93.81 540 GLU A C 1
ATOM 4372 O O . GLU A 1 540 ? -0.246 9.816 -36.424 1.00 93.81 540 GLU A O 1
ATOM 4377 N N . TYR A 1 541 ? 1.589 8.523 -36.410 1.00 91.75 541 TYR A N 1
ATOM 4378 C CA . TYR A 1 541 ? 0.960 7.448 -35.649 1.00 91.75 541 TYR A CA 1
ATOM 4379 C C . TYR A 1 541 ? 1.094 7.585 -34.131 1.00 91.75 541 TYR A C 1
ATOM 4381 O O . TYR A 1 541 ? 0.429 6.817 -33.427 1.00 91.75 541 TYR A O 1
ATOM 4389 N N . GLY A 1 542 ? 1.864 8.553 -33.626 1.00 89.56 542 GLY A N 1
ATOM 4390 C CA . GLY A 1 542 ? 2.104 8.768 -32.198 1.00 89.56 542 GLY A CA 1
ATOM 4391 C C . GLY A 1 542 ? 2.978 7.681 -31.566 1.00 89.56 542 GLY A C 1
ATOM 4392 O O . GLY A 1 542 ? 2.642 7.180 -30.494 1.00 89.56 542 GLY A O 1
ATOM 4393 N N . VAL A 1 543 ? 4.040 7.271 -32.263 1.00 92.31 543 VAL A N 1
ATOM 4394 C CA . VAL A 1 543 ? 5.037 6.286 -31.806 1.00 92.31 543 VAL A CA 1
ATOM 4395 C C . VAL A 1 543 ? 6.336 7.014 -31.455 1.00 92.31 543 VAL A C 1
ATOM 4397 O O . VAL A 1 543 ? 6.726 7.937 -32.169 1.00 92.31 543 VAL A O 1
ATOM 4400 N N . HIS A 1 544 ? 7.005 6.617 -30.366 1.00 91.31 544 HIS A N 1
ATOM 4401 C CA . HIS A 1 544 ? 8.303 7.191 -29.996 1.00 91.31 544 HIS A CA 1
ATOM 4402 C C . HIS A 1 544 ? 9.354 6.763 -31.029 1.00 91.31 544 HIS A C 1
ATOM 4404 O O . HIS A 1 544 ? 9.513 5.571 -31.281 1.00 91.31 544 HIS A O 1
ATOM 4410 N N . PHE A 1 545 ? 10.046 7.728 -31.632 1.00 94.56 545 PHE A N 1
ATOM 4411 C CA . PHE A 1 545 ? 11.101 7.504 -32.615 1.00 94.56 545 PHE A CA 1
ATOM 4412 C C . PHE A 1 545 ? 12.480 7.887 -32.073 1.00 94.56 545 PHE A C 1
ATOM 4414 O O . PHE A 1 545 ? 12.635 8.964 -31.496 1.00 94.56 545 PHE A O 1
ATOM 4421 N N . VAL A 1 546 ? 13.469 7.039 -32.345 1.00 95.56 546 VAL A N 1
ATOM 4422 C CA . VAL A 1 546 ? 14.895 7.284 -32.115 1.00 95.56 546 VAL A CA 1
ATOM 4423 C C . VAL A 1 546 ? 15.639 7.133 -33.437 1.00 95.56 546 VAL A C 1
ATOM 4425 O O . VAL A 1 546 ? 15.538 6.105 -34.106 1.00 95.56 546 VAL A O 1
ATOM 4428 N N . GLY A 1 547 ? 16.393 8.169 -33.792 1.00 96.12 547 GLY A N 1
ATOM 4429 C CA . GLY A 1 547 ? 17.239 8.197 -34.975 1.00 96.12 547 GLY A CA 1
ATOM 4430 C C . GLY A 1 547 ? 18.577 7.505 -34.736 1.00 96.12 547 GLY A C 1
ATOM 4431 O O . GLY A 1 547 ? 19.249 7.806 -33.753 1.00 96.12 547 GLY A O 1
ATOM 4432 N N . CYS A 1 548 ? 19.014 6.629 -35.632 1.00 95.62 548 CYS A N 1
ATOM 4433 C CA . CYS A 1 548 ? 20.365 6.072 -35.581 1.00 95.62 548 CYS A CA 1
ATOM 4434 C C . CYS A 1 548 ? 21.294 6.710 -36.618 1.00 95.62 548 CYS A C 1
ATOM 4436 O O . CYS A 1 548 ? 20.925 6.849 -37.782 1.00 95.62 548 CYS A O 1
ATOM 4438 N N . LEU A 1 549 ? 22.516 7.061 -36.203 1.00 94.81 549 LEU A N 1
ATOM 4439 C CA . LEU A 1 549 ? 23.490 7.765 -37.050 1.00 94.81 549 LEU A CA 1
ATOM 4440 C C . LEU A 1 549 ? 24.577 6.856 -37.652 1.00 94.81 549 LEU A C 1
ATOM 4442 O O . LEU A 1 549 ? 25.428 7.324 -38.409 1.00 94.81 549 LEU A O 1
ATOM 4446 N N . TRP A 1 550 ? 24.561 5.553 -37.348 1.00 94.25 550 TRP A N 1
ATOM 4447 C CA . TRP A 1 550 ? 25.585 4.616 -37.830 1.00 94.25 550 TRP A CA 1
ATOM 4448 C C . TRP A 1 550 ? 25.425 4.207 -39.300 1.00 94.25 550 TRP A C 1
ATOM 4450 O O . TRP A 1 550 ? 26.430 3.911 -39.945 1.00 94.25 550 TRP A O 1
ATOM 4460 N N . GLY A 1 551 ? 24.203 4.187 -39.846 1.00 86.75 551 GLY A N 1
ATOM 4461 C CA . GLY A 1 551 ? 23.977 3.833 -41.254 1.00 86.75 551 GLY A CA 1
ATOM 4462 C C . GLY A 1 551 ? 23.654 5.002 -42.182 1.00 86.75 551 GLY A C 1
ATOM 4463 O O . GLY A 1 551 ? 23.899 4.904 -43.385 1.00 86.75 551 GLY A O 1
ATOM 4464 N N . ASN A 1 552 ? 23.181 6.129 -41.646 1.00 87.31 552 ASN A N 1
ATOM 4465 C CA . ASN A 1 552 ? 22.900 7.351 -42.399 1.00 87.31 552 ASN A CA 1
ATOM 4466 C C . ASN A 1 552 ? 23.102 8.589 -41.505 1.00 87.31 552 ASN A C 1
ATOM 4468 O O . ASN A 1 552 ? 22.929 8.529 -40.295 1.00 87.31 552 ASN A O 1
ATOM 4472 N N . ASN A 1 553 ? 23.474 9.726 -42.101 1.00 89.69 553 ASN A N 1
ATOM 4473 C CA . ASN A 1 553 ? 23.672 11.001 -41.397 1.00 89.69 553 ASN A CA 1
ATOM 4474 C C . ASN A 1 553 ? 22.517 11.998 -41.606 1.00 89.69 553 ASN A C 1
ATOM 4476 O O . ASN A 1 553 ? 22.620 13.139 -41.162 1.00 89.69 553 ASN A O 1
ATOM 4480 N N . GLU A 1 554 ? 21.438 11.603 -42.285 1.00 90.81 554 GLU A N 1
ATOM 4481 C CA . GLU A 1 554 ? 20.294 12.471 -42.599 1.00 90.81 554 GLU A CA 1
ATOM 4482 C C . GLU A 1 554 ? 19.691 13.146 -41.358 1.00 90.81 554 GLU A C 1
ATOM 4484 O O . GLU A 1 554 ? 19.339 14.324 -41.394 1.00 90.81 554 GLU A O 1
ATOM 4489 N N . LEU A 1 555 ? 19.634 12.426 -40.237 1.00 91.75 555 LEU A N 1
ATOM 4490 C CA . LEU A 1 555 ? 19.033 12.909 -38.993 1.00 91.75 555 LEU A CA 1
ATOM 4491 C C . LEU A 1 555 ? 19.976 13.770 -38.137 1.00 91.75 555 LEU A C 1
ATOM 4493 O O . LEU A 1 555 ? 19.530 14.368 -37.162 1.00 91.75 555 LEU A O 1
ATOM 4497 N N . LYS A 1 556 ? 21.261 13.880 -38.497 1.00 88.44 556 LYS A N 1
ATOM 4498 C CA . LYS A 1 556 ? 22.302 14.494 -37.654 1.00 88.44 556 LYS A CA 1
ATOM 4499 C C . LYS A 1 556 ? 22.059 15.969 -37.328 1.00 88.44 556 LYS A C 1
ATOM 4501 O O . LYS A 1 556 ? 22.450 16.441 -36.265 1.00 88.44 556 LYS A O 1
ATOM 4506 N N . GLU A 1 557 ? 21.449 16.707 -38.252 1.00 85.31 557 GLU A N 1
ATOM 4507 C CA . GLU A 1 557 ? 21.162 18.139 -38.088 1.00 85.31 557 GLU A CA 1
ATOM 4508 C C . GLU A 1 557 ? 19.722 18.405 -37.615 1.00 85.31 557 GLU A C 1
ATOM 4510 O O . GLU A 1 557 ? 19.332 19.559 -37.435 1.00 85.31 557 GLU A O 1
ATOM 4515 N N . ASN A 1 558 ? 18.924 17.355 -37.391 1.00 85.19 558 ASN A N 1
ATOM 4516 C CA . ASN A 1 558 ? 17.537 17.494 -36.973 1.00 85.19 558 ASN A CA 1
ATOM 4517 C C . ASN A 1 558 ? 17.424 17.586 -35.443 1.00 85.19 558 ASN A C 1
ATOM 4519 O O . ASN A 1 558 ? 17.396 16.579 -34.741 1.00 85.19 558 ASN A O 1
ATOM 4523 N N . SER A 1 559 ? 17.299 18.810 -34.923 1.00 83.00 559 SER A N 1
ATOM 4524 C CA . SER A 1 559 ? 17.182 19.070 -33.481 1.00 83.00 559 SER A CA 1
ATOM 4525 C C . SER A 1 559 ? 15.900 18.537 -32.828 1.00 83.00 559 SER A C 1
ATOM 4527 O O . SER A 1 559 ? 15.806 18.542 -31.603 1.00 83.00 559 SER A O 1
ATOM 4529 N N . GLU A 1 560 ? 14.895 18.135 -33.612 1.00 85.62 560 GLU A N 1
ATOM 4530 C CA . GLU A 1 560 ? 13.623 17.598 -33.105 1.00 85.62 560 GLU A CA 1
ATOM 4531 C C . GLU A 1 560 ? 13.658 16.074 -32.896 1.00 85.62 560 GLU A C 1
ATOM 4533 O O . GLU A 1 560 ? 12.712 15.503 -32.347 1.00 85.62 560 GLU A O 1
ATOM 4538 N N . VAL A 1 561 ? 14.738 15.410 -33.320 1.00 89.19 561 VAL A N 1
ATOM 4539 C CA . VAL A 1 561 ? 14.906 13.956 -33.253 1.00 89.19 561 VAL A CA 1
ATOM 4540 C C . VAL A 1 561 ? 15.935 13.605 -32.185 1.00 89.19 561 VAL A C 1
ATOM 4542 O O . VAL A 1 561 ? 17.049 14.120 -32.180 1.00 89.19 561 VAL A O 1
ATOM 4545 N N . CYS A 1 562 ? 15.579 12.689 -31.284 1.00 91.31 562 CYS A N 1
ATOM 4546 C CA . CYS A 1 562 ? 16.564 12.057 -30.414 1.00 91.31 562 CYS A CA 1
ATOM 4547 C C . CYS A 1 562 ? 17.407 11.094 -31.256 1.00 91.31 562 CYS A C 1
ATOM 4549 O O . CYS A 1 562 ? 16.855 10.163 -31.843 1.00 91.31 562 CYS A O 1
ATOM 4551 N N . THR A 1 563 ? 18.715 11.331 -31.338 1.00 93.88 563 THR A N 1
ATOM 4552 C CA . THR A 1 563 ? 19.639 10.519 -32.135 1.00 93.88 563 THR A CA 1
ATOM 4553 C C . THR A 1 563 ? 20.670 9.804 -31.271 1.00 93.88 563 THR A C 1
ATOM 4555 O O . THR A 1 563 ? 21.110 10.357 -30.265 1.00 93.88 563 THR A O 1
ATOM 4558 N N . ILE A 1 564 ? 21.094 8.621 -31.711 1.00 94.50 564 ILE A N 1
ATOM 4559 C CA . ILE A 1 564 ? 22.152 7.806 -31.098 1.00 94.50 564 ILE A CA 1
ATOM 4560 C C . ILE A 1 564 ? 23.228 7.441 -32.129 1.00 94.50 564 ILE A C 1
ATOM 4562 O O . ILE A 1 564 ? 22.924 7.233 -33.310 1.00 94.50 564 ILE A O 1
ATOM 4566 N N . ASP A 1 565 ? 24.482 7.351 -31.686 1.00 93.44 565 ASP A N 1
ATOM 4567 C CA . ASP A 1 565 ? 25.645 7.102 -32.549 1.00 93.44 565 ASP A CA 1
ATOM 4568 C C . ASP A 1 565 ? 26.037 5.614 -32.589 1.00 93.44 565 ASP A C 1
ATOM 4570 O O . ASP A 1 565 ? 26.590 5.133 -33.581 1.00 93.44 565 ASP A O 1
ATOM 4574 N N . HIS A 1 566 ? 25.705 4.858 -31.540 1.00 94.00 566 HIS A N 1
ATOM 4575 C CA . HIS A 1 566 ? 26.041 3.448 -31.382 1.00 94.00 566 HIS A CA 1
ATOM 4576 C C . HIS A 1 566 ? 24.821 2.601 -30.987 1.00 94.00 566 HIS A C 1
ATOM 4578 O O . HIS A 1 566 ? 24.053 3.000 -30.111 1.00 94.00 566 HIS A O 1
ATOM 4584 N N . PRO A 1 567 ? 24.666 1.374 -31.529 1.00 94.19 567 PRO A N 1
ATOM 4585 C CA . PRO A 1 567 ? 23.533 0.506 -31.191 1.00 94.19 567 PRO A CA 1
ATOM 4586 C C . PRO A 1 567 ? 23.345 0.228 -29.694 1.00 94.19 567 PRO A C 1
ATOM 4588 O O . PRO A 1 567 ? 22.217 0.103 -29.230 1.00 94.19 567 PRO A O 1
ATOM 4591 N N . ASN A 1 568 ? 24.424 0.163 -28.909 1.00 90.62 568 ASN A N 1
ATOM 4592 C CA . ASN A 1 568 ? 24.323 -0.091 -27.466 1.00 90.62 568 ASN A CA 1
ATOM 4593 C C . ASN A 1 568 ? 23.603 1.034 -26.698 1.00 90.62 568 ASN A C 1
ATOM 4595 O O . ASN A 1 568 ? 23.049 0.778 -25.633 1.00 90.62 568 ASN A O 1
ATOM 4599 N N . GLU A 1 569 ? 23.542 2.253 -27.237 1.00 90.31 569 GLU A N 1
ATOM 4600 C CA . GLU A 1 569 ? 22.822 3.373 -26.612 1.00 90.31 569 GLU A CA 1
ATOM 4601 C C . GLU A 1 569 ? 21.295 3.164 -26.622 1.00 90.31 569 GLU A C 1
ATOM 4603 O O . GLU A 1 569 ? 20.566 3.833 -25.891 1.00 90.31 569 GLU A O 1
ATOM 4608 N N . ILE A 1 570 ? 20.785 2.182 -27.381 1.00 91.00 570 ILE A N 1
ATOM 4609 C CA . ILE A 1 570 ? 19.373 1.771 -27.334 1.00 91.00 570 ILE A CA 1
ATOM 4610 C C . ILE A 1 570 ? 18.963 1.379 -25.905 1.00 91.00 570 ILE A C 1
ATOM 4612 O O . ILE A 1 570 ? 17.848 1.690 -25.475 1.00 91.00 570 ILE A O 1
ATOM 4616 N N . PHE A 1 571 ? 19.855 0.736 -25.143 1.00 84.50 571 PHE A N 1
ATOM 4617 C CA . PHE A 1 571 ? 19.573 0.358 -23.757 1.00 84.50 571 PHE A CA 1
ATOM 4618 C C . PHE A 1 571 ? 19.383 1.580 -22.857 1.00 84.50 571 PHE A C 1
ATOM 4620 O O . PHE A 1 571 ? 18.508 1.569 -21.990 1.00 84.50 571 PHE A O 1
ATOM 4627 N N . ASP A 1 572 ? 20.143 2.649 -23.087 1.00 83.19 572 ASP A N 1
ATOM 4628 C CA . ASP A 1 572 ? 20.017 3.885 -22.318 1.00 83.19 572 ASP A CA 1
ATOM 4629 C C . ASP A 1 572 ? 18.648 4.531 -22.559 1.00 83.19 572 ASP A C 1
ATOM 4631 O O . ASP A 1 572 ? 17.974 4.917 -21.603 1.00 83.19 572 ASP A O 1
ATOM 4635 N N . ILE A 1 573 ? 18.171 4.547 -23.809 1.00 82.06 573 ILE A N 1
ATOM 4636 C CA . ILE A 1 573 ? 16.835 5.066 -24.142 1.00 82.06 573 ILE A CA 1
ATOM 4637 C C . ILE A 1 573 ? 15.725 4.241 -23.483 1.00 82.06 573 ILE A C 1
ATOM 4639 O O . ILE A 1 573 ? 14.807 4.789 -22.868 1.00 82.06 573 ILE A O 1
ATOM 4643 N N . ILE A 1 574 ? 15.812 2.912 -23.575 1.00 77.19 574 ILE A N 1
ATOM 4644 C CA . ILE A 1 574 ? 14.805 2.012 -23.000 1.00 77.19 574 ILE A CA 1
ATOM 4645 C C . ILE A 1 574 ? 14.694 2.209 -21.485 1.00 77.19 574 ILE A C 1
ATOM 4647 O O . ILE A 1 574 ? 13.571 2.193 -20.966 1.00 77.19 574 ILE A O 1
ATOM 4651 N N . ASN A 1 575 ? 15.827 2.438 -20.814 1.00 65.19 575 ASN A N 1
ATOM 4652 C CA . ASN A 1 575 ? 15.916 2.676 -19.376 1.00 65.19 575 ASN A CA 1
ATOM 4653 C C . ASN A 1 575 ? 15.428 4.079 -18.967 1.00 65.19 575 ASN A C 1
ATOM 4655 O O . ASN A 1 575 ? 14.759 4.209 -17.942 1.00 65.19 575 ASN A O 1
ATOM 4659 N N . LEU A 1 576 ? 15.700 5.120 -19.764 1.00 55.62 576 LEU A N 1
ATOM 4660 C CA . LEU A 1 576 ? 15.274 6.502 -19.491 1.00 55.62 576 LEU A CA 1
ATOM 4661 C C . LEU A 1 576 ? 13.754 6.693 -19.582 1.00 55.62 576 LEU A C 1
ATOM 4663 O O . LEU A 1 576 ? 13.171 7.385 -18.750 1.00 55.62 576 LEU A O 1
ATOM 4667 N N . ASP A 1 577 ? 13.093 6.028 -20.528 1.00 44.53 577 ASP A N 1
ATOM 4668 C CA . ASP A 1 577 ? 11.629 6.062 -20.681 1.00 44.53 577 ASP A CA 1
ATOM 4669 C C . ASP A 1 577 ? 10.872 5.430 -19.487 1.00 44.53 577 ASP A C 1
ATOM 4671 O O . ASP A 1 577 ? 9.655 5.568 -19.382 1.00 44.53 577 ASP A O 1
ATOM 4675 N N . GLY A 1 578 ? 11.565 4.722 -18.584 1.00 40.53 578 GLY A N 1
ATOM 4676 C CA . GLY A 1 578 ? 11.009 4.249 -17.308 1.00 40.53 578 GLY A CA 1
ATOM 4677 C C . GLY A 1 578 ? 10.976 5.313 -16.200 1.00 40.53 578 GLY A C 1
ATOM 4678 O O . GLY A 1 578 ? 10.409 5.066 -15.138 1.00 40.53 578 GLY A O 1
ATOM 4679 N N . VAL A 1 579 ? 11.579 6.486 -16.434 1.00 31.22 579 VAL A N 1
ATOM 4680 C CA . VAL A 1 579 ? 11.772 7.565 -15.446 1.00 31.22 579 VAL A CA 1
ATOM 4681 C C . VAL A 1 579 ? 10.785 8.731 -15.658 1.00 31.22 579 VAL A C 1
ATOM 4683 O O . VAL A 1 579 ? 10.615 9.563 -14.767 1.00 31.22 579 VAL A O 1
ATOM 4686 N N . THR A 1 580 ? 10.101 8.794 -16.808 1.00 27.66 580 THR A N 1
ATOM 4687 C CA . THR A 1 580 ? 9.312 9.960 -17.266 1.00 27.66 580 THR A CA 1
ATOM 4688 C C . THR A 1 580 ? 7.802 9.738 -17.461 1.00 27.66 580 THR A C 1
ATOM 4690 O O . THR A 1 580 ? 7.157 10.596 -18.067 1.00 27.66 580 THR A O 1
ATOM 4693 N N . GLN A 1 581 ? 7.196 8.673 -16.919 1.00 27.64 581 GLN A N 1
ATOM 4694 C CA . GLN A 1 581 ? 5.726 8.506 -16.906 1.00 27.64 581 GLN A CA 1
ATOM 4695 C C . GLN A 1 581 ? 5.099 8.583 -15.515 1.00 27.64 581 GLN A C 1
ATOM 4697 O O . GLN A 1 581 ? 5.607 7.915 -14.587 1.00 27.64 581 GLN A O 1
#

Foldseek 3Di:
DDPPPVVVVVVVVVVVVVPDDDDLLVQLLVLLVVLCVVVVHDLCNLCVLLVHDSVVSVCSSVVVDGQDPVNLVSSCVSSVHDSCSSRDNQVVQQVPFFDWDDAQNDIDTTRHPVSVVVVCVVCVCVPPVLVVLLVVLLVVQVVLVVQEDFADLPDFDLQDWDKFQLSHAAAAEDADQQADAPNFRPNQDQQAQPQWFDDPNAIASGLVLVLVLQQLFPLDPVSLVLNVVSSVQPGSVSNVVVVCCCCPPPHVVSTDPCCVVCSLLSSLVSVLRSVVGGVVSLVSLLVPDLRYQYFHELQPPPDDPCSLSQGWYFVFLVVSLVSQLSSLCSVCSPDDPVVSVVVSSVRSSSRRNDGMITGSNSNSSSSSLSNVCSVVVHDSLRPLVSVLVSQGHDSSHTDPCPVVQDDAFEEEEEDDLTFKPLVVVVVVPPPLVVSLVCLVVIDGFPCSQVLQVVSLVRHAYAYFYQADLVSVLSSCVVVVRPHPSVRYQYDDPPFDPPHLSSSLVSVVVNVVVCCVPPVDDLLRYEYEEADVSNVVSCVVVVHHYEHEPCRHCRCVPPPVHHYDDDSVCVVVVSVVSSVPD

Solvent-accessible surface area (backbone atoms only — not comparable to full-atom values): 32268 Å² total; per-residue (Å²): 134,76,80,66,67,70,52,53,62,52,50,57,53,54,61,66,60,73,72,71,91,68,66,49,68,62,39,25,40,54,40,51,54,51,51,29,61,74,69,75,45,52,66,53,58,52,11,60,71,61,74,42,61,43,72,55,46,53,29,33,65,70,68,76,36,86,81,46,73,70,57,48,45,46,50,17,60,70,69,72,48,55,60,60,67,32,43,41,68,57,69,66,68,31,68,83,36,68,52,76,50,74,57,91,93,47,75,44,80,31,66,29,56,64,51,47,50,52,50,43,69,69,42,43,57,60,68,58,43,37,58,50,50,40,54,49,51,59,48,47,30,58,56,26,62,73,57,58,47,83,49,90,70,87,80,79,63,57,76,49,73,46,76,45,51,25,41,39,34,48,57,52,65,31,76,47,70,83,36,52,49,98,91,41,70,44,55,73,57,48,57,37,61,92,60,48,25,64,55,96,96,38,70,35,49,24,43,44,53,57,42,51,31,65,46,32,14,77,68,39,74,67,28,34,53,50,43,55,51,41,61,69,36,94,40,53,65,54,31,50,52,54,47,45,52,42,56,74,73,84,37,64,84,66,47,52,89,64,42,90,79,44,49,68,59,47,43,48,50,36,52,48,47,38,38,79,54,20,64,68,59,40,49,52,52,59,68,49,62,89,45,40,47,46,36,32,54,31,60,85,64,77,94,53,97,54,41,41,44,40,8,22,31,33,66,59,36,53,54,53,33,52,50,39,33,51,43,49,51,71,75,45,80,85,58,53,70,73,58,45,52,54,50,28,52,56,61,28,51,72,58,58,30,49,52,46,38,40,28,28,19,25,52,15,43,45,53,45,48,48,32,51,16,61,77,68,72,46,79,76,79,76,64,57,66,62,51,44,75,62,56,38,20,58,86,70,41,75,56,72,62,72,96,70,66,67,79,61,40,38,40,34,30,30,45,69,35,52,46,27,50,48,72,75,44,62,83,51,60,89,42,60,76,59,42,59,74,48,53,88,75,49,46,68,45,83,54,42,66,63,43,40,49,60,46,47,77,64,31,48,58,34,37,46,33,70,49,53,33,73,54,55,49,50,47,37,62,73,72,65,47,74,57,60,72,86,40,50,33,28,42,56,94,90,58,58,84,54,67,54,60,21,39,37,53,31,47,51,57,42,49,55,49,48,36,71,73,66,73,56,61,52,88,49,32,42,34,40,29,25,52,68,56,55,47,54,37,26,60,77,72,57,36,51,58,36,36,36,48,73,55,32,66,77,51,77,82,42,88,92,54,56,69,42,72,52,57,69,53,54,58,56,53,65,57,52,65,74,74,76,122

pLDDT: mean 84.28, std 15.19, range [27.64, 98.12]

Radius of gyration: 41.75 Å; Cα contacts (8 Å, |Δi|>4): 814; chains: 1; bounding box: 87×47×134 Å